Protein AF-A0A9P7K8G8-F1 (afdb_monomer)

pLDDT: mean 73.7, std 20.6, range [33.16, 97.75]

Solvent-accessible surface area (backbone atoms only — not comparable to full-atom values): 28334 Å² total; per-residue (Å²): 146,86,87,86,84,83,88,84,84,81,80,80,76,79,74,74,76,73,80,77,70,69,34,34,40,29,47,67,62,41,69,46,79,40,87,72,68,62,51,61,34,30,38,43,41,41,89,88,57,94,60,54,34,38,34,40,68,38,62,42,49,85,83,32,44,47,68,71,57,32,56,49,75,70,35,91,69,43,46,70,51,51,27,59,46,37,59,67,67,101,46,83,66,30,63,37,47,58,45,69,26,41,29,36,12,57,29,50,61,38,10,63,60,61,46,54,45,64,64,67,97,58,89,65,93,61,70,45,78,45,82,50,27,10,37,45,49,14,87,52,25,37,33,35,32,31,38,60,93,79,59,49,76,43,81,44,71,65,59,39,51,40,50,87,76,44,98,73,45,91,65,75,46,40,25,41,48,46,65,48,53,54,70,50,68,72,19,73,58,23,35,70,45,75,61,21,19,54,56,96,89,39,71,38,76,51,82,44,63,98,83,39,61,50,44,82,78,59,22,45,41,53,69,73,78,54,82,71,84,76,75,88,86,68,98,63,92,73,80,80,77,82,79,84,68,84,85,62,76,79,74,79,77,79,74,76,75,59,70,67,60,56,52,54,51,53,54,52,52,54,53,52,53,50,52,52,54,50,50,51,56,52,48,55,56,53,51,56,55,52,52,55,48,54,66,70,63,56,78,72,76,76,80,75,75,87,70,93,70,77,83,71,79,80,53,68,65,59,58,51,51,54,50,50,56,59,49,52,63,50,52,52,59,55,50,54,52,55,52,61,64,65,64,74,77,80,82,71,84,79,79,88,82,84,88,85,80,90,81,80,92,80,92,78,83,88,80,93,75,91,84,85,88,86,92,86,83,93,76,89,88,87,70,79,79,54,69,65,38,73,76,65,75,52,83,79,92,67,84,79,82,78,76,83,78,76,89,70,86,78,81,79,84,87,82,88,79,90,84,85,86,91,84,88,78,88,79,91,83,81,91,74,88,85,77,90,87,134

Nearest PDB structures (foldseek):
  4el6-assembly1_A  TM=6.514E-01  e=1.801E-01  Schistosoma mansoni

Radius of gyration: 38.02 Å; Cα contacts (8 Å, |Δi|>4): 469; chains: 1; bounding box: 71×113×111 Å

Sequence (438 aa):
MFATLFAAFTLFSCTTVAQQTPTVVCVPGQCLQGFSNTTIGAVLSAPGSTTDIHLLPGQYSSSTSPQLLHNLLTSASATLSPSAGFNGTLSLPLNLALQPGVTIYSNALYSGHAGFSALPNTTLNSSVPLTARSLSLSSNVWIATTSGPSNQRTIIWNSIPDFGQLPFTSSNTLSLVDIQSTAGPSNCLACSSSTQVLRAGSCVAANCQQTSAVLPGLGVCLSELVDVPQASGTSTSVPLPTITGIDTPTAAIKRALPWWQILLMALGCALIFLIIGFSWRCCAKRQRAKETIRFATTPGSKPKAAALVVIPHETESIKLMKLRAAEEARHENDMDQIIAEYEYDRSAPSPPGESSHQYYHRTYDLGDRLMPGDRRSLASSHSDPSIYSHVTGVPRKVPEPRQPLKKQELTSRFSMSTYMSEGRHLPARESRRNRFWK

Structure (mmCIF, N/CA/C/O backbone):
data_AF-A0A9P7K8G8-F1
#
_entry.id   AF-A0A9P7K8G8-F1
#
loop_
_atom_site.group_PDB
_atom_site.id
_atom_site.type_symbol
_atom_site.label_atom_id
_atom_site.label_alt_id
_atom_site.label_comp_id
_atom_site.label_asym_id
_atom_site.label_entity_id
_atom_site.label_seq_id
_atom_site.pdbx_PDB_ins_code
_atom_site.Cartn_x
_atom_site.Cartn_y
_atom_site.Cartn_z
_atom_site.occupancy
_atom_site.B_iso_or_equiv
_atom_site.auth_seq_id
_atom_site.auth_comp_id
_atom_site.auth_asym_id
_atom_site.auth_atom_id
_atom_site.pdbx_PDB_model_num
ATOM 1 N N . MET A 1 1 ? 10.649 53.190 20.942 1.00 43.34 1 MET A N 1
ATOM 2 C CA . MET A 1 1 ? 10.275 52.412 19.739 1.00 43.34 1 MET A CA 1
ATOM 3 C C . MET A 1 1 ? 10.657 50.928 19.886 1.00 43.34 1 MET A C 1
ATOM 5 O O . MET A 1 1 ? 11.315 50.386 19.017 1.00 43.34 1 MET A O 1
ATOM 9 N N . PHE A 1 2 ? 10.247 50.257 20.973 1.00 40.53 2 PHE A N 1
ATOM 10 C CA . PHE A 1 2 ? 10.492 48.818 21.200 1.00 40.53 2 PHE A CA 1
ATOM 11 C C . PHE A 1 2 ? 9.384 48.238 22.098 1.00 40.53 2 PHE A C 1
ATOM 13 O O . PHE A 1 2 ? 9.617 47.927 23.260 1.00 40.53 2 PHE A O 1
ATOM 20 N N . ALA A 1 3 ? 8.143 48.181 21.602 1.00 39.88 3 ALA A N 1
ATOM 21 C CA . ALA A 1 3 ? 7.000 47.728 22.409 1.00 39.88 3 ALA A CA 1
ATOM 22 C C . ALA A 1 3 ? 5.922 46.958 21.615 1.00 39.88 3 ALA A C 1
ATOM 24 O O . ALA A 1 3 ? 4.759 46.966 21.999 1.00 39.88 3 ALA A O 1
ATOM 25 N N . THR A 1 4 ? 6.276 46.292 20.510 1.00 41.88 4 THR A N 1
ATOM 26 C CA . THR A 1 4 ? 5.294 45.639 19.613 1.00 41.88 4 THR A CA 1
ATOM 27 C C . THR A 1 4 ? 5.674 44.218 19.169 1.00 41.88 4 THR A C 1
ATOM 29 O O . THR A 1 4 ? 5.277 43.790 18.093 1.00 41.88 4 THR A O 1
ATOM 32 N N . LEU A 1 5 ? 6.418 43.451 19.980 1.00 43.38 5 LEU A N 1
ATOM 33 C CA . LEU A 1 5 ? 6.890 42.105 19.588 1.00 43.38 5 LEU A CA 1
ATOM 34 C C . LEU A 1 5 ? 6.534 40.945 20.537 1.00 43.38 5 LEU A C 1
ATOM 36 O O . LEU A 1 5 ? 7.039 39.845 20.349 1.00 43.38 5 LEU A O 1
ATOM 40 N N . PHE A 1 6 ? 5.646 41.135 21.521 1.00 42.53 6 PHE A N 1
ATOM 41 C CA . PHE A 1 6 ? 5.346 40.089 22.520 1.00 42.53 6 PHE A CA 1
ATOM 42 C C . PHE A 1 6 ? 3.884 39.616 22.599 1.00 42.53 6 PHE A C 1
ATOM 44 O O . PHE A 1 6 ? 3.525 38.906 23.532 1.00 42.53 6 PHE A O 1
ATOM 51 N N . ALA A 1 7 ? 3.040 39.942 21.616 1.00 42.12 7 ALA A N 1
ATOM 52 C CA . ALA A 1 7 ? 1.602 39.633 21.652 1.00 42.12 7 ALA A CA 1
ATOM 53 C C . ALA A 1 7 ? 1.138 38.549 20.652 1.00 42.12 7 ALA A C 1
ATOM 55 O O . ALA A 1 7 ? -0.033 38.525 20.288 1.00 42.12 7 ALA A O 1
ATOM 56 N N . ALA A 1 8 ? 2.024 37.655 20.191 1.00 42.59 8 ALA A N 1
ATOM 57 C CA . ALA A 1 8 ? 1.698 36.671 19.143 1.00 42.59 8 ALA A CA 1
ATOM 58 C C . ALA A 1 8 ? 1.943 35.190 19.513 1.00 42.59 8 ALA A C 1
ATOM 60 O O . ALA A 1 8 ? 1.969 34.347 18.624 1.00 42.59 8 ALA A O 1
ATOM 61 N N . PHE A 1 9 ? 2.112 34.842 20.798 1.00 43.62 9 PHE A N 1
ATOM 62 C CA . PHE A 1 9 ? 2.479 33.470 21.210 1.00 43.62 9 PHE A CA 1
ATOM 63 C C . PHE A 1 9 ? 1.513 32.761 22.174 1.00 43.62 9 PHE A C 1
ATOM 65 O O . PHE A 1 9 ? 1.898 31.814 22.854 1.00 43.62 9 PHE A O 1
ATOM 72 N N . THR A 1 10 ? 0.236 33.150 22.211 1.00 38.88 10 THR A N 1
ATOM 73 C CA . THR A 1 10 ? -0.782 32.447 23.016 1.00 38.88 10 THR A CA 1
ATOM 74 C C . THR A 1 10 ? -2.006 32.061 22.191 1.00 38.88 10 THR A C 1
ATOM 76 O O . THR A 1 10 ? -3.132 32.412 22.527 1.00 38.88 10 THR A O 1
ATOM 79 N N . LEU A 1 11 ? -1.796 31.305 21.113 1.00 40.09 11 LEU A N 1
ATOM 80 C CA . LEU A 1 11 ? -2.820 30.377 20.634 1.00 40.09 11 LEU A CA 1
ATOM 81 C C . LEU A 1 11 ? -2.502 29.009 21.232 1.00 40.09 11 LEU A C 1
ATOM 83 O O . LEU A 1 11 ? -1.744 28.211 20.689 1.00 40.09 11 LEU A O 1
ATOM 87 N N . PHE A 1 12 ? -3.055 28.794 22.424 1.00 43.53 12 PHE A N 1
ATOM 88 C CA . PHE A 1 12 ? -3.186 27.485 23.043 1.00 43.53 12 PHE A CA 1
ATOM 89 C C . PHE A 1 12 ? -4.082 26.639 22.129 1.00 43.53 12 PHE A C 1
ATOM 91 O O . PHE A 1 12 ? -5.307 26.749 22.158 1.00 43.53 12 PHE A O 1
ATOM 98 N N . SER A 1 13 ? -3.470 25.815 21.283 1.00 39.09 13 SER A N 1
ATOM 99 C CA . SER A 1 13 ? -4.171 24.745 20.585 1.00 39.09 13 SER A CA 1
ATOM 100 C C . SER A 1 13 ? -4.715 23.787 21.641 1.00 39.09 13 SER A C 1
ATOM 102 O O . SER A 1 13 ? -3.963 23.012 22.231 1.00 39.09 13 SER A O 1
ATOM 104 N N . CYS A 1 14 ? -6.020 23.846 21.908 1.00 36.09 14 CYS A N 1
ATOM 105 C CA . CYS A 1 14 ? -6.714 22.737 22.544 1.00 36.09 14 CYS A CA 1
ATOM 106 C C . CYS A 1 14 ? -6.545 21.526 21.624 1.00 36.09 14 CYS A C 1
ATOM 108 O O . CYS A 1 14 ? -7.243 21.408 20.620 1.00 36.09 14 CYS A O 1
ATOM 110 N N . THR A 1 15 ? -5.597 20.637 21.928 1.00 40.84 15 THR A N 1
ATOM 111 C CA . THR A 1 15 ? -5.596 19.301 21.339 1.00 40.84 15 THR A CA 1
ATOM 112 C C . THR A 1 15 ? -6.800 18.589 21.925 1.00 40.84 15 THR A C 1
ATOM 114 O O . THR A 1 15 ? -6.737 18.056 23.034 1.00 40.84 15 THR A O 1
ATOM 117 N N . THR A 1 16 ? -7.924 18.638 21.212 1.00 39.50 16 THR A N 1
ATOM 118 C CA . THR A 1 16 ? -8.998 17.680 21.423 1.00 39.50 16 THR A CA 1
ATOM 119 C C . THR A 1 16 ? -8.348 16.309 21.313 1.00 39.50 16 THR A C 1
ATOM 121 O O . THR A 1 16 ? -7.814 15.927 20.272 1.00 39.50 16 THR A O 1
ATOM 124 N N . VAL A 1 17 ? -8.293 15.587 22.430 1.00 43.69 17 VAL A N 1
ATOM 125 C CA . VAL A 1 17 ? -7.988 14.163 22.390 1.00 43.69 17 VAL A CA 1
ATOM 126 C C . VAL A 1 17 ? -9.205 13.563 21.709 1.00 43.69 17 VAL A C 1
ATOM 128 O O . VAL A 1 17 ? -10.230 13.350 22.350 1.00 43.69 17 VAL A O 1
ATOM 131 N N . ALA A 1 18 ? -9.144 13.440 20.382 1.00 48.25 18 ALA A N 1
ATOM 132 C CA . ALA A 1 18 ? -10.161 12.752 19.614 1.00 48.25 18 ALA A CA 1
ATOM 133 C C . ALA A 1 18 ? -10.307 11.375 20.259 1.00 48.25 18 ALA A C 1
ATOM 135 O O . ALA A 1 18 ? -9.344 10.608 20.312 1.00 48.25 18 ALA A O 1
ATOM 136 N N . GLN A 1 19 ? -11.473 11.124 20.848 1.00 56.84 19 GLN A N 1
ATOM 137 C CA . GLN A 1 19 ? -11.809 9.846 21.444 1.00 56.84 19 GLN A CA 1
ATOM 138 C C . GLN A 1 19 ? -11.751 8.818 20.317 1.00 56.84 19 GLN A C 1
ATOM 140 O O . GLN A 1 19 ? -12.646 8.756 19.479 1.00 56.84 19 GLN A O 1
ATOM 145 N N . GLN A 1 20 ? -10.635 8.094 20.235 1.00 70.69 20 GLN A N 1
ATOM 146 C CA . GLN A 1 20 ? -10.429 7.085 19.210 1.00 70.69 20 GLN A CA 1
ATOM 147 C C . GLN A 1 20 ? -11.406 5.955 19.505 1.00 70.69 20 GLN A C 1
ATOM 149 O O . GLN A 1 20 ? -11.283 5.259 20.510 1.00 70.69 20 GLN A O 1
ATOM 154 N N . THR A 1 21 ? -12.421 5.808 18.666 1.00 84.31 21 THR A N 1
ATOM 155 C CA . THR A 1 21 ? -13.252 4.610 18.653 1.00 84.31 21 THR A CA 1
ATOM 156 C C . THR A 1 21 ? -12.436 3.481 18.027 1.00 84.31 21 THR A C 1
ATOM 158 O O . THR A 1 21 ? -11.772 3.720 17.014 1.00 84.31 21 THR A O 1
ATOM 161 N N . PRO A 1 22 ? -12.435 2.269 18.607 1.00 90.00 22 PRO A N 1
ATOM 162 C CA . PRO A 1 22 ? -11.734 1.139 18.012 1.00 90.00 22 PRO A CA 1
ATOM 163 C C . PRO A 1 22 ? -12.295 0.871 16.612 1.00 90.00 22 PRO A C 1
ATOM 165 O O . PRO A 1 22 ? -13.510 0.776 16.432 1.00 90.00 22 PRO A O 1
ATOM 168 N N . THR A 1 23 ? -11.412 0.763 15.625 1.00 92.44 23 THR A N 1
ATOM 169 C CA . THR A 1 23 ? -11.751 0.430 14.243 1.00 92.44 23 THR A CA 1
ATOM 170 C C . THR A 1 23 ? -11.493 -1.055 14.005 1.00 92.44 23 THR A C 1
ATOM 172 O O . THR A 1 23 ? -10.530 -1.634 14.516 1.00 92.44 23 THR A O 1
ATOM 175 N N . VAL A 1 24 ? -12.380 -1.707 13.254 1.00 95.44 24 VAL A N 1
ATOM 176 C CA . VAL A 1 24 ? -12.171 -3.092 12.819 1.00 95.44 24 VAL A CA 1
ATOM 177 C C . VAL A 1 24 ? -11.544 -3.042 11.435 1.00 95.44 24 VAL A C 1
ATOM 179 O O . VAL A 1 24 ? -12.159 -2.541 10.498 1.00 95.44 24 VAL A O 1
ATOM 182 N N . VAL A 1 25 ? -10.316 -3.535 11.303 1.00 96.44 25 VAL A N 1
ATOM 183 C CA . VAL A 1 25 ? -9.592 -3.596 10.031 1.00 96.44 25 VAL A CA 1
ATOM 184 C C . VAL A 1 25 ? -9.630 -5.029 9.520 1.00 96.44 25 VAL A C 1
ATOM 186 O O . VAL A 1 25 ? -9.184 -5.944 10.209 1.00 96.44 25 VAL A O 1
ATOM 189 N N . CYS A 1 26 ? -10.147 -5.237 8.314 1.00 96.56 26 CYS A N 1
ATOM 190 C CA . CYS A 1 26 ? -10.244 -6.552 7.696 1.00 96.56 26 CYS A CA 1
ATOM 191 C C . CYS A 1 26 ? -9.305 -6.678 6.501 1.00 96.56 26 CYS A C 1
ATOM 193 O O . CYS A 1 26 ? -9.307 -5.841 5.602 1.00 96.56 26 CYS A O 1
ATOM 195 N N . VAL A 1 27 ? -8.567 -7.780 6.457 1.00 95.56 27 VAL A N 1
ATOM 196 C CA . VAL A 1 27 ? -7.891 -8.317 5.270 1.00 95.56 27 VAL A CA 1
ATOM 197 C C . VAL A 1 27 ? -8.711 -9.492 4.722 1.00 95.56 27 VAL A C 1
ATOM 199 O O . VAL A 1 27 ? -9.576 -10.012 5.435 1.00 95.56 27 VAL A O 1
ATOM 202 N N . PRO A 1 28 ? -8.477 -9.950 3.482 1.00 92.94 28 PRO A N 1
ATOM 203 C CA . PRO A 1 28 ? -9.079 -11.190 3.004 1.00 92.94 28 PRO A CA 1
ATOM 204 C C . PRO A 1 28 ? -8.845 -12.347 3.991 1.00 92.94 28 PRO A C 1
ATOM 206 O O . PRO A 1 28 ? -7.711 -12.754 4.230 1.00 92.94 28 PRO A O 1
ATOM 209 N N . GLY A 1 29 ? -9.930 -12.852 4.583 1.00 90.81 29 GLY A N 1
ATOM 210 C CA . GLY A 1 29 ? -9.930 -13.998 5.499 1.00 90.81 29 GLY A CA 1
ATOM 211 C C . GLY A 1 29 ? -9.740 -13.690 6.989 1.00 90.81 29 GLY A C 1
ATOM 212 O O . GLY A 1 29 ? -9.845 -14.617 7.793 1.00 90.81 29 GLY A O 1
ATOM 213 N N . GLN A 1 30 ? -9.484 -12.439 7.390 1.00 93.94 30 GLN A N 1
ATOM 214 C CA . GLN A 1 30 ? -9.325 -12.089 8.806 1.00 93.94 30 GLN A CA 1
ATOM 215 C C . GLN A 1 30 ? -9.709 -10.635 9.093 1.00 93.94 30 GLN A C 1
ATOM 217 O O . GLN A 1 30 ? -9.383 -9.730 8.332 1.00 93.94 30 GLN A O 1
ATOM 222 N N . CYS A 1 31 ? -10.333 -10.395 10.247 1.00 94.69 31 CYS A N 1
ATOM 223 C CA . CYS A 1 31 ? -10.539 -9.056 10.789 1.00 94.69 31 CYS A CA 1
ATOM 224 C C . CYS A 1 31 ? -9.836 -8.913 12.137 1.00 94.69 31 CYS A C 1
ATOM 226 O O . CYS A 1 31 ? -9.871 -9.824 12.962 1.00 94.69 31 CYS A O 1
ATOM 228 N N . LEU A 1 32 ? -9.214 -7.760 12.352 1.00 95.00 32 LEU A N 1
ATOM 229 C CA . LEU A 1 32 ? -8.538 -7.382 13.585 1.00 95.00 32 LEU A CA 1
ATOM 230 C C . LEU A 1 32 ? -9.223 -6.139 14.152 1.00 95.00 32 LEU A C 1
ATOM 232 O O . LEU A 1 32 ? -9.431 -5.158 13.440 1.00 95.00 32 LEU A O 1
ATOM 236 N N . GLN A 1 33 ? -9.570 -6.170 15.435 1.00 94.56 33 GLN A N 1
ATOM 237 C CA . GLN A 1 33 ? -10.101 -5.010 16.145 1.00 94.56 33 GLN A CA 1
ATOM 238 C C . GLN A 1 33 ? -8.954 -4.280 16.843 1.00 94.56 33 GLN A C 1
ATOM 240 O O . GLN A 1 33 ? -8.163 -4.900 17.554 1.00 94.56 33 GLN A O 1
ATOM 245 N N . GLY A 1 34 ? -8.850 -2.967 16.652 1.00 92.38 34 GLY A N 1
ATOM 246 C CA . GLY A 1 34 ? -7.803 -2.183 17.295 1.00 92.38 34 GLY A CA 1
ATOM 247 C C . GLY A 1 34 ? -7.910 -0.692 17.013 1.00 92.38 34 GLY A C 1
ATOM 248 O O . GLY A 1 34 ? -8.949 -0.188 16.603 1.00 92.38 34 GLY A O 1
ATOM 249 N N . PHE A 1 35 ? -6.816 0.025 17.245 1.00 91.62 35 PHE A N 1
ATOM 250 C CA . PHE A 1 35 ? -6.704 1.440 16.909 1.00 91.62 35 PHE A CA 1
ATOM 251 C C . PHE A 1 35 ? -5.790 1.575 15.696 1.00 91.62 35 PHE A C 1
ATOM 253 O O . PHE A 1 35 ? -4.582 1.365 15.799 1.00 91.62 35 PHE A O 1
ATOM 260 N N . SER A 1 36 ? -6.368 1.905 14.542 1.00 92.56 36 SER A N 1
ATOM 261 C CA . SER A 1 36 ? -5.613 2.167 13.318 1.00 92.56 36 SER A CA 1
ATOM 262 C C . SER A 1 36 ? -6.072 3.465 12.669 1.00 92.56 36 SER A C 1
ATOM 264 O O . SER A 1 36 ? -7.268 3.715 12.547 1.00 92.56 36 SER A O 1
ATOM 266 N N . ASN A 1 37 ? -5.099 4.262 12.222 1.00 93.81 37 ASN A N 1
ATOM 267 C CA . ASN A 1 37 ? -5.314 5.486 11.446 1.00 93.81 37 ASN A CA 1
ATOM 268 C C . ASN A 1 37 ? -5.119 5.254 9.936 1.00 93.81 37 ASN A C 1
ATOM 270 O O . ASN A 1 37 ? -4.964 6.218 9.185 1.00 93.81 37 ASN A O 1
ATOM 274 N N . THR A 1 38 ? -5.038 3.995 9.497 1.00 95.69 38 THR A N 1
ATOM 275 C CA . THR A 1 38 ? -4.874 3.663 8.079 1.00 95.69 38 THR A CA 1
ATOM 276 C C . THR A 1 38 ? -6.092 4.119 7.277 1.00 95.69 38 THR A C 1
ATOM 278 O O . THR A 1 38 ? -7.228 3.989 7.734 1.00 95.69 38 THR A O 1
ATOM 281 N N . THR A 1 39 ? -5.854 4.695 6.101 1.00 96.75 39 THR A N 1
ATOM 282 C CA . THR A 1 39 ? -6.902 5.195 5.201 1.00 96.75 39 THR A CA 1
ATOM 283 C C . THR A 1 39 ? -6.887 4.496 3.838 1.00 96.75 39 THR A C 1
ATOM 285 O O . THR A 1 39 ? -7.599 4.920 2.930 1.00 96.75 39 THR A O 1
ATOM 288 N N . ILE A 1 40 ? -6.097 3.426 3.675 1.00 97.44 40 ILE A N 1
ATOM 289 C CA . ILE A 1 40 ? -6.000 2.635 2.437 1.00 97.44 40 ILE A CA 1
ATOM 290 C C . ILE A 1 40 ? -7.116 1.598 2.298 1.00 97.44 40 ILE A C 1
ATOM 292 O O . ILE A 1 40 ? -7.305 0.755 3.164 1.00 97.44 40 ILE A O 1
ATOM 296 N N . GLY A 1 41 ? -7.773 1.580 1.139 1.00 97.25 41 GLY A N 1
ATOM 297 C CA . GLY A 1 41 ? -8.814 0.605 0.818 1.00 97.25 41 GLY A CA 1
ATOM 298 C C . GLY A 1 41 ? -10.198 1.242 0.842 1.00 97.25 41 GLY A C 1
ATOM 299 O O . GLY A 1 41 ? -10.422 2.217 0.122 1.00 97.25 41 GLY A O 1
ATOM 300 N N . ALA A 1 42 ? -11.137 0.706 1.616 1.00 97.44 42 ALA A N 1
ATOM 301 C CA . ALA A 1 42 ? -12.512 1.204 1.664 1.00 97.44 42 ALA A CA 1
ATOM 302 C C . ALA A 1 42 ? -13.137 1.032 3.050 1.00 97.44 42 ALA A C 1
ATOM 304 O O . ALA A 1 42 ? -12.807 0.099 3.774 1.00 97.44 42 ALA A O 1
ATOM 305 N N . VAL A 1 43 ? -14.070 1.911 3.409 1.00 97.00 43 VAL A N 1
ATOM 306 C CA . VAL A 1 43 ? -14.860 1.781 4.639 1.00 97.00 43 VAL A CA 1
ATOM 307 C C . VAL A 1 43 ? -16.225 1.197 4.294 1.00 97.00 43 VAL A C 1
ATOM 309 O O . VAL A 1 43 ? -16.924 1.723 3.429 1.00 97.00 43 VAL A O 1
ATOM 312 N N . LEU A 1 44 ? -16.587 0.099 4.948 1.00 96.69 44 LEU A N 1
ATOM 313 C CA . LEU A 1 44 ? -17.890 -0.541 4.866 1.00 96.69 44 LEU A CA 1
ATOM 314 C C . LEU A 1 44 ? -18.708 -0.148 6.098 1.00 96.69 44 LEU A C 1
ATOM 316 O O . LEU A 1 44 ? -18.354 -0.498 7.226 1.00 96.69 44 LEU A O 1
ATOM 320 N N . SER A 1 45 ? -19.814 0.544 5.855 1.00 96.00 45 SER A N 1
ATOM 321 C CA . SER A 1 45 ? -20.759 0.982 6.882 1.00 96.00 45 SER A CA 1
ATOM 322 C C . SER A 1 45 ? -22.133 0.404 6.576 1.00 96.00 45 SER A C 1
ATOM 324 O O . SER A 1 45 ? -22.529 0.331 5.415 1.00 96.00 45 SER A O 1
ATOM 326 N N . ALA A 1 46 ? -22.879 -0.001 7.599 1.00 95.44 46 ALA A N 1
ATOM 327 C CA . ALA A 1 46 ? -24.263 -0.438 7.444 1.00 95.44 46 ALA A CA 1
ATOM 328 C C . ALA A 1 46 ? -25.131 0.160 8.556 1.00 95.44 46 ALA A C 1
ATOM 330 O O . ALA A 1 46 ? -24.682 0.233 9.705 1.00 95.44 46 ALA A O 1
ATOM 331 N N . PRO A 1 47 ? -26.379 0.559 8.255 1.00 93.62 47 PRO A N 1
ATOM 332 C CA . PRO A 1 47 ? -27.294 1.045 9.274 1.00 93.62 47 PRO A CA 1
ATOM 333 C C . PRO A 1 47 ? -27.560 -0.070 10.291 1.00 93.62 47 PRO A C 1
ATOM 335 O O . PRO A 1 47 ? -28.013 -1.155 9.934 1.00 93.62 47 PRO A O 1
ATOM 338 N N . GLY A 1 48 ? -27.249 0.203 11.560 1.00 88.25 48 GLY A N 1
ATOM 339 C CA . GLY A 1 48 ? -27.369 -0.754 12.664 1.00 88.25 48 GLY A CA 1
ATOM 340 C C . GLY A 1 48 ? -26.048 -1.382 13.122 1.00 88.25 48 GLY A C 1
ATOM 341 O O . GLY A 1 48 ? -26.031 -1.999 14.185 1.00 88.25 48 GLY A O 1
ATOM 342 N N . SER A 1 49 ? -24.941 -1.195 12.391 1.00 91.31 49 SER A N 1
ATOM 343 C CA . SER A 1 49 ? -23.608 -1.521 12.914 1.00 91.31 49 SER A CA 1
ATOM 344 C C . SER A 1 49 ? -23.129 -0.416 13.856 1.00 91.31 49 SER A C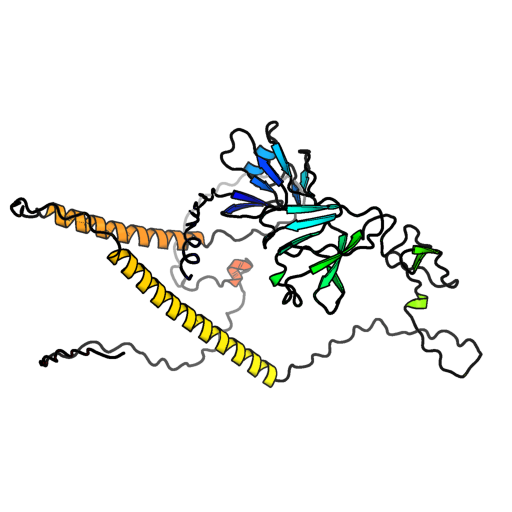 1
ATOM 346 O O . SER A 1 49 ? -23.239 0.766 13.537 1.00 91.31 49 SER A O 1
ATOM 348 N N . THR A 1 50 ? -22.591 -0.787 15.019 1.00 90.06 50 THR A N 1
ATOM 349 C CA . THR A 1 50 ? -21.985 0.167 15.965 1.00 90.06 50 THR A CA 1
ATOM 350 C C . THR A 1 50 ? -20.578 0.587 15.553 1.00 90.06 50 THR A C 1
ATOM 352 O O . THR A 1 50 ? -20.081 1.605 16.033 1.00 90.06 50 THR A O 1
ATOM 355 N N . THR A 1 51 ? -19.934 -0.190 14.681 1.00 92.06 51 THR A N 1
ATOM 356 C CA . THR A 1 51 ? -18.580 0.058 14.195 1.00 92.06 51 THR A CA 1
ATOM 357 C C . THR A 1 51 ? -18.525 -0.035 12.679 1.00 92.06 51 THR A C 1
ATOM 359 O O . THR A 1 51 ? -19.085 -0.945 12.061 1.00 92.06 51 THR A O 1
ATOM 362 N N . ASP A 1 52 ? -17.819 0.916 12.081 1.00 94.75 52 ASP A N 1
ATOM 363 C CA . ASP A 1 52 ? -17.441 0.846 10.680 1.00 94.75 52 ASP A CA 1
ATOM 364 C C . ASP A 1 52 ? -16.291 -0.148 10.504 1.00 94.75 52 ASP A C 1
ATOM 366 O O . ASP A 1 52 ? -15.396 -0.259 11.356 1.00 94.75 52 ASP A O 1
ATOM 370 N N . ILE A 1 53 ? -16.301 -0.864 9.381 1.00 95.81 53 ILE A N 1
ATOM 371 C CA . ILE A 1 53 ? -15.244 -1.812 9.035 1.00 95.81 53 ILE A CA 1
ATOM 372 C C . ILE A 1 53 ? -14.360 -1.217 7.954 1.00 95.81 53 ILE A C 1
ATOM 374 O O . ILE A 1 53 ? -14.832 -0.838 6.887 1.00 95.81 53 ILE A O 1
ATOM 378 N N . HIS A 1 54 ? -13.057 -1.191 8.196 1.00 97.00 54 HIS A N 1
ATOM 379 C CA . HIS A 1 54 ? -12.071 -0.778 7.212 1.00 97.00 54 HIS A CA 1
ATOM 380 C C . HIS A 1 54 ? -11.542 -1.997 6.448 1.00 97.00 54 HIS A C 1
ATOM 382 O O . HIS A 1 54 ? -10.877 -2.859 7.020 1.00 97.00 54 HIS A O 1
ATOM 388 N N . LEU A 1 55 ? -11.840 -2.083 5.157 1.00 97.19 55 LEU A N 1
ATOM 389 C CA . LEU A 1 55 ? -11.385 -3.140 4.260 1.00 97.19 55 LEU A CA 1
ATOM 390 C C . LEU A 1 55 ? -10.057 -2.737 3.617 1.00 97.19 55 LEU A C 1
ATOM 392 O O . LEU A 1 55 ? -9.983 -1.713 2.936 1.00 97.19 55 LEU A O 1
ATOM 396 N N . LEU A 1 56 ? -9.022 -3.551 3.815 1.00 97.25 56 LEU A N 1
ATOM 397 C CA . LEU A 1 56 ? -7.733 -3.407 3.141 1.00 97.25 56 LEU A CA 1
ATOM 398 C C . LEU A 1 56 ? -7.780 -3.988 1.713 1.00 97.25 56 LEU A C 1
ATOM 400 O O . LEU A 1 56 ? -8.683 -4.749 1.378 1.00 97.25 56 LEU A O 1
ATOM 404 N N . PRO A 1 57 ? -6.827 -3.644 0.831 1.00 96.81 57 PRO A N 1
ATOM 405 C CA . PRO A 1 57 ? -6.832 -4.152 -0.538 1.00 96.81 57 PRO A CA 1
ATOM 406 C C . PRO A 1 57 ? -6.829 -5.688 -0.601 1.00 96.81 57 PRO A C 1
ATOM 408 O O . PRO A 1 57 ? -6.053 -6.343 0.099 1.00 96.81 57 PRO A O 1
ATOM 411 N N . GLY A 1 58 ? -7.674 -6.261 -1.458 1.00 95.06 58 GLY A N 1
ATOM 412 C CA . GLY A 1 58 ? -7.814 -7.706 -1.612 1.00 95.06 58 GLY A CA 1
ATOM 413 C C . GLY A 1 58 ? -9.161 -8.148 -2.184 1.00 95.06 58 GLY A C 1
ATOM 414 O O . GLY A 1 58 ? -10.029 -7.332 -2.490 1.00 95.06 58 GLY A O 1
ATOM 415 N N . GLN A 1 59 ? -9.333 -9.462 -2.342 1.00 94.81 59 GLN A N 1
ATOM 416 C CA . GLN A 1 59 ? -10.586 -10.061 -2.804 1.00 94.81 59 GLN A CA 1
ATOM 417 C C . GLN A 1 59 ? -11.392 -10.602 -1.624 1.00 94.81 59 GLN A C 1
ATOM 419 O O . GLN A 1 59 ? -10.908 -11.436 -0.862 1.00 94.81 59 GLN A O 1
ATOM 424 N N . TYR A 1 60 ? -12.635 -10.148 -1.510 1.00 94.56 60 TYR A N 1
ATOM 425 C CA . TYR A 1 60 ? -13.586 -10.559 -0.488 1.00 94.56 60 TYR A CA 1
ATOM 426 C C . TYR A 1 60 ? -14.714 -11.349 -1.148 1.00 94.56 60 TYR A C 1
ATOM 428 O O . TYR A 1 60 ? -15.500 -10.819 -1.935 1.00 94.56 60 TYR A O 1
ATOM 436 N N . SER A 1 61 ? -14.791 -12.640 -0.848 1.00 93.00 61 SER A N 1
ATOM 437 C CA . SER A 1 61 ? -15.858 -13.516 -1.328 1.00 93.00 61 SER A CA 1
ATOM 438 C C . SER A 1 61 ? -16.984 -13.629 -0.296 1.00 93.00 61 SER A C 1
ATOM 440 O O . SER A 1 61 ? -16.841 -13.259 0.872 1.00 93.00 61 SER A O 1
ATOM 442 N N . SER A 1 62 ? -18.108 -14.222 -0.695 1.00 82.12 62 SER A N 1
ATOM 443 C CA . SER A 1 62 ? -19.174 -14.596 0.241 1.00 82.12 62 SER A CA 1
ATOM 444 C C . SER A 1 62 ? -18.721 -15.624 1.287 1.00 82.12 62 SER A C 1
ATOM 446 O O . SER A 1 62 ? -19.373 -15.760 2.311 1.00 82.12 62 SER A O 1
ATOM 448 N N . SER A 1 63 ? -17.597 -16.317 1.094 1.00 84.25 63 SER A N 1
ATOM 449 C CA . SER A 1 63 ? -17.050 -17.277 2.061 1.00 84.25 63 SER A CA 1
ATOM 450 C C . SER A 1 63 ? -16.027 -16.666 3.027 1.00 84.25 63 SER A C 1
ATOM 452 O O . SER A 1 63 ? -15.335 -17.407 3.725 1.00 84.25 63 SER A O 1
ATOM 454 N N . THR A 1 64 ? -15.869 -15.338 3.051 1.00 78.50 64 THR A N 1
ATOM 455 C CA . THR A 1 64 ? -14.840 -14.693 3.877 1.00 78.50 64 THR A CA 1
ATOM 456 C C . THR A 1 64 ? -15.210 -14.787 5.361 1.00 78.50 64 THR A C 1
ATOM 458 O O . THR A 1 64 ? -16.172 -14.171 5.811 1.00 78.50 64 THR A O 1
ATOM 461 N N . SER A 1 65 ? -14.436 -15.554 6.130 1.00 79.25 65 SER A N 1
ATOM 462 C CA . SER A 1 65 ? -14.438 -15.501 7.598 1.00 79.25 65 SER A CA 1
ATOM 463 C C . SER A 1 65 ? -13.820 -14.169 8.046 1.00 79.25 65 SER A C 1
ATOM 465 O O . SER A 1 65 ? -12.807 -13.777 7.460 1.00 79.25 65 SER A O 1
ATOM 467 N N . PRO A 1 66 ? -14.369 -13.443 9.039 1.00 86.56 66 PRO A N 1
ATOM 468 C CA . PRO A 1 66 ? -15.410 -13.825 10.006 1.00 86.56 66 PRO A CA 1
ATOM 469 C C . PRO A 1 66 ? -16.863 -13.542 9.566 1.00 86.56 66 PRO A C 1
ATOM 471 O O . PRO A 1 66 ? -17.123 -12.657 8.755 1.00 86.56 66 PRO A O 1
ATOM 474 N N . GLN A 1 67 ? -17.834 -14.234 10.190 1.00 85.69 67 GLN A N 1
ATOM 475 C CA . GLN A 1 67 ? -19.286 -14.103 9.919 1.00 85.69 67 GLN A CA 1
ATOM 476 C C . GLN A 1 67 ? -19.812 -12.657 9.978 1.00 85.69 67 GLN A C 1
ATOM 478 O O . GLN A 1 67 ? -20.739 -12.302 9.257 1.00 85.69 67 GLN A O 1
ATOM 483 N N . LEU A 1 68 ? -19.211 -11.808 10.813 1.00 86.69 68 LEU A N 1
ATOM 484 C CA . LEU A 1 68 ? -19.586 -10.400 10.928 1.00 86.69 68 LEU A CA 1
ATOM 485 C C . LEU A 1 68 ? -19.340 -9.626 9.621 1.00 86.69 68 LEU A C 1
ATOM 487 O O . LEU A 1 68 ? -20.198 -8.857 9.194 1.00 86.69 68 LEU A O 1
ATOM 491 N N . LEU A 1 69 ? -18.211 -9.879 8.951 1.00 91.38 69 LEU A N 1
ATOM 492 C CA . LEU A 1 69 ? -17.911 -9.289 7.647 1.00 91.38 69 LEU A CA 1
ATOM 493 C C . LEU A 1 69 ? -18.869 -9.819 6.576 1.00 91.38 69 LEU A C 1
ATOM 495 O O . LEU A 1 69 ? -19.355 -9.044 5.757 1.00 91.38 69 LEU A O 1
ATOM 499 N N . HIS A 1 70 ? -19.175 -11.120 6.615 1.00 90.69 70 HIS A N 1
ATOM 500 C CA . HIS A 1 70 ? -20.146 -11.728 5.708 1.00 90.69 70 HIS A CA 1
ATOM 501 C C . HIS A 1 70 ? -21.508 -11.032 5.794 1.00 90.69 70 HIS A C 1
ATOM 503 O O . HIS A 1 70 ? -21.992 -10.542 4.778 1.00 90.69 70 HIS A O 1
ATOM 509 N N . ASN A 1 71 ? -22.072 -10.902 7.000 1.00 90.94 71 ASN A N 1
ATOM 510 C CA . ASN A 1 71 ? -23.384 -10.283 7.212 1.00 90.94 71 ASN A CA 1
ATOM 511 C C . ASN A 1 71 ? -23.453 -8.856 6.649 1.00 90.94 71 ASN A C 1
ATOM 513 O O . ASN A 1 71 ? -24.464 -8.475 6.061 1.00 90.94 71 ASN A O 1
ATOM 517 N N . LEU A 1 72 ? -22.373 -8.082 6.793 1.00 93.00 72 LEU A N 1
ATOM 518 C CA . LEU A 1 72 ? -22.292 -6.721 6.265 1.00 93.00 72 LEU A CA 1
ATOM 519 C C . LEU A 1 72 ? -22.139 -6.692 4.745 1.00 93.00 72 LEU A C 1
ATOM 521 O O . LEU A 1 72 ? -22.820 -5.908 4.095 1.00 93.00 72 LEU A O 1
ATOM 525 N N . LEU A 1 73 ? -21.307 -7.560 4.165 1.00 91.75 73 LEU A N 1
ATOM 526 C CA . LEU A 1 73 ? -21.147 -7.655 2.710 1.00 91.75 73 LEU A CA 1
ATOM 527 C C . LEU A 1 73 ? -22.417 -8.153 2.006 1.00 91.75 73 LEU A C 1
ATOM 529 O O . LEU A 1 73 ? -22.656 -7.791 0.857 1.00 91.75 73 LEU A O 1
ATOM 533 N N . THR A 1 74 ? -23.228 -8.976 2.676 1.00 91.50 74 THR A N 1
ATOM 534 C CA . THR A 1 74 ? -24.516 -9.457 2.153 1.00 91.50 74 THR A CA 1
ATOM 535 C C . THR A 1 74 ? -25.690 -8.533 2.466 1.00 91.50 74 THR A C 1
ATOM 537 O O . THR A 1 74 ? -26.777 -8.727 1.922 1.00 91.50 74 THR A O 1
ATOM 540 N N . SER A 1 75 ? -25.514 -7.548 3.352 1.00 93.31 75 SER A N 1
ATOM 541 C CA . SER A 1 75 ? -26.594 -6.637 3.719 1.00 93.31 75 SER A CA 1
ATOM 542 C C . SER A 1 75 ? -26.902 -5.686 2.565 1.00 93.31 75 SER A C 1
ATOM 544 O O . SER A 1 75 ? -26.051 -4.905 2.146 1.00 93.31 75 SER A O 1
ATOM 546 N N . ALA A 1 76 ? -28.153 -5.685 2.098 1.00 92.75 76 ALA A N 1
ATOM 547 C CA . ALA A 1 76 ? -28.616 -4.777 1.045 1.00 92.75 76 ALA A CA 1
ATOM 548 C C . ALA A 1 76 ? -28.527 -3.288 1.436 1.00 92.75 76 ALA A C 1
ATOM 550 O O . ALA A 1 76 ? -28.604 -2.419 0.573 1.00 92.75 76 ALA A O 1
ATOM 551 N N . SER A 1 77 ? -28.386 -2.991 2.732 1.00 95.00 77 SER A N 1
ATOM 552 C CA . SER A 1 77 ? -28.261 -1.633 3.263 1.00 95.00 77 SER A CA 1
ATOM 553 C C . SER A 1 77 ? -26.816 -1.192 3.502 1.00 95.00 77 SER A C 1
ATOM 555 O O . SER A 1 77 ? -26.597 -0.064 3.945 1.00 95.00 77 SER A O 1
ATOM 557 N N . ALA A 1 78 ? -25.830 -2.055 3.243 1.00 95.56 78 ALA A N 1
ATOM 558 C CA . ALA A 1 78 ? -24.435 -1.683 3.395 1.00 95.56 78 ALA A CA 1
ATOM 559 C C . ALA A 1 78 ? -24.006 -0.693 2.305 1.00 95.56 78 ALA A C 1
ATOM 561 O O . ALA A 1 78 ? -24.360 -0.818 1.133 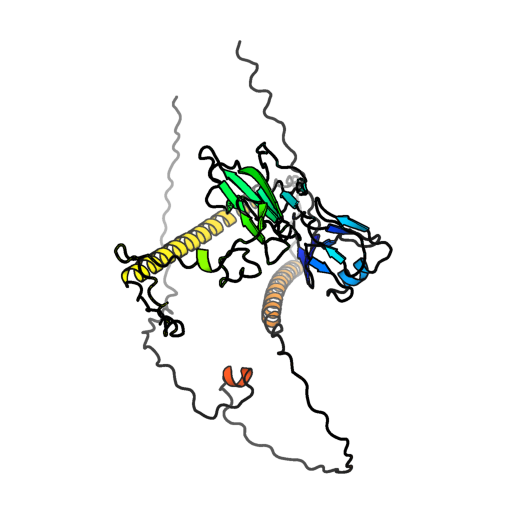1.00 95.56 78 ALA A O 1
ATOM 562 N N . THR A 1 79 ? -23.208 0.290 2.701 1.00 96.62 79 THR A N 1
ATOM 563 C CA . THR A 1 79 ? -22.610 1.293 1.824 1.00 96.62 79 THR A CA 1
ATOM 564 C C . THR A 1 79 ? -21.097 1.187 1.907 1.00 96.62 79 THR A C 1
ATOM 566 O O . THR A 1 79 ? -20.528 1.158 3.000 1.00 96.62 79 THR A O 1
ATOM 569 N N . LEU A 1 80 ? -20.444 1.142 0.748 1.00 96.94 80 LEU A N 1
ATOM 570 C CA . LEU A 1 80 ? -18.993 1.101 0.630 1.00 96.94 80 LEU A CA 1
ATOM 571 C C . LEU A 1 80 ? -18.487 2.491 0.239 1.00 96.94 80 LEU A C 1
ATOM 573 O O . LEU A 1 80 ? -18.858 3.013 -0.810 1.00 96.94 80 LEU A O 1
ATOM 577 N N . SER A 1 81 ? -17.633 3.075 1.073 1.00 97.19 81 SER A N 1
ATOM 578 C CA . SER A 1 81 ? -16.963 4.353 0.828 1.00 97.19 81 SER A CA 1
ATOM 579 C C . SER A 1 81 ? -15.485 4.100 0.500 1.00 97.19 81 SER A C 1
ATOM 581 O O . SER A 1 81 ? -14.669 3.987 1.423 1.00 97.19 81 SER A O 1
ATOM 583 N N . PRO A 1 82 ? -15.109 3.959 -0.786 1.00 97.44 82 PRO A N 1
ATOM 584 C CA . PRO A 1 82 ? -13.724 3.721 -1.176 1.00 97.44 82 PRO A CA 1
ATOM 585 C C . PRO A 1 82 ? -12.834 4.949 -0.940 1.00 97.44 82 PRO A C 1
ATOM 587 O O . PRO A 1 82 ? -13.262 6.093 -1.087 1.00 97.44 82 PRO A O 1
ATOM 590 N N . SER A 1 83 ? -11.572 4.704 -0.586 1.00 97.12 83 SER A N 1
ATOM 591 C CA . SER A 1 83 ? -10.528 5.735 -0.526 1.00 97.12 83 SER A CA 1
ATOM 592 C C . SER A 1 83 ? -10.029 6.119 -1.928 1.00 97.12 83 SER A C 1
ATOM 594 O O . SER A 1 83 ? -10.341 5.463 -2.924 1.00 97.12 83 SER A O 1
ATOM 596 N N . ALA A 1 84 ? -9.249 7.200 -2.022 1.00 97.19 84 ALA A N 1
ATOM 597 C CA . ALA A 1 84 ? -8.759 7.721 -3.296 1.00 97.19 84 ALA A CA 1
ATOM 598 C C . ALA A 1 84 ? -8.011 6.652 -4.120 1.00 97.19 84 ALA A C 1
ATOM 600 O O . ALA A 1 84 ? -7.026 6.065 -3.667 1.00 97.19 84 ALA A O 1
ATOM 601 N N . GLY A 1 85 ? -8.472 6.438 -5.354 1.00 95.75 85 GLY A N 1
ATOM 602 C CA . GLY A 1 85 ? -7.899 5.466 -6.284 1.00 95.75 85 GLY A CA 1
ATOM 603 C C . GLY A 1 85 ? -8.428 4.042 -6.139 1.00 95.75 85 GLY A C 1
ATOM 604 O O . GLY A 1 85 ? -8.039 3.187 -6.925 1.00 95.75 85 GLY A O 1
ATOM 605 N N . PHE A 1 86 ? -9.324 3.756 -5.194 1.00 96.81 86 PHE A N 1
ATOM 606 C CA . PHE A 1 86 ? -10.011 2.467 -5.125 1.00 96.81 86 PHE A CA 1
ATOM 607 C C . PHE A 1 86 ? -11.374 2.568 -5.805 1.00 96.81 86 PHE A C 1
ATOM 609 O O . PHE A 1 86 ? -12.124 3.517 -5.586 1.00 96.81 86 PHE A O 1
ATOM 616 N N . ASN A 1 87 ? -11.705 1.582 -6.638 1.00 92.50 87 ASN A N 1
ATOM 617 C CA . ASN A 1 87 ? -13.066 1.430 -7.142 1.00 92.50 87 ASN A CA 1
ATOM 618 C C . ASN A 1 87 ? -13.819 0.472 -6.220 1.00 92.50 87 ASN A C 1
ATOM 620 O O . ASN A 1 87 ? -13.297 -0.586 -5.872 1.00 92.50 87 ASN A O 1
ATOM 624 N N . GLY A 1 88 ? -15.033 0.834 -5.827 1.00 82.75 88 GLY A N 1
ATOM 625 C CA . GLY A 1 88 ? -15.848 0.022 -4.941 1.00 82.75 88 GLY A CA 1
ATOM 626 C C . GLY A 1 88 ? -17.281 -0.020 -5.433 1.00 82.75 88 GLY A C 1
ATOM 627 O O . GLY A 1 88 ? -18.041 0.908 -5.186 1.00 82.75 88 GLY A O 1
ATOM 628 N N . THR A 1 89 ? -17.661 -1.110 -6.095 1.00 90.81 89 THR A N 1
ATOM 629 C CA . THR A 1 89 ? -19.071 -1.497 -6.208 1.00 90.81 89 THR A CA 1
ATOM 630 C C . THR A 1 89 ? -19.278 -2.715 -5.324 1.00 90.81 89 THR A C 1
ATOM 632 O O . THR A 1 89 ? -18.464 -3.637 -5.340 1.00 90.81 89 THR A O 1
ATOM 635 N N . LEU A 1 90 ? -20.344 -2.715 -4.524 1.00 92.69 90 LEU A N 1
ATOM 636 C CA . LEU A 1 90 ? -20.732 -3.854 -3.691 1.00 92.69 90 LEU A CA 1
ATOM 637 C C . LEU A 1 90 ? -21.314 -4.963 -4.580 1.00 92.69 90 LEU A C 1
ATOM 639 O O . LEU A 1 90 ? -22.519 -5.181 -4.628 1.00 92.69 90 LEU A O 1
ATOM 643 N N . SER A 1 91 ? -20.448 -5.636 -5.333 1.00 92.75 91 SER A N 1
ATOM 644 C CA . SER A 1 91 ? -20.758 -6.880 -6.034 1.00 92.75 91 SER A CA 1
ATOM 645 C C . SER A 1 91 ? -19.829 -7.964 -5.501 1.00 92.75 91 SER A C 1
ATOM 647 O O . SER A 1 91 ? -18.633 -7.735 -5.354 1.00 92.75 91 SER A O 1
ATOM 649 N N . LEU A 1 92 ? -20.384 -9.119 -5.132 1.00 92.06 92 LEU A N 1
ATOM 650 C CA . LEU A 1 92 ? -19.605 -10.262 -4.662 1.00 92.06 92 LEU A CA 1
ATOM 651 C C . LEU A 1 92 ? -19.239 -11.148 -5.869 1.00 92.06 92 LEU A C 1
ATOM 653 O O . LEU A 1 92 ? -20.136 -11.477 -6.647 1.00 92.06 92 LEU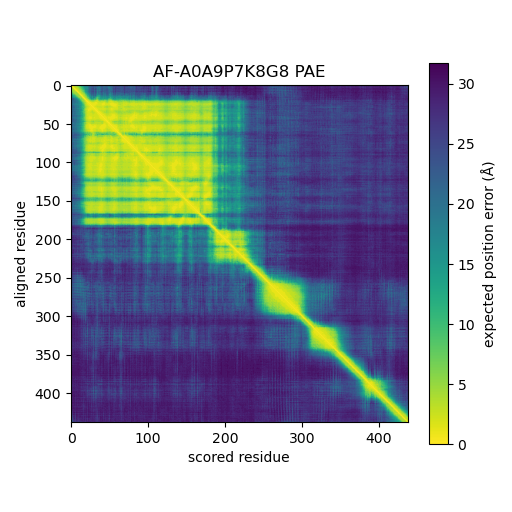 A O 1
ATOM 657 N N . PRO A 1 93 ? -17.968 -11.569 -6.029 1.00 93.56 93 PRO A N 1
ATOM 658 C CA . PRO A 1 93 ? -16.824 -11.279 -5.159 1.00 93.56 93 PRO A CA 1
ATOM 659 C C . PRO A 1 93 ? -16.361 -9.815 -5.260 1.00 93.56 93 PRO A C 1
ATOM 661 O O . PRO A 1 93 ? -16.110 -9.303 -6.351 1.00 93.56 93 PRO A O 1
ATOM 664 N N . LEU A 1 94 ? -16.205 -9.160 -4.106 1.00 94.62 94 LEU A N 1
ATOM 665 C CA . LEU A 1 94 ? -15.764 -7.771 -4.014 1.00 94.62 94 LEU A CA 1
ATOM 666 C C . LEU A 1 94 ? -14.247 -7.737 -4.181 1.00 94.62 94 LEU A C 1
ATOM 668 O O . LEU A 1 94 ? -13.502 -8.138 -3.288 1.00 94.62 94 LEU A O 1
ATOM 672 N N . ASN A 1 95 ? -13.785 -7.257 -5.331 1.00 94.94 95 ASN A N 1
ATOM 673 C CA . ASN A 1 95 ? -12.365 -7.066 -5.596 1.00 94.94 95 ASN A CA 1
ATOM 674 C C . ASN A 1 95 ? -11.959 -5.623 -5.283 1.00 94.94 95 ASN A C 1
ATOM 676 O O . ASN A 1 95 ? -12.151 -4.724 -6.103 1.00 94.94 95 ASN A O 1
ATOM 680 N N . LEU A 1 96 ? -11.390 -5.407 -4.098 1.00 96.06 96 LEU A N 1
ATOM 681 C CA . LEU A 1 96 ? -10.893 -4.107 -3.679 1.00 96.06 96 LEU A CA 1
ATOM 682 C C . LEU A 1 96 ? -9.433 -3.953 -4.110 1.00 96.06 96 LEU A C 1
ATOM 684 O O . LEU A 1 96 ? -8.502 -4.245 -3.360 1.00 96.06 96 LEU A O 1
ATOM 688 N N . ALA A 1 97 ? -9.238 -3.490 -5.338 1.00 95.38 97 ALA A N 1
ATOM 689 C CA . ALA A 1 97 ? -7.925 -3.217 -5.904 1.00 95.38 97 ALA A CA 1
ATOM 690 C C . ALA A 1 97 ? -7.762 -1.723 -6.204 1.00 95.38 97 ALA A C 1
ATOM 692 O O . ALA A 1 97 ? -8.736 -1.013 -6.472 1.00 95.38 97 ALA A O 1
ATOM 693 N N . LEU A 1 98 ? -6.515 -1.253 -6.166 1.00 96.12 98 LEU A N 1
ATOM 694 C CA . LEU A 1 98 ? -6.194 0.095 -6.611 1.00 96.12 98 LEU A CA 1
ATOM 695 C C . LEU A 1 98 ? -6.380 0.180 -8.131 1.00 96.12 98 LEU A C 1
ATOM 697 O O . LEU A 1 98 ? -5.940 -0.704 -8.866 1.00 96.12 98 LEU A O 1
ATOM 701 N N . GLN A 1 99 ? -7.031 1.240 -8.602 1.00 94.75 99 GLN A N 1
ATOM 702 C CA . GLN A 1 99 ? -7.089 1.579 -10.019 1.00 94.75 99 GLN A CA 1
ATOM 703 C C . GLN A 1 99 ? -5.664 1.796 -10.557 1.00 94.75 99 GLN A C 1
ATOM 705 O O . GLN A 1 99 ? -4.798 2.244 -9.800 1.00 94.75 99 GLN A O 1
ATOM 710 N N . PRO A 1 100 ? -5.406 1.530 -11.852 1.00 93.00 100 PRO A N 1
ATOM 711 C CA . PRO A 1 100 ? -4.095 1.757 -12.448 1.00 93.00 100 PRO A CA 1
ATOM 712 C C . PRO A 1 100 ? -3.614 3.187 -12.183 1.00 93.00 100 PRO A C 1
ATOM 714 O O . PRO A 1 100 ? -4.169 4.158 -12.705 1.00 93.00 100 PRO A O 1
ATOM 717 N N . GLY A 1 101 ? -2.585 3.311 -11.346 1.00 94.25 101 GLY A N 1
ATOM 718 C CA . GLY A 1 101 ? -2.083 4.594 -10.879 1.00 94.25 101 GLY A CA 1
ATOM 719 C C . GLY A 1 101 ? -1.276 4.482 -9.600 1.00 94.25 101 GLY A C 1
ATOM 720 O O . GLY A 1 101 ? -0.797 3.410 -9.213 1.00 94.25 101 GLY A O 1
ATOM 721 N N . VAL A 1 102 ? -1.139 5.635 -8.960 1.00 96.56 102 VAL A N 1
ATOM 722 C CA . VAL A 1 102 ? -0.436 5.807 -7.696 1.00 96.56 102 VAL A CA 1
ATOM 723 C C . VAL A 1 102 ? -1.326 6.558 -6.716 1.00 96.56 102 VAL A C 1
ATOM 725 O O . VAL A 1 102 ? -1.900 7.595 -7.055 1.00 96.56 102 VAL A O 1
ATOM 728 N N . THR A 1 103 ? -1.414 6.056 -5.487 1.00 97.62 103 THR A N 1
ATOM 729 C CA . THR A 1 103 ? -2.047 6.765 -4.372 1.00 97.62 103 THR A CA 1
ATOM 730 C C . THR A 1 103 ? -0.980 7.190 -3.382 1.00 97.62 103 THR A C 1
ATOM 732 O O . THR A 1 103 ? -0.161 6.387 -2.938 1.00 97.62 103 THR A O 1
ATOM 735 N N . ILE A 1 104 ? -0.995 8.463 -3.019 1.00 97.38 104 ILE A N 1
ATOM 736 C CA . ILE A 1 104 ? -0.106 9.059 -2.032 1.00 97.38 104 ILE A CA 1
ATOM 737 C C . ILE A 1 104 ? -0.858 9.374 -0.747 1.00 97.38 104 ILE A C 1
ATOM 739 O O . ILE A 1 104 ? -2.025 9.753 -0.789 1.00 97.38 104 ILE A O 1
ATOM 743 N N . TYR A 1 105 ? -0.169 9.270 0.385 1.00 97.75 105 TYR A N 1
ATOM 744 C CA . TYR A 1 105 ? -0.727 9.548 1.705 1.00 97.75 105 TYR A CA 1
ATOM 745 C C . TYR A 1 105 ? 0.133 10.571 2.447 1.00 97.75 105 TYR A C 1
ATOM 747 O O . TYR A 1 105 ? 1.368 10.530 2.397 1.00 97.75 105 TYR A O 1
ATOM 755 N N . SER A 1 106 ? -0.516 11.496 3.157 1.00 96.81 106 SER A N 1
ATOM 756 C CA . SER A 1 106 ? 0.171 12.577 3.876 1.00 96.81 106 SER A CA 1
ATOM 757 C C . SER A 1 106 ? 1.013 12.092 5.064 1.00 96.81 106 SER A C 1
ATOM 759 O O . SER A 1 106 ? 1.954 12.774 5.465 1.00 96.81 106 SER A O 1
ATOM 761 N N . ASN A 1 107 ? 0.691 10.928 5.638 1.00 97.00 107 ASN A N 1
ATOM 762 C CA . ASN A 1 107 ? 1.408 10.330 6.764 1.00 97.00 107 ASN A CA 1
ATOM 763 C C . ASN A 1 107 ? 1.982 8.947 6.406 1.00 97.00 107 ASN A C 1
ATOM 765 O O . ASN A 1 107 ? 1.675 8.371 5.363 1.00 97.00 107 ASN A O 1
ATOM 769 N N . ALA A 1 108 ? 2.862 8.432 7.267 1.00 95.94 108 ALA A N 1
ATOM 770 C CA . ALA A 1 108 ? 3.393 7.076 7.151 1.00 95.94 108 ALA A CA 1
ATOM 771 C C . ALA A 1 108 ? 2.293 6.027 7.408 1.00 95.94 108 ALA A C 1
ATOM 773 O O . ALA A 1 108 ? 1.215 6.344 7.916 1.00 95.94 108 ALA A O 1
ATOM 774 N N . LEU A 1 109 ? 2.579 4.774 7.075 1.00 96.44 109 LEU A N 1
ATOM 775 C CA . LEU A 1 109 ? 1.704 3.612 7.226 1.00 96.44 109 LEU A CA 1
ATOM 776 C C . LEU A 1 109 ? 0.332 3.800 6.554 1.00 96.44 109 LEU A C 1
ATOM 778 O O . LEU A 1 109 ? -0.688 3.407 7.113 1.00 96.44 109 LEU A O 1
ATOM 782 N N . TYR A 1 110 ? 0.310 4.433 5.375 1.00 97.56 110 TYR A N 1
ATOM 783 C CA . TYR A 1 110 ? -0.899 4.687 4.581 1.00 97.56 110 TYR A CA 1
ATOM 784 C C . TYR A 1 110 ? -1.999 5.448 5.333 1.00 97.56 110 TYR A C 1
ATOM 786 O O . TYR A 1 110 ? -3.185 5.169 5.173 1.00 97.56 110 TYR A O 1
ATOM 794 N N . SER A 1 111 ? -1.608 6.392 6.191 1.00 96.94 111 SER A N 1
ATOM 795 C CA . SER A 1 111 ? -2.537 7.177 7.007 1.00 96.94 111 SER A CA 1
ATOM 796 C C . SER A 1 111 ? -2.674 8.625 6.527 1.00 96.94 111 SER A C 1
ATOM 798 O O . SER A 1 111 ? -1.831 9.162 5.804 1.00 96.94 111 SER A O 1
ATOM 800 N N . GLY A 1 112 ? -3.732 9.299 6.981 1.00 96.00 112 GLY A N 1
ATOM 801 C CA . GLY A 1 112 ? -3.992 10.704 6.662 1.00 96.00 112 GLY A CA 1
ATOM 802 C C . GLY A 1 112 ? -4.720 10.906 5.332 1.00 96.00 112 GLY A C 1
ATOM 803 O O . GLY A 1 112 ? -5.492 10.050 4.899 1.00 96.00 112 GLY A O 1
ATOM 804 N N . HIS A 1 113 ? -4.516 12.072 4.714 1.00 96.00 113 HIS A N 1
ATOM 805 C CA . HIS A 1 113 ? -5.206 12.431 3.478 1.00 96.00 113 HIS A CA 1
ATOM 806 C C . HIS A 1 113 ? -4.596 11.670 2.299 1.00 96.00 113 HIS A C 1
ATOM 808 O O . HIS A 1 113 ? -3.373 11.671 2.136 1.00 96.00 113 HIS A O 1
ATOM 814 N N . ALA A 1 114 ? -5.452 11.030 1.504 1.00 96.69 114 ALA A N 1
ATOM 815 C CA . ALA A 1 114 ? -5.058 10.263 0.334 1.00 96.69 114 ALA A CA 1
ATOM 816 C C . ALA A 1 114 ? -5.304 11.078 -0.943 1.00 96.69 114 ALA A C 1
ATOM 818 O O . ALA A 1 114 ? -6.375 11.658 -1.110 1.00 96.69 114 ALA A O 1
ATOM 819 N N . GLY A 1 115 ? -4.329 11.100 -1.847 1.00 96.88 115 GLY A N 1
ATOM 820 C CA . GLY A 1 115 ? -4.457 11.662 -3.191 1.00 96.88 115 GLY A CA 1
ATOM 821 C C . GLY A 1 115 ? -4.150 10.592 -4.228 1.00 96.88 115 GLY A C 1
ATOM 822 O O . GLY A 1 115 ? -3.199 9.839 -4.054 1.00 96.88 115 GLY A O 1
ATOM 823 N N . PHE A 1 116 ? -4.937 10.513 -5.296 1.00 97.12 116 PHE A N 1
ATOM 824 C CA . PHE A 1 116 ? -4.734 9.540 -6.369 1.00 97.12 116 PHE A CA 1
ATOM 825 C C . PHE A 1 116 ? -4.360 10.239 -7.671 1.00 97.12 116 PHE A C 1
ATOM 827 O O . PHE A 1 116 ? -4.983 11.231 -8.049 1.00 97.12 116 PHE A O 1
ATOM 834 N N . SER A 1 117 ? -3.366 9.690 -8.364 1.00 95.75 117 SER A N 1
ATOM 835 C CA . SER A 1 117 ? -3.034 10.043 -9.738 1.00 95.75 117 SER A CA 1
ATOM 836 C C . SER A 1 117 ? -3.176 8.799 -10.603 1.00 95.75 117 SER A C 1
ATOM 838 O O . SER A 1 117 ? -2.429 7.830 -10.442 1.00 95.75 117 SER A O 1
ATOM 840 N N . ALA A 1 118 ? -4.126 8.843 -11.534 1.00 94.56 118 ALA A N 1
ATOM 841 C CA . ALA A 1 118 ? -4.264 7.830 -12.570 1.00 94.56 118 ALA A CA 1
ATOM 842 C C . ALA A 1 118 ? -3.049 7.842 -13.509 1.00 94.56 118 ALA A C 1
ATOM 844 O O . ALA A 1 118 ? -2.269 8.803 -13.528 1.00 94.56 118 ALA A O 1
ATOM 845 N N . LEU A 1 119 ? -2.903 6.784 -14.308 1.00 91.25 119 LEU A N 1
ATOM 846 C CA . LEU A 1 119 ? -1.904 6.783 -15.371 1.00 91.25 119 LEU A CA 1
ATOM 847 C C . LEU A 1 119 ? -2.180 7.907 -16.376 1.00 91.25 119 LEU A C 1
ATOM 849 O O . LEU A 1 119 ? -3.318 8.063 -16.825 1.00 91.25 119 LEU A O 1
ATOM 853 N N . PRO A 1 120 ? -1.152 8.676 -16.759 1.00 87.94 120 PRO A N 1
ATOM 854 C CA . PRO A 1 120 ? -1.296 9.685 -17.783 1.00 87.94 120 PRO A CA 1
ATOM 855 C C . PRO A 1 120 ? -1.399 9.011 -19.157 1.00 87.94 120 PRO A C 1
ATOM 857 O O . PRO A 1 120 ? -0.619 8.124 -19.495 1.00 87.94 120 PRO A O 1
ATOM 860 N N . ASN A 1 121 ? -2.333 9.478 -19.986 1.00 83.75 121 ASN A N 1
ATOM 861 C CA . ASN A 1 121 ? -2.458 9.034 -21.382 1.00 83.75 121 ASN A CA 1
ATOM 862 C C . ASN A 1 121 ? -1.448 9.731 -22.315 1.00 83.75 121 ASN A C 1
ATOM 864 O O . ASN A 1 121 ? -1.398 9.446 -23.509 1.00 83.75 121 ASN A O 1
ATOM 868 N N . THR A 1 122 ? -0.666 10.672 -21.783 1.00 82.44 122 THR A N 1
ATOM 869 C CA . THR A 1 122 ? 0.315 11.486 -22.507 1.00 82.44 122 THR A CA 1
ATOM 870 C C . THR A 1 122 ? 1.579 11.627 -21.671 1.00 82.44 122 THR A C 1
ATOM 872 O O . THR A 1 122 ? 1.497 11.778 -20.455 1.00 82.44 122 THR A O 1
ATOM 875 N N . THR A 1 123 ? 2.747 11.643 -22.306 1.00 77.00 123 THR A N 1
ATOM 876 C CA . THR A 1 123 ? 4.034 11.853 -21.626 1.00 77.00 123 THR A CA 1
ATOM 877 C C . THR A 1 123 ? 4.046 13.158 -20.828 1.00 77.00 123 THR A C 1
ATOM 879 O O . THR A 1 123 ? 3.776 14.230 -21.374 1.00 77.00 123 THR A O 1
ATOM 882 N N . LEU A 1 124 ? 4.376 13.069 -19.539 1.00 76.19 124 LEU A N 1
ATOM 883 C CA . LEU A 1 124 ? 4.562 14.225 -18.668 1.00 76.19 124 LEU A CA 1
ATOM 884 C C . LEU A 1 124 ? 5.991 14.753 -18.844 1.00 76.19 124 LEU A C 1
ATOM 886 O O . LEU A 1 124 ? 6.956 14.062 -18.538 1.00 76.19 124 LEU A O 1
ATOM 890 N N . ASN A 1 125 ? 6.127 15.988 -19.329 1.00 82.00 125 ASN A N 1
ATOM 891 C CA . ASN A 1 125 ? 7.431 16.652 -19.477 1.00 82.00 125 ASN A CA 1
ATOM 892 C C . ASN A 1 125 ? 7.838 17.459 -18.230 1.00 82.00 125 ASN A C 1
ATOM 894 O O . ASN A 1 125 ? 8.877 18.116 -18.235 1.00 82.00 125 ASN A O 1
ATOM 898 N N . SER A 1 126 ? 7.019 17.454 -17.174 1.00 87.50 126 SER A N 1
ATOM 899 C CA . SER A 1 126 ? 7.259 18.204 -15.941 1.00 87.50 126 SER A CA 1
ATOM 900 C C . SER A 1 126 ? 7.317 17.279 -14.729 1.00 87.50 126 SER A C 1
ATOM 902 O O . SER A 1 126 ? 6.488 16.389 -14.558 1.00 87.50 126 SER A O 1
ATOM 904 N N . SER A 1 127 ? 8.300 17.517 -13.860 1.00 90.56 127 SER A N 1
ATOM 905 C CA . SER A 1 127 ? 8.394 16.844 -12.568 1.00 90.56 127 SER A CA 1
ATOM 906 C C . SER A 1 127 ? 7.415 17.465 -11.572 1.00 90.56 127 SER A C 1
ATOM 908 O O . SER A 1 127 ? 7.407 18.688 -11.402 1.00 90.56 127 SER A O 1
ATOM 910 N N . VAL A 1 128 ? 6.644 16.641 -10.868 1.00 93.31 128 VAL A N 1
ATOM 911 C CA . VAL A 1 128 ? 5.691 17.087 -9.841 1.00 93.31 128 VAL A CA 1
ATOM 912 C C . VAL A 1 128 ? 6.258 16.767 -8.453 1.00 93.31 128 VAL A C 1
ATOM 914 O O . VAL A 1 128 ? 6.604 15.612 -8.202 1.00 93.31 128 VAL A O 1
ATOM 917 N N . PRO A 1 129 ? 6.381 17.732 -7.524 1.00 92.81 129 PRO A N 1
ATOM 918 C CA . PRO A 1 129 ? 6.853 17.442 -6.172 1.00 92.81 129 PRO A CA 1
ATOM 919 C C . PRO A 1 129 ? 5.861 16.532 -5.427 1.00 92.81 129 PRO A C 1
ATOM 921 O O . PRO A 1 129 ? 4.661 16.796 -5.396 1.00 92.81 129 PRO A O 1
ATOM 924 N N . LEU A 1 130 ? 6.367 15.469 -4.802 1.00 92.69 130 LEU A N 1
ATOM 925 C CA . LEU A 1 130 ? 5.604 14.532 -3.980 1.00 92.69 130 LEU A CA 1
ATOM 926 C C . LEU A 1 130 ? 5.729 14.934 -2.507 1.00 92.69 130 LEU A C 1
ATOM 928 O O . LEU A 1 130 ? 6.758 14.713 -1.876 1.00 92.69 130 LEU A O 1
ATOM 932 N N . THR A 1 131 ? 4.659 15.480 -1.930 1.00 91.88 131 THR A N 1
ATOM 933 C CA . THR A 1 131 ? 4.589 15.842 -0.498 1.00 91.88 131 THR A CA 1
ATOM 934 C C . THR A 1 131 ? 4.100 14.691 0.390 1.00 91.88 131 THR A C 1
ATOM 936 O O . THR A 1 131 ? 3.591 14.914 1.488 1.00 91.88 131 THR A O 1
ATOM 939 N N . ALA A 1 132 ? 4.185 13.457 -0.100 1.00 94.75 132 ALA A N 1
ATOM 940 C CA . ALA A 1 132 ? 3.676 12.271 0.575 1.00 94.75 132 ALA A CA 1
ATOM 941 C C . ALA A 1 132 ? 4.685 11.715 1.587 1.00 94.75 132 ALA A C 1
ATOM 943 O O . ALA A 1 132 ? 5.885 11.946 1.463 1.00 94.75 132 ALA A O 1
ATOM 944 N N . ARG A 1 133 ? 4.204 10.948 2.569 1.00 95.75 133 ARG A N 1
ATOM 945 C CA . ARG A 1 133 ? 5.048 10.168 3.497 1.00 95.75 133 ARG A CA 1
ATOM 946 C C . ARG A 1 133 ? 4.931 8.665 3.292 1.00 95.75 133 ARG A C 1
ATOM 948 O O . ARG A 1 133 ? 5.809 7.925 3.723 1.00 95.75 133 ARG A O 1
ATOM 955 N N . SER A 1 134 ? 3.871 8.216 2.636 1.00 96.88 134 SER A N 1
ATOM 956 C CA . SER A 1 134 ? 3.735 6.844 2.165 1.00 96.88 134 SER A CA 1
ATOM 957 C C . SER A 1 134 ? 3.018 6.818 0.822 1.00 96.88 134 SER A C 1
ATOM 959 O O . SER A 1 134 ? 2.343 7.783 0.444 1.00 96.88 134 SER A O 1
ATOM 961 N N . LEU A 1 135 ? 3.209 5.734 0.073 1.00 96.75 135 LEU A N 1
ATOM 962 C CA . LEU A 1 135 ? 2.635 5.577 -1.257 1.00 96.75 135 LEU A CA 1
ATOM 963 C C . LEU A 1 135 ? 2.200 4.138 -1.511 1.00 96.75 135 LEU A C 1
ATOM 965 O O . LEU A 1 135 ? 2.926 3.196 -1.202 1.00 96.75 135 LEU A O 1
ATOM 969 N N . SER A 1 136 ? 1.040 3.985 -2.135 1.00 97.44 136 SER A N 1
ATOM 970 C CA . SER A 1 136 ? 0.557 2.721 -2.673 1.00 97.44 136 SER A CA 1
ATOM 971 C C . SER A 1 136 ? 0.578 2.762 -4.198 1.00 97.44 136 SER A C 1
ATOM 973 O O . SER A 1 136 ? 0.142 3.743 -4.803 1.00 97.44 136 SER A O 1
ATOM 975 N N . LEU A 1 137 ? 1.096 1.705 -4.816 1.00 96.44 137 LEU A N 1
ATOM 976 C CA . LEU A 1 137 ? 1.128 1.528 -6.264 1.00 96.44 137 LEU A CA 1
ATOM 977 C C . LEU A 1 137 ? 0.164 0.417 -6.665 1.00 96.44 137 LEU A C 1
ATOM 979 O O . LEU A 1 137 ? 0.047 -0.599 -5.977 1.00 96.44 137 LEU A O 1
ATOM 983 N N . SER A 1 138 ? -0.518 0.606 -7.794 1.00 95.31 138 SER A N 1
ATOM 984 C CA . SER A 1 138 ? -1.295 -0.469 -8.406 1.00 95.31 138 SER A CA 1
ATOM 985 C C . SER A 1 138 ? -0.357 -1.601 -8.816 1.00 95.31 138 SER A C 1
ATOM 987 O O . SER A 1 138 ? 0.792 -1.364 -9.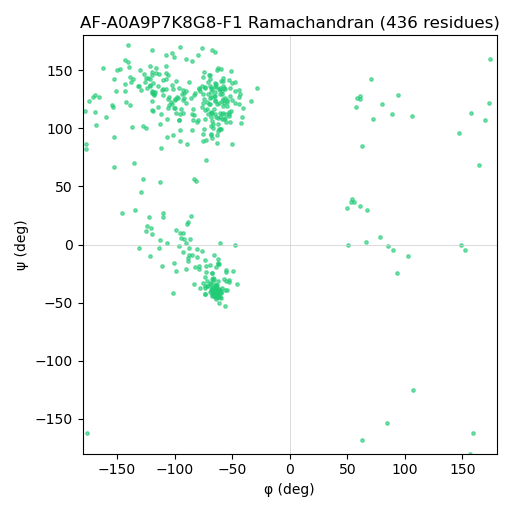195 1.00 95.31 138 SER A O 1
ATOM 989 N N . SER A 1 139 ? -0.864 -2.837 -8.811 1.00 89.44 139 SER A N 1
ATOM 990 C CA . SER A 1 139 ? -0.165 -3.948 -9.455 1.00 89.44 139 SER A CA 1
ATOM 991 C C . SER A 1 139 ? 0.176 -3.547 -10.886 1.00 89.44 139 SER A C 1
ATOM 993 O O . SER A 1 139 ? -0.688 -3.010 -11.586 1.00 89.44 139 SER A O 1
ATOM 995 N N . ASN A 1 140 ? 1.407 -3.824 -11.308 1.00 87.50 140 ASN A N 1
ATOM 996 C CA . ASN A 1 140 ? 1.910 -3.486 -12.634 1.00 87.50 140 ASN A CA 1
ATOM 997 C C . ASN A 1 140 ? 2.070 -1.984 -12.900 1.00 87.50 140 ASN A C 1
ATOM 999 O O . ASN A 1 140 ? 1.930 -1.560 -14.038 1.00 87.50 140 ASN A O 1
ATOM 1003 N N . VAL A 1 141 ? 2.338 -1.157 -11.892 1.00 91.81 141 VAL A N 1
ATOM 1004 C CA . VAL A 1 141 ? 2.695 0.253 -12.095 1.00 91.81 141 VAL A CA 1
ATOM 1005 C C . VAL A 1 141 ? 4.036 0.518 -11.435 1.00 91.81 141 VAL A C 1
ATOM 1007 O O . VAL A 1 141 ? 4.267 0.113 -10.296 1.00 91.81 141 VAL A O 1
ATOM 1010 N N . TRP A 1 142 ? 4.921 1.211 -12.144 1.00 93.81 142 TRP A N 1
ATOM 1011 C CA . TRP A 1 142 ? 6.150 1.744 -11.570 1.00 93.81 142 TRP A CA 1
ATOM 1012 C C . TRP A 1 142 ? 6.185 3.255 -11.736 1.00 93.81 142 TRP A C 1
ATOM 1014 O O . TRP A 1 142 ? 5.586 3.823 -12.652 1.00 93.81 142 TRP A O 1
ATOM 1024 N N . ILE A 1 143 ? 6.909 3.906 -10.835 1.00 95.31 143 ILE A N 1
ATOM 1025 C CA . ILE A 1 143 ? 7.161 5.339 -10.908 1.00 95.31 143 ILE A CA 1
ATOM 1026 C C . ILE A 1 143 ? 8.660 5.613 -10.876 1.00 95.31 143 ILE A C 1
ATOM 1028 O O . ILE A 1 143 ? 9.415 4.928 -10.182 1.00 95.31 143 ILE A O 1
ATOM 1032 N N . ALA A 1 144 ? 9.101 6.615 -11.630 1.00 93.81 144 ALA A N 1
ATOM 1033 C CA . ALA A 1 144 ? 10.421 7.197 -11.457 1.00 93.81 144 ALA A CA 1
ATOM 1034 C C . ALA A 1 144 ? 10.305 8.444 -10.595 1.00 93.81 144 ALA A C 1
ATOM 1036 O O . ALA A 1 144 ? 9.575 9.380 -10.927 1.00 93.81 144 ALA A O 1
ATOM 1037 N N . THR A 1 145 ? 11.085 8.479 -9.525 1.00 94.38 145 THR A N 1
ATOM 1038 C CA . THR A 1 145 ? 11.239 9.658 -8.681 1.00 94.38 145 THR A CA 1
ATOM 1039 C C . THR A 1 145 ? 12.669 10.160 -8.742 1.00 94.38 145 THR A C 1
ATOM 1041 O O . THR A 1 145 ? 13.602 9.363 -8.833 1.00 94.38 145 THR A O 1
ATOM 1044 N N . THR A 1 146 ? 12.860 11.464 -8.633 1.00 92.88 146 THR A N 1
ATOM 1045 C CA . THR A 1 146 ? 14.173 12.068 -8.385 1.00 92.88 146 THR A CA 1
ATOM 1046 C C . THR A 1 146 ? 14.234 12.599 -6.960 1.00 92.88 146 THR A C 1
ATOM 1048 O O . THR A 1 146 ? 13.238 13.091 -6.427 1.00 92.88 146 THR A O 1
ATOM 1051 N N . SER A 1 147 ? 15.398 12.458 -6.327 1.00 90.25 147 SER A N 1
ATOM 1052 C CA . SER A 1 147 ? 15.649 12.931 -4.964 1.00 90.25 147 SER A CA 1
ATOM 1053 C C . SER A 1 147 ? 16.758 13.980 -4.947 1.00 90.25 147 SER A C 1
ATOM 1055 O O . SER A 1 147 ? 17.863 13.710 -5.426 1.00 90.25 147 SER A O 1
ATOM 1057 N N . GLY A 1 148 ? 16.492 15.130 -4.323 1.00 81.06 148 GLY A N 1
ATOM 1058 C CA . GLY A 1 148 ? 17.513 16.131 -4.002 1.00 81.06 148 GLY A CA 1
ATOM 1059 C C . GLY A 1 148 ? 18.228 16.775 -5.209 1.00 81.06 148 GLY A C 1
ATOM 1060 O O . GLY A 1 148 ? 17.797 16.634 -6.352 1.00 81.06 148 GLY A O 1
ATOM 1061 N N . PRO A 1 149 ? 19.337 17.506 -4.967 1.00 76.81 149 PRO A N 1
ATOM 1062 C CA . PRO A 1 149 ? 20.054 18.264 -6.000 1.00 76.81 149 PRO A CA 1
ATOM 1063 C C . PRO A 1 149 ? 20.839 17.383 -6.983 1.00 76.81 149 PRO A C 1
ATOM 1065 O O . PRO A 1 149 ? 21.203 17.845 -8.060 1.00 76.81 149 PRO A O 1
ATOM 1068 N N . SER A 1 150 ? 21.113 16.123 -6.631 1.00 79.94 150 SER A N 1
ATOM 1069 C CA . SER A 1 150 ? 21.861 15.190 -7.480 1.00 79.94 150 SER A CA 1
ATOM 1070 C C . SER A 1 150 ? 21.035 14.627 -8.641 1.00 79.94 150 SER A C 1
ATOM 1072 O O . SER A 1 150 ? 21.592 13.910 -9.469 1.00 79.94 150 SER A O 1
ATOM 1074 N N . ASN A 1 151 ? 19.727 14.927 -8.714 1.00 85.81 151 ASN A N 1
ATOM 1075 C CA . ASN A 1 151 ? 18.802 14.397 -9.724 1.00 85.81 151 ASN A CA 1
ATOM 1076 C C . ASN A 1 151 ? 18.886 12.867 -9.872 1.00 85.81 151 ASN A C 1
ATOM 1078 O O . ASN A 1 151 ? 18.669 12.320 -10.955 1.00 85.81 151 ASN A O 1
ATOM 1082 N N . GLN A 1 152 ? 19.208 12.157 -8.785 1.00 89.50 152 GLN A N 1
ATOM 1083 C CA . GLN A 1 152 ? 19.339 10.708 -8.829 1.00 89.50 152 GLN A CA 1
ATOM 1084 C C . GLN A 1 152 ? 17.961 10.084 -9.056 1.00 89.50 152 GLN A C 1
ATOM 1086 O O . GLN A 1 152 ? 17.068 10.182 -8.212 1.00 89.50 152 GLN A O 1
ATOM 1091 N N . ARG A 1 153 ? 17.791 9.455 -10.222 1.00 91.62 153 ARG A N 1
ATOM 1092 C CA . ARG A 1 153 ? 16.568 8.744 -10.595 1.00 91.62 153 ARG A CA 1
ATOM 1093 C C . ARG A 1 153 ? 16.489 7.427 -9.828 1.00 91.62 153 ARG A C 1
ATOM 1095 O O . ARG A 1 153 ? 17.387 6.596 -9.919 1.00 91.62 153 ARG A O 1
ATOM 1102 N N . THR A 1 154 ? 15.384 7.230 -9.126 1.00 92.38 154 THR A N 1
ATOM 1103 C CA . THR A 1 154 ? 15.043 6.003 -8.406 1.00 92.38 154 THR A CA 1
ATOM 1104 C C . THR A 1 154 ? 13.750 5.448 -8.987 1.00 92.38 154 THR A C 1
ATOM 1106 O O . THR A 1 154 ? 12.794 6.196 -9.186 1.00 92.38 154 THR A O 1
ATOM 1109 N N . ILE A 1 155 ? 13.726 4.148 -9.279 1.00 93.50 155 ILE A N 1
ATOM 1110 C CA . ILE A 1 155 ? 12.532 3.451 -9.763 1.00 93.50 155 ILE A CA 1
ATOM 1111 C C . ILE A 1 155 ? 11.868 2.761 -8.578 1.00 93.50 155 ILE A C 1
ATOM 1113 O O . ILE A 1 155 ? 12.517 2.002 -7.860 1.00 93.50 155 ILE A O 1
ATOM 1117 N N . ILE A 1 156 ? 10.582 3.026 -8.383 1.00 94.44 156 ILE A N 1
ATOM 1118 C CA . ILE A 1 156 ? 9.766 2.413 -7.340 1.00 94.44 156 ILE A CA 1
ATOM 1119 C C . ILE A 1 156 ? 8.714 1.554 -8.038 1.00 94.44 156 ILE A C 1
ATOM 1121 O O . ILE A 1 156 ? 7.895 2.066 -8.797 1.00 94.44 156 ILE A O 1
ATOM 1125 N N . TRP A 1 157 ? 8.750 0.249 -7.781 1.00 94.56 157 TRP A N 1
ATOM 1126 C CA . TRP A 1 157 ? 7.818 -0.740 -8.342 1.00 94.56 157 TRP A CA 1
ATOM 1127 C C . TRP A 1 157 ? 6.905 -1.377 -7.284 1.00 94.56 157 TRP A C 1
ATOM 1129 O O . TRP A 1 157 ? 6.056 -2.192 -7.622 1.00 94.56 157 TRP A O 1
ATOM 1139 N N . ASN A 1 158 ? 7.085 -1.023 -6.008 1.00 95.44 158 ASN A N 1
ATOM 1140 C CA . ASN A 1 158 ? 6.319 -1.547 -4.879 1.00 95.44 158 ASN A CA 1
ATOM 1141 C C . ASN A 1 158 ? 5.797 -0.405 -4.008 1.00 95.44 158 ASN A C 1
ATOM 1143 O O . ASN A 1 158 ? 6.440 0.638 -3.883 1.00 95.44 158 ASN A O 1
ATOM 1147 N N . SER A 1 159 ? 4.655 -0.629 -3.362 1.00 96.31 159 SER A N 1
ATOM 1148 C CA . SER A 1 159 ? 4.120 0.273 -2.343 1.00 96.31 159 SER A CA 1
ATOM 1149 C C . SER A 1 159 ? 5.116 0.454 -1.193 1.00 96.31 159 SER A C 1
ATOM 1151 O O . SER A 1 159 ? 5.750 -0.501 -0.748 1.00 96.31 159 SER A O 1
ATOM 1153 N N . ILE A 1 160 ? 5.227 1.680 -0.684 1.00 96.62 160 ILE A N 1
ATOM 1154 C CA . ILE A 1 160 ? 6.155 2.052 0.385 1.00 96.62 160 ILE A CA 1
ATOM 1155 C C . ILE A 1 160 ? 5.339 2.548 1.579 1.00 96.62 160 ILE A C 1
ATOM 1157 O O . ILE A 1 160 ? 4.693 3.596 1.475 1.00 96.62 160 ILE A O 1
ATOM 1161 N N . PRO A 1 161 ? 5.366 1.833 2.716 1.00 96.50 161 PRO A N 1
ATOM 1162 C CA . PRO A 1 161 ? 4.595 2.217 3.889 1.00 96.50 161 PRO A CA 1
ATOM 1163 C C . PRO A 1 161 ? 5.184 3.443 4.586 1.00 96.50 161 PRO A C 1
ATOM 1165 O O . PRO A 1 161 ? 4.457 4.141 5.274 1.00 96.50 161 PRO A O 1
ATOM 1168 N N . ASP A 1 162 ? 6.473 3.738 4.427 1.00 95.44 162 ASP A N 1
ATOM 1169 C CA . ASP A 1 162 ? 7.101 4.928 5.001 1.00 95.44 162 ASP A CA 1
ATOM 1170 C C . ASP A 1 162 ? 8.336 5.332 4.187 1.00 95.44 162 ASP A C 1
ATOM 1172 O O . ASP A 1 162 ? 9.292 4.563 4.061 1.00 95.44 162 ASP A O 1
ATOM 1176 N N . PHE A 1 163 ? 8.339 6.547 3.638 1.00 92.94 163 PHE A N 1
ATOM 1177 C CA . PHE A 1 163 ? 9.491 7.097 2.922 1.00 92.94 163 PHE A CA 1
ATOM 1178 C C . PHE A 1 163 ? 10.723 7.284 3.815 1.00 92.94 163 PHE A C 1
ATOM 1180 O O . PHE A 1 163 ? 11.840 7.312 3.297 1.00 92.94 163 PHE A O 1
ATOM 1187 N N . GLY A 1 164 ? 10.569 7.328 5.142 1.00 91.88 164 GLY A N 1
ATOM 1188 C CA . GLY A 1 164 ? 11.698 7.313 6.075 1.00 91.88 164 GLY A CA 1
ATOM 1189 C C . GLY A 1 164 ? 12.560 6.045 5.997 1.00 91.88 164 GLY A C 1
ATOM 1190 O O . GLY A 1 164 ? 13.695 6.056 6.464 1.00 91.88 164 GLY A O 1
ATOM 1191 N N . GLN A 1 165 ? 12.060 4.964 5.388 1.00 91.00 165 GLN A N 1
ATOM 1192 C CA . GLN A 1 165 ? 12.803 3.709 5.211 1.00 91.00 165 GLN A CA 1
ATOM 1193 C C . GLN A 1 165 ? 13.653 3.680 3.934 1.00 91.00 165 GLN A C 1
ATOM 1195 O O . GLN A 1 165 ? 14.442 2.755 3.736 1.00 91.00 165 GLN A O 1
ATOM 1200 N N . LEU A 1 166 ? 13.499 4.666 3.047 1.00 89.50 166 LEU A N 1
ATOM 1201 C CA . LEU A 1 166 ? 14.290 4.737 1.826 1.00 89.50 166 LEU A CA 1
ATOM 1202 C C . LEU A 1 166 ? 15.692 5.293 2.134 1.00 89.50 166 LEU A C 1
ATOM 1204 O O . LEU A 1 166 ? 15.810 6.324 2.791 1.00 89.50 166 LEU A O 1
ATOM 1208 N N . PRO A 1 167 ? 16.771 4.688 1.609 1.00 82.25 167 PRO A N 1
ATOM 1209 C CA . PRO A 1 167 ? 18.148 5.076 1.937 1.00 82.25 167 PRO A CA 1
ATOM 1210 C C . PRO A 1 167 ? 18.548 6.488 1.467 1.00 82.25 167 PRO A C 1
ATOM 1212 O O . PRO A 1 167 ? 19.613 6.976 1.835 1.00 82.25 167 PRO A O 1
ATOM 1215 N N . PHE A 1 168 ? 17.709 7.157 0.669 1.00 74.94 168 PHE A N 1
ATOM 1216 C CA . PHE A 1 168 ? 18.016 8.433 0.014 1.00 74.94 168 PHE A CA 1
ATOM 1217 C C . PHE A 1 168 ? 17.177 9.619 0.531 1.00 74.94 168 PHE A C 1
ATOM 1219 O O . PHE A 1 168 ? 17.289 10.727 0.008 1.00 74.94 168 PHE A O 1
ATOM 1226 N N . THR A 1 169 ? 16.330 9.432 1.552 1.00 61.91 169 THR A N 1
ATOM 1227 C CA . THR A 1 169 ? 15.345 10.451 1.976 1.00 61.91 169 THR A CA 1
ATOM 1228 C C . THR A 1 169 ? 15.844 11.450 3.014 1.00 61.91 169 THR A C 1
ATOM 1230 O O . THR A 1 169 ? 15.044 12.208 3.557 1.00 61.91 169 THR A O 1
ATOM 1233 N N . SER A 1 170 ? 17.162 11.587 3.207 1.00 62.81 170 SER A N 1
ATOM 1234 C CA . SER A 1 170 ? 17.726 12.668 4.038 1.00 62.81 170 SER A CA 1
ATOM 1235 C C . SER A 1 170 ? 17.273 14.069 3.594 1.00 62.81 170 SER A C 1
ATOM 1237 O O . SER A 1 170 ? 17.278 14.999 4.396 1.00 62.81 170 SER A O 1
ATOM 1239 N N . SER A 1 171 ? 16.844 14.214 2.334 1.00 66.19 171 SER A N 1
ATOM 1240 C CA . SER A 1 171 ? 16.388 15.482 1.754 1.00 66.19 171 SER A CA 1
ATOM 1241 C C . SER A 1 171 ? 14.871 15.726 1.842 1.00 66.19 171 SER A C 1
ATOM 1243 O O . SER A 1 171 ? 14.443 16.818 1.488 1.00 66.19 171 SER A O 1
ATOM 1245 N N . ASN A 1 172 ? 14.047 14.766 2.296 1.00 70.69 172 ASN A N 1
ATOM 1246 C CA . ASN A 1 172 ? 12.566 14.834 2.367 1.00 70.69 172 ASN A CA 1
ATOM 1247 C C . ASN A 1 172 ? 11.811 15.273 1.086 1.00 70.69 172 ASN A C 1
ATOM 1249 O O . ASN A 1 172 ? 10.583 15.325 1.097 1.00 70.69 172 ASN A O 1
ATOM 1253 N N . THR A 1 173 ? 12.499 15.580 -0.013 1.00 86.00 173 THR A N 1
ATOM 1254 C CA . THR A 1 173 ? 11.910 16.055 -1.263 1.00 86.00 173 THR A CA 1
ATOM 1255 C C . THR A 1 173 ? 12.090 14.996 -2.343 1.00 86.00 173 THR A C 1
ATOM 1257 O O . THR A 1 173 ? 13.176 14.790 -2.887 1.00 86.00 173 THR A O 1
ATOM 1260 N N . LEU A 1 174 ? 11.001 14.286 -2.630 1.00 91.25 174 LEU A N 1
ATOM 1261 C CA . LEU A 1 174 ? 10.882 13.420 -3.796 1.00 91.25 174 LEU A CA 1
ATOM 1262 C C . LEU A 1 174 ? 10.052 14.163 -4.839 1.00 91.25 174 LEU A C 1
ATOM 1264 O O . LEU A 1 174 ? 9.041 14.774 -4.499 1.00 91.25 174 LEU A O 1
ATOM 1268 N N . SER A 1 175 ? 10.452 14.118 -6.103 1.00 93.56 175 SER A N 1
ATOM 1269 C CA . SER A 1 175 ? 9.615 14.576 -7.215 1.00 93.56 175 SER A CA 1
ATOM 1270 C C . SER A 1 175 ? 9.302 13.417 -8.143 1.00 93.56 175 SER A C 1
ATOM 1272 O O . SER A 1 175 ? 10.203 12.675 -8.533 1.00 93.56 175 SER A O 1
ATOM 1274 N N . LEU A 1 176 ? 8.026 13.263 -8.487 1.00 93.94 176 LEU A N 1
ATOM 1275 C CA . LEU A 1 176 ? 7.554 12.333 -9.501 1.00 93.94 176 LEU A CA 1
ATOM 1276 C C . LEU A 1 176 ? 8.003 12.840 -10.869 1.00 93.94 176 LEU A C 1
ATOM 1278 O O . LEU A 1 176 ? 7.662 13.956 -11.255 1.00 93.94 176 LEU A O 1
ATOM 1282 N N . VAL A 1 177 ? 8.774 12.023 -11.576 1.00 93.88 177 VAL A N 1
ATOM 1283 C CA . VAL A 1 177 ? 9.245 12.310 -12.936 1.00 93.88 177 VAL A CA 1
ATOM 1284 C C . VAL A 1 177 ? 8.416 11.554 -13.960 1.00 93.88 177 VAL A C 1
ATOM 1286 O O . VAL A 1 177 ? 8.078 12.110 -14.995 1.00 93.88 177 VAL A O 1
ATOM 1289 N N . ASP A 1 178 ? 8.100 10.291 -13.677 1.00 92.38 178 ASP A N 1
ATOM 1290 C CA . ASP A 1 178 ? 7.409 9.417 -14.621 1.00 92.38 178 ASP A CA 1
ATOM 1291 C C . ASP A 1 178 ? 6.549 8.389 -13.879 1.00 92.38 178 ASP A C 1
ATOM 1293 O O . ASP A 1 178 ? 6.886 7.982 -12.763 1.00 92.38 178 ASP A O 1
ATOM 1297 N N . ILE A 1 179 ? 5.458 7.966 -14.507 1.00 91.81 179 ILE A N 1
ATOM 1298 C CA . ILE A 1 179 ? 4.553 6.918 -14.031 1.00 91.81 179 ILE A CA 1
ATOM 1299 C C . ILE A 1 179 ? 4.087 6.098 -15.233 1.00 91.81 179 ILE A C 1
ATOM 1301 O O . ILE A 1 179 ? 3.497 6.634 -16.170 1.00 91.81 179 ILE A O 1
ATOM 1305 N N . GLN A 1 180 ? 4.331 4.788 -15.202 1.00 89.00 180 GLN A N 1
ATOM 1306 C CA . GLN A 1 180 ? 3.991 3.899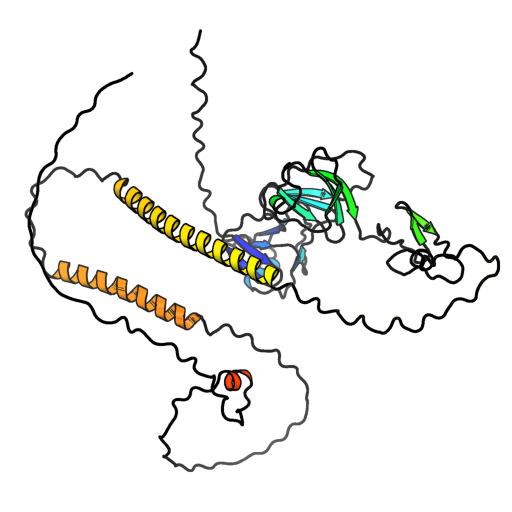 -16.313 1.00 89.00 180 GLN A CA 1
ATOM 1307 C C . GLN A 1 180 ? 3.431 2.558 -15.830 1.00 89.00 180 GLN A C 1
ATOM 1309 O O . GLN A 1 180 ? 3.760 2.084 -14.741 1.00 89.00 180 GLN A O 1
ATOM 1314 N N . SER A 1 181 ? 2.596 1.932 -16.667 1.00 85.81 181 SER A N 1
ATOM 1315 C CA . SER A 1 181 ? 2.097 0.566 -16.453 1.00 85.81 181 SER A CA 1
ATOM 1316 C C . SER A 1 181 ? 3.076 -0.441 -17.046 1.00 85.81 181 SER A C 1
ATOM 1318 O O . SER A 1 181 ? 3.564 -0.255 -18.157 1.00 85.81 181 SER A O 1
ATOM 1320 N N . THR A 1 182 ? 3.310 -1.554 -16.364 1.00 75.69 182 THR A N 1
ATOM 1321 C CA . THR A 1 182 ? 3.912 -2.759 -16.942 1.00 75.69 182 THR A CA 1
ATOM 1322 C C . THR A 1 182 ? 2.872 -3.695 -17.556 1.00 75.69 182 THR A C 1
ATOM 1324 O O . THR A 1 182 ? 3.267 -4.579 -18.307 1.00 75.69 182 THR A O 1
ATOM 1327 N N . ALA A 1 183 ? 1.574 -3.517 -17.274 1.00 57.16 183 ALA A N 1
ATOM 1328 C CA . ALA A 1 183 ? 0.493 -4.357 -17.790 1.00 57.16 183 ALA A CA 1
ATOM 1329 C C . ALA A 1 183 ? -0.317 -3.649 -18.882 1.00 57.16 183 ALA A C 1
ATOM 1331 O O . ALA A 1 183 ? -0.985 -2.639 -18.643 1.00 57.16 183 ALA A O 1
ATOM 1332 N N . GLY A 1 184 ? -0.278 -4.233 -20.074 1.00 51.47 184 GLY A N 1
ATOM 1333 C CA . GLY A 1 184 ? -1.109 -3.918 -21.232 1.00 51.47 184 GLY A CA 1
ATOM 1334 C C . GLY A 1 184 ? -0.617 -4.735 -22.432 1.00 51.47 184 GLY A C 1
ATOM 1335 O O . GLY A 1 184 ? 0.526 -5.161 -22.422 1.00 51.47 184 GLY A O 1
ATOM 1336 N N . PRO A 1 185 ? -1.400 -4.960 -23.500 1.00 47.69 185 PRO A N 1
ATOM 1337 C CA . PRO A 1 185 ? -0.852 -5.496 -24.759 1.00 47.69 185 PRO A CA 1
ATOM 1338 C C . PRO A 1 185 ? 0.308 -4.623 -25.290 1.00 47.69 185 PRO A C 1
ATOM 1340 O O . PRO A 1 185 ? 1.203 -5.094 -25.981 1.00 47.69 185 PRO A O 1
ATOM 1343 N N . SER A 1 186 ? 0.331 -3.358 -24.882 1.00 47.94 186 SER A N 1
ATOM 1344 C CA . SER A 1 186 ? 1.463 -2.439 -24.859 1.00 47.94 186 SER A CA 1
ATOM 1345 C C . SER A 1 186 ? 2.329 -2.621 -23.594 1.00 47.94 186 SER A C 1
ATOM 1347 O O . SER A 1 186 ? 2.466 -1.673 -22.818 1.00 47.94 186 SER A O 1
ATOM 1349 N N . ASN A 1 187 ? 2.851 -3.826 -23.307 1.00 48.00 187 ASN A N 1
ATOM 1350 C CA . ASN A 1 187 ? 3.677 -4.016 -22.108 1.00 48.00 187 ASN A CA 1
ATOM 1351 C C . ASN A 1 187 ? 4.941 -3.169 -22.295 1.00 48.00 187 ASN A C 1
ATOM 1353 O O . ASN A 1 187 ? 5.681 -3.367 -23.258 1.00 48.00 187 ASN A O 1
ATOM 1357 N N . CYS A 1 188 ? 5.238 -2.261 -21.363 1.00 53.59 188 CYS A N 1
ATOM 1358 C CA . CYS A 1 188 ? 6.424 -1.395 -21.427 1.00 53.59 188 CYS A CA 1
ATOM 1359 C C . CYS A 1 188 ? 7.772 -2.146 -21.431 1.00 53.59 188 CYS A C 1
ATOM 1361 O O . CYS A 1 188 ? 8.814 -1.501 -21.447 1.00 53.59 188 CYS A O 1
ATOM 1363 N N . LEU A 1 189 ? 7.772 -3.484 -21.412 1.00 59.56 189 LEU A N 1
ATOM 1364 C CA . LEU A 1 189 ? 8.946 -4.347 -21.586 1.00 59.56 189 LEU A CA 1
ATOM 1365 C C . LEU A 1 189 ? 8.738 -5.479 -22.611 1.00 59.56 189 LEU A C 1
ATOM 1367 O O . LEU A 1 189 ? 9.677 -6.216 -22.889 1.00 59.56 189 LEU A O 1
ATOM 1371 N N . ALA A 1 190 ? 7.542 -5.632 -23.187 1.00 60.72 190 ALA A N 1
ATOM 1372 C CA . ALA A 1 190 ? 7.256 -6.689 -24.153 1.00 60.72 190 ALA A CA 1
ATOM 1373 C C . ALA A 1 190 ? 6.173 -6.261 -25.150 1.00 60.72 190 ALA A C 1
ATOM 1375 O O . ALA A 1 190 ? 5.100 -5.779 -24.795 1.00 60.72 190 ALA A O 1
ATOM 1376 N N . CYS A 1 191 ? 6.433 -6.483 -26.427 1.00 63.44 191 CYS A N 1
ATOM 1377 C CA . CYS A 1 191 ? 5.472 -6.161 -27.468 1.00 63.44 191 CYS A CA 1
ATOM 1378 C C . CYS A 1 191 ? 4.320 -7.165 -27.498 1.00 63.44 191 CYS A C 1
ATOM 1380 O O . CYS A 1 191 ? 4.512 -8.342 -27.198 1.00 63.44 191 CYS A O 1
ATOM 1382 N N . SER A 1 192 ? 3.120 -6.708 -27.878 1.00 68.75 192 SER A N 1
ATOM 1383 C CA . SER A 1 192 ? 1.949 -7.582 -28.069 1.00 68.75 192 SER A CA 1
ATOM 1384 C C . SER A 1 192 ? 2.231 -8.708 -29.060 1.00 68.75 192 SER A C 1
ATOM 1386 O O . SER A 1 192 ? 1.678 -9.799 -28.931 1.00 68.75 192 SER A O 1
ATOM 1388 N N . SER A 1 193 ? 3.092 -8.445 -30.045 1.00 74.94 193 SER A N 1
ATOM 1389 C CA . SER A 1 193 ? 3.560 -9.442 -30.994 1.00 74.94 193 SER A CA 1
ATOM 1390 C C . SER A 1 193 ? 4.849 -10.102 -30.514 1.00 74.94 193 SER A C 1
ATOM 1392 O O . SER A 1 193 ? 5.841 -9.425 -30.243 1.00 74.94 193 SER A O 1
ATOM 1394 N N . SER A 1 194 ? 4.881 -11.437 -30.537 1.00 74.50 194 SER A N 1
ATOM 1395 C CA . SER A 1 194 ? 6.103 -12.234 -30.354 1.00 74.50 194 SER A CA 1
ATOM 1396 C C . SER A 1 194 ? 7.161 -11.980 -31.435 1.00 74.50 194 SER A C 1
ATOM 1398 O O . SER A 1 194 ? 8.310 -12.380 -31.279 1.00 74.50 194 SER A O 1
ATOM 1400 N N . THR A 1 195 ? 6.795 -11.298 -32.524 1.00 80.12 195 THR A N 1
ATOM 1401 C CA . THR A 1 195 ? 7.701 -10.885 -33.606 1.00 80.12 195 THR A CA 1
ATOM 1402 C C . THR A 1 195 ? 8.223 -9.460 -33.447 1.00 80.12 195 THR A C 1
ATOM 1404 O O . THR A 1 195 ? 8.809 -8.917 -34.382 1.00 80.12 195 THR A O 1
ATOM 1407 N N . GLN A 1 196 ? 7.993 -8.815 -32.305 1.00 80.00 196 GLN A N 1
ATOM 1408 C CA . GLN A 1 196 ? 8.433 -7.450 -32.039 1.00 80.00 196 GLN A CA 1
ATOM 1409 C C . GLN A 1 196 ? 9.299 -7.401 -30.777 1.00 80.00 196 GLN A C 1
ATOM 1411 O O . GLN A 1 196 ? 9.057 -8.110 -29.802 1.00 80.00 196 GLN A O 1
ATOM 1416 N N . VAL A 1 197 ? 10.321 -6.551 -30.812 1.00 76.50 197 VAL A N 1
ATOM 1417 C CA . VAL A 1 197 ? 11.207 -6.242 -29.687 1.00 76.50 197 VAL A CA 1
ATOM 1418 C C . VAL A 1 197 ? 11.010 -4.792 -29.273 1.00 76.50 197 VAL A C 1
ATOM 1420 O O . VAL A 1 197 ? 10.747 -3.923 -30.111 1.00 76.50 197 VAL A O 1
ATOM 1423 N N . LEU A 1 198 ? 11.153 -4.509 -27.983 1.00 68.25 198 LEU A N 1
ATOM 1424 C CA . LEU A 1 198 ? 11.061 -3.144 -27.487 1.00 68.25 198 LEU A CA 1
ATOM 1425 C C . LEU A 1 198 ? 12.416 -2.444 -27.668 1.00 68.25 198 LEU A C 1
ATOM 1427 O O . LEU A 1 198 ? 13.383 -2.768 -26.981 1.00 68.25 198 LEU A O 1
ATOM 1431 N N . ARG A 1 199 ? 12.500 -1.460 -28.570 1.00 68.31 199 ARG A N 1
ATOM 1432 C CA . ARG A 1 199 ? 13.685 -0.599 -28.733 1.00 68.31 199 ARG A CA 1
ATOM 1433 C C . ARG A 1 199 ? 13.288 0.852 -28.482 1.00 68.31 199 ARG A C 1
ATOM 1435 O O . ARG A 1 199 ? 12.371 1.362 -29.117 1.00 68.31 199 ARG A O 1
ATOM 1442 N N . ALA A 1 200 ? 13.966 1.507 -27.537 1.00 64.00 200 ALA A N 1
ATOM 1443 C CA . ALA A 1 200 ? 13.703 2.899 -27.148 1.00 64.00 200 ALA A CA 1
ATOM 1444 C C . ALA A 1 200 ? 12.227 3.190 -26.779 1.00 64.00 200 ALA A C 1
ATOM 1446 O O . ALA A 1 200 ? 11.702 4.254 -27.092 1.00 64.00 200 ALA A O 1
ATOM 1447 N N . GLY A 1 201 ? 11.547 2.236 -26.129 1.00 57.00 201 GLY A N 1
ATOM 1448 C CA . GLY A 1 201 ? 10.147 2.388 -25.707 1.00 57.00 201 GLY A CA 1
ATOM 1449 C C . GLY A 1 201 ? 9.108 2.192 -26.817 1.00 57.00 201 GLY A C 1
ATOM 1450 O O . GLY A 1 201 ? 7.924 2.393 -26.568 1.00 57.00 201 GLY A O 1
ATOM 1451 N N . SER A 1 202 ? 9.519 1.777 -28.020 1.00 62.91 202 SER A N 1
ATOM 1452 C CA . SER A 1 202 ? 8.616 1.426 -29.120 1.00 62.91 202 SER A CA 1
ATOM 1453 C C . SER A 1 202 ? 8.797 -0.028 -29.545 1.00 62.91 202 SER A C 1
ATOM 1455 O O . SER A 1 202 ? 9.903 -0.574 -29.513 1.00 62.91 202 SER A O 1
ATOM 1457 N N . CYS A 1 203 ? 7.696 -0.656 -29.951 1.00 72.25 203 CYS A N 1
ATOM 1458 C CA . CYS A 1 203 ? 7.687 -2.009 -30.483 1.00 72.25 203 CYS A CA 1
ATOM 1459 C C . CYS A 1 203 ? 8.094 -2.010 -31.949 1.00 72.25 203 CYS A C 1
ATOM 1461 O O . CYS A 1 203 ? 7.328 -1.617 -32.827 1.00 72.25 203 CYS A O 1
ATOM 1463 N N . VAL A 1 204 ? 9.317 -2.463 -32.206 1.00 83.69 204 VAL A N 1
ATOM 1464 C CA . VAL A 1 204 ? 9.884 -2.570 -33.550 1.00 83.69 204 VAL A CA 1
ATOM 1465 C C . VAL A 1 204 ? 9.907 -4.040 -33.945 1.00 83.69 204 VAL A C 1
ATOM 1467 O O . VAL A 1 204 ? 10.108 -4.907 -33.098 1.00 83.69 204 VAL A O 1
ATOM 1470 N N . ALA A 1 205 ? 9.698 -4.343 -35.228 1.00 84.69 205 ALA A N 1
ATOM 1471 C CA . ALA A 1 205 ? 9.832 -5.706 -35.730 1.00 84.69 205 ALA A CA 1
ATOM 1472 C C . ALA A 1 205 ? 11.197 -6.292 -35.327 1.00 84.69 205 ALA A C 1
ATOM 1474 O O . ALA A 1 205 ? 12.249 -5.683 -35.538 1.00 84.69 205 ALA A O 1
ATOM 1475 N N . ALA A 1 206 ? 11.158 -7.469 -34.714 1.00 81.12 206 ALA A N 1
ATOM 1476 C CA . ALA A 1 206 ? 12.318 -8.217 -34.285 1.00 81.12 206 ALA A CA 1
ATOM 1477 C C . ALA A 1 206 ? 13.073 -8.709 -35.519 1.00 81.12 206 ALA A C 1
ATOM 1479 O O . ALA A 1 206 ? 12.742 -9.742 -36.092 1.00 81.12 206 ALA A O 1
ATOM 1480 N N . ASN A 1 207 ? 14.090 -7.965 -35.950 1.00 86.19 207 ASN A N 1
ATOM 1481 C CA . ASN A 1 207 ? 14.986 -8.406 -37.015 1.00 86.19 207 ASN A CA 1
ATOM 1482 C C . ASN A 1 207 ? 16.053 -9.356 -36.443 1.00 86.19 207 ASN A C 1
ATOM 1484 O O . ASN A 1 207 ? 17.253 -9.095 -36.527 1.00 86.19 207 ASN A O 1
ATOM 1488 N N . CYS A 1 208 ? 15.605 -10.414 -35.765 1.00 84.38 208 CYS A N 1
ATOM 1489 C CA . CYS A 1 208 ? 16.496 -11.463 -35.296 1.00 84.38 208 CYS A CA 1
ATOM 1490 C C . CYS A 1 208 ? 16.997 -12.225 -36.530 1.00 84.38 208 CYS A C 1
ATOM 1492 O O . CYS A 1 208 ? 16.195 -12.654 -37.362 1.00 84.38 208 CYS A O 1
ATOM 1494 N N . GLN A 1 209 ? 18.318 -12.352 -36.694 1.00 80.06 209 GLN A N 1
ATOM 1495 C CA . GLN A 1 209 ? 18.865 -13.135 -37.802 1.00 80.06 209 GLN A CA 1
ATOM 1496 C C . GLN A 1 209 ? 18.337 -14.573 -37.729 1.00 80.06 209 GLN A C 1
ATOM 1498 O O . GLN A 1 209 ? 18.156 -15.102 -36.639 1.00 80.06 209 GLN A O 1
ATOM 1503 N N . GLN A 1 210 ? 18.083 -15.162 -38.903 1.00 66.06 210 GLN A N 1
ATOM 1504 C CA . GLN A 1 210 ? 17.145 -16.253 -39.244 1.00 66.06 210 GLN A CA 1
ATOM 1505 C C . GLN A 1 210 ? 17.109 -17.527 -38.363 1.00 66.06 210 GLN A C 1
ATOM 1507 O O . GLN A 1 210 ? 16.304 -18.415 -38.629 1.00 66.06 210 GLN A O 1
ATOM 1512 N N . THR A 1 211 ? 17.925 -17.644 -37.319 1.00 71.38 211 THR A N 1
ATOM 1513 C CA . THR A 1 211 ? 17.955 -18.779 -36.385 1.00 71.38 211 THR A CA 1
ATOM 1514 C C . THR A 1 211 ? 17.703 -18.409 -34.919 1.00 71.38 211 THR A C 1
ATOM 1516 O O . THR A 1 211 ? 17.492 -19.317 -34.114 1.00 71.38 211 THR A O 1
ATOM 1519 N N . SER A 1 212 ? 17.679 -17.126 -34.531 1.00 76.69 212 SER A N 1
ATOM 1520 C CA . SER A 1 212 ? 17.390 -16.723 -33.147 1.00 76.69 212 SER A CA 1
ATOM 1521 C C . SER A 1 212 ? 15.908 -16.385 -32.962 1.00 76.69 212 SER A C 1
ATOM 1523 O O . SER A 1 212 ? 15.391 -15.404 -33.491 1.00 76.69 212 SER A O 1
ATOM 1525 N N . ALA A 1 213 ? 15.200 -17.211 -32.190 1.00 80.62 213 ALA A N 1
ATOM 1526 C CA . ALA A 1 213 ? 13.840 -16.894 -31.769 1.00 80.62 213 ALA A CA 1
ATOM 1527 C C . ALA A 1 213 ? 13.853 -15.717 -30.776 1.00 80.62 213 ALA A C 1
ATOM 1529 O O . ALA A 1 213 ? 14.743 -15.614 -29.925 1.00 80.62 213 ALA A O 1
ATOM 1530 N N . VAL A 1 214 ? 12.850 -14.840 -30.872 1.00 80.62 214 VAL A N 1
ATOM 1531 C CA . VAL A 1 214 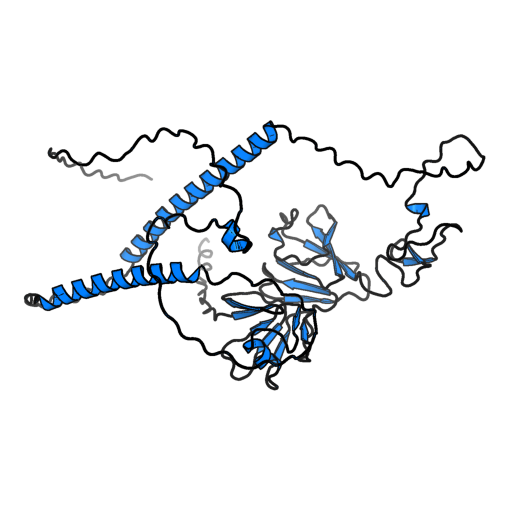? 12.553 -13.862 -29.818 1.00 80.62 214 VAL A CA 1
ATOM 1532 C C . VAL A 1 214 ? 12.129 -14.643 -28.583 1.00 80.62 214 VAL A C 1
ATOM 1534 O O . VAL A 1 214 ? 11.228 -15.479 -28.660 1.00 80.62 214 VAL A O 1
ATOM 1537 N N . LEU A 1 215 ? 12.764 -14.376 -27.444 1.00 76.50 215 LEU A N 1
ATOM 1538 C CA . LEU A 1 215 ? 12.352 -14.969 -26.176 1.00 76.50 215 LEU A CA 1
ATOM 1539 C C . LEU A 1 215 ? 10.987 -14.385 -25.774 1.00 76.50 215 LEU A C 1
ATOM 1541 O O . LEU A 1 215 ? 10.906 -13.178 -25.496 1.00 76.50 215 LEU A O 1
ATOM 1545 N N . PRO A 1 216 ? 9.909 -15.194 -25.744 1.00 65.75 216 PRO A N 1
ATOM 1546 C CA . PRO A 1 216 ? 8.593 -14.697 -25.371 1.00 65.75 216 PRO A CA 1
ATOM 1547 C C . PRO A 1 216 ? 8.638 -14.137 -23.944 1.00 65.75 216 PRO A C 1
ATOM 1549 O O . PRO A 1 216 ? 9.154 -14.774 -23.029 1.00 65.75 216 PRO A O 1
ATOM 1552 N N . GLY A 1 217 ? 8.129 -12.917 -23.770 1.00 61.75 217 GLY A N 1
ATOM 1553 C CA . GLY A 1 217 ? 8.087 -12.215 -22.483 1.00 61.75 217 GLY A CA 1
ATOM 1554 C C . GLY A 1 217 ? 9.270 -11.283 -22.195 1.00 61.75 217 GLY A C 1
ATOM 1555 O O . GLY A 1 217 ? 9.077 -10.323 -21.457 1.00 61.75 217 GLY A O 1
ATOM 1556 N N . LEU A 1 218 ? 10.448 -11.495 -22.799 1.00 66.50 218 LEU A N 1
ATOM 1557 C CA . LEU A 1 218 ? 11.575 -10.554 -22.670 1.00 66.50 218 LEU A CA 1
ATOM 1558 C C . LEU A 1 218 ? 11.715 -9.598 -23.860 1.00 66.50 218 LEU A C 1
ATOM 1560 O O . LEU A 1 218 ? 12.334 -8.550 -23.715 1.00 66.50 218 LEU A O 1
ATOM 1564 N N . GLY A 1 219 ? 11.181 -9.950 -25.035 1.00 69.12 219 GLY A N 1
ATOM 1565 C CA . GLY A 1 219 ? 11.223 -9.062 -26.202 1.00 69.12 219 GLY A CA 1
ATOM 1566 C C . GLY A 1 219 ? 12.646 -8.716 -26.661 1.00 69.12 219 GLY A C 1
ATOM 1567 O O . GLY A 1 219 ? 12.871 -7.606 -27.133 1.00 69.12 219 GLY A O 1
ATOM 1568 N N . VAL A 1 220 ? 13.594 -9.648 -26.518 1.00 81.06 220 VAL A N 1
ATOM 1569 C CA . VAL A 1 220 ? 14.996 -9.539 -26.969 1.00 81.06 220 VAL A CA 1
ATOM 1570 C C . VAL A 1 220 ? 15.362 -10.734 -27.855 1.00 81.06 220 VAL A C 1
ATOM 1572 O O . VAL A 1 220 ? 14.850 -11.842 -27.657 1.00 81.06 220 VAL A O 1
ATOM 1575 N N . CYS A 1 221 ? 16.238 -10.521 -28.844 1.00 84.62 221 CYS A N 1
ATOM 1576 C CA . CYS A 1 221 ? 16.769 -11.604 -29.678 1.00 84.62 221 CYS A CA 1
ATOM 1577 C C . CYS A 1 221 ? 17.834 -12.381 -28.896 1.00 84.62 221 CYS A C 1
ATOM 1579 O O . CYS A 1 221 ? 18.723 -11.779 -28.295 1.00 84.62 221 CYS A O 1
ATOM 1581 N N . LEU A 1 222 ? 17.812 -13.716 -28.963 1.00 83.56 222 LEU A N 1
ATOM 1582 C CA . LEU A 1 222 ? 18.814 -14.556 -28.290 1.00 83.56 222 LEU A CA 1
ATOM 1583 C C . LEU A 1 222 ? 20.259 -14.223 -28.721 1.00 83.56 222 LEU A C 1
ATOM 1585 O O . LEU A 1 222 ? 21.188 -14.334 -27.929 1.00 83.56 222 LEU A O 1
ATOM 1589 N N . SER A 1 223 ? 20.433 -13.751 -29.958 1.00 81.25 223 SER A N 1
ATOM 1590 C CA . SER A 1 223 ? 21.719 -13.323 -30.517 1.00 81.25 223 SER A CA 1
ATOM 1591 C C . SER A 1 223 ? 22.289 -12.039 -29.901 1.00 81.25 223 SER A C 1
ATOM 1593 O O . SER A 1 223 ? 23.471 -11.786 -30.073 1.00 81.25 223 SER A O 1
ATOM 1595 N N . GLU A 1 224 ? 21.485 -11.223 -29.210 1.00 76.94 224 GLU A N 1
ATOM 1596 C CA . GLU A 1 224 ? 21.980 -10.030 -28.497 1.00 76.94 224 GLU A CA 1
ATOM 1597 C C . GLU A 1 224 ? 22.381 -10.337 -27.044 1.00 76.94 224 GLU A C 1
ATOM 1599 O O . GLU A 1 224 ? 23.159 -9.592 -26.456 1.00 76.94 224 GLU A O 1
ATOM 1604 N N . LEU A 1 225 ? 21.877 -11.428 -26.453 1.00 80.81 225 LEU A N 1
ATOM 1605 C CA . LEU A 1 225 ? 22.246 -11.843 -25.090 1.00 80.81 225 LEU A CA 1
ATOM 1606 C C . LEU A 1 225 ? 23.556 -12.632 -25.039 1.00 80.81 225 LEU A C 1
ATOM 1608 O O . LEU A 1 225 ? 24.163 -12.752 -23.976 1.00 80.81 225 LEU A O 1
ATOM 1612 N N . VAL A 1 226 ? 23.973 -13.186 -26.175 1.00 79.19 226 VAL A N 1
ATOM 1613 C CA . VAL A 1 226 ? 25.192 -13.980 -26.293 1.00 79.19 226 VAL A CA 1
ATOM 1614 C C . VAL A 1 226 ? 26.188 -13.196 -27.137 1.00 79.19 226 VAL A C 1
ATOM 1616 O O . VAL A 1 226 ? 26.297 -13.404 -28.342 1.00 79.19 226 VAL A O 1
ATOM 1619 N N . ASP A 1 227 ? 26.912 -12.277 -26.499 1.00 66.31 227 ASP A N 1
ATOM 1620 C CA . ASP A 1 227 ? 28.082 -11.660 -27.119 1.00 66.31 227 ASP A CA 1
ATOM 1621 C C . ASP A 1 227 ? 29.224 -12.687 -27.098 1.00 66.31 227 ASP A C 1
ATOM 1623 O O . ASP A 1 227 ? 29.832 -12.957 -26.057 1.00 66.31 227 ASP A O 1
ATOM 1627 N N . VAL A 1 228 ? 29.448 -13.356 -28.231 1.00 67.31 228 VAL A N 1
ATOM 1628 C CA . VAL A 1 228 ? 30.602 -14.241 -28.402 1.00 67.31 228 VAL A CA 1
ATOM 1629 C C . VAL A 1 228 ? 31.762 -13.354 -28.847 1.00 67.31 228 VAL A C 1
ATOM 1631 O O . VAL A 1 228 ? 31.716 -12.854 -29.971 1.00 67.31 228 VAL A O 1
ATOM 1634 N N . PRO A 1 229 ? 32.810 -13.150 -28.028 1.00 61.09 229 PRO A N 1
ATOM 1635 C CA . PRO A 1 229 ? 33.938 -12.321 -28.427 1.00 61.09 229 PRO A CA 1
ATOM 1636 C C . PRO A 1 229 ? 34.562 -12.890 -29.704 1.00 61.09 229 PRO A C 1
ATOM 1638 O O . PRO A 1 229 ? 35.126 -13.987 -29.713 1.00 61.09 229 PRO A O 1
ATOM 1641 N N . GLN A 1 230 ? 34.437 -12.144 -30.802 1.00 58.59 230 GLN A N 1
ATOM 1642 C CA . GLN A 1 230 ? 35.007 -12.525 -32.084 1.00 58.59 230 GLN A CA 1
ATOM 1643 C C . GLN A 1 230 ? 36.523 -12.321 -32.003 1.00 58.59 230 GLN A C 1
ATOM 1645 O O . GLN A 1 230 ? 37.014 -11.195 -31.943 1.00 58.59 230 GLN A O 1
ATOM 1650 N N . ALA A 1 231 ? 37.277 -13.419 -31.956 1.00 59.00 231 ALA A N 1
ATOM 1651 C CA . ALA A 1 231 ? 38.731 -13.363 -31.966 1.00 59.00 231 ALA A CA 1
ATOM 1652 C C . ALA A 1 231 ? 39.209 -12.694 -33.269 1.00 59.00 231 ALA A C 1
ATOM 1654 O O . ALA A 1 231 ? 39.020 -13.231 -34.362 1.00 59.00 231 ALA A O 1
ATOM 1655 N N . SER A 1 232 ? 39.806 -11.505 -33.158 1.00 64.19 232 SER A N 1
ATOM 1656 C CA . SER A 1 232 ? 40.373 -10.760 -34.286 1.00 64.19 232 SER A CA 1
ATOM 1657 C C . SER A 1 232 ? 41.398 -11.611 -35.037 1.00 64.19 232 SER A C 1
ATOM 1659 O O . SER A 1 232 ? 42.470 -11.886 -34.504 1.00 64.19 232 SER A O 1
ATOM 1661 N N . GLY A 1 233 ? 41.098 -12.003 -36.281 1.00 66.19 233 GLY A N 1
ATOM 1662 C CA . GLY A 1 233 ? 42.133 -12.530 -37.179 1.00 66.19 233 GLY A CA 1
ATOM 1663 C C . GLY A 1 233 ? 41.733 -13.526 -38.267 1.00 66.19 233 GLY A C 1
ATOM 1664 O O . GLY A 1 233 ? 42.603 -13.876 -39.057 1.00 66.19 233 GLY A O 1
ATOM 1665 N N . THR A 1 234 ? 40.486 -13.997 -38.372 1.00 55.19 234 THR A N 1
ATOM 1666 C CA . THR A 1 234 ? 40.127 -14.984 -39.416 1.00 55.19 234 THR A CA 1
ATOM 1667 C C . THR A 1 234 ? 38.769 -14.697 -40.064 1.00 55.19 234 THR A C 1
ATOM 1669 O O . THR A 1 234 ? 37.735 -14.654 -39.409 1.00 55.19 234 THR A O 1
ATOM 1672 N N . SER A 1 235 ? 38.772 -14.485 -41.384 1.00 59.97 235 SER A N 1
ATOM 1673 C CA . SER A 1 235 ? 37.609 -14.168 -42.233 1.00 59.97 235 SER A CA 1
ATOM 1674 C C . SER A 1 235 ? 36.852 -15.408 -42.731 1.00 59.97 235 SER A C 1
ATOM 1676 O O . SER A 1 235 ? 36.183 -15.367 -43.761 1.00 59.97 235 SER A O 1
ATOM 1678 N N . THR A 1 236 ? 36.947 -16.527 -42.013 1.00 63.81 236 THR A N 1
ATOM 1679 C CA . THR A 1 236 ? 36.214 -17.757 -42.338 1.00 63.81 236 THR A CA 1
ATOM 1680 C C . THR A 1 236 ? 35.274 -18.086 -41.187 1.00 63.81 236 THR A C 1
ATOM 1682 O O . THR A 1 236 ? 35.670 -18.048 -40.026 1.00 63.81 236 THR A O 1
ATOM 1685 N N . SER A 1 237 ? 34.000 -18.337 -41.499 1.00 50.56 237 SER A N 1
ATOM 1686 C CA . SER A 1 237 ? 32.965 -18.680 -40.522 1.00 50.56 237 SER A CA 1
ATOM 1687 C C . SER A 1 237 ? 33.334 -19.985 -39.812 1.00 50.56 237 SER A C 1
ATOM 1689 O O . SER A 1 237 ? 33.153 -21.070 -40.367 1.00 50.56 237 SER A O 1
ATOM 1691 N N . VAL A 1 238 ? 33.894 -19.876 -38.607 1.00 59.03 238 VAL A N 1
ATOM 1692 C CA . VAL A 1 238 ? 34.276 -21.022 -37.776 1.00 59.03 238 VAL A CA 1
ATOM 1693 C C . VAL A 1 238 ? 33.000 -21.734 -37.296 1.00 59.03 238 VAL A C 1
ATOM 1695 O O . VAL A 1 238 ? 32.081 -21.059 -36.826 1.00 59.03 238 VAL A O 1
ATOM 1698 N N . PRO A 1 239 ? 32.902 -23.073 -37.420 1.00 59.72 239 PRO A N 1
ATOM 1699 C CA . PRO A 1 239 ? 31.746 -23.831 -36.952 1.00 59.72 239 PRO A CA 1
ATOM 1700 C C . PRO A 1 239 ? 31.525 -23.623 -35.448 1.00 59.72 239 PRO A C 1
ATOM 1702 O O . PRO A 1 239 ? 32.456 -23.703 -34.648 1.00 59.72 239 PRO A O 1
ATOM 1705 N N . LEU A 1 240 ? 30.271 -23.335 -35.096 1.00 50.03 240 LEU A N 1
ATOM 1706 C CA . LEU A 1 240 ? 29.808 -23.006 -33.751 1.00 50.03 240 LEU A CA 1
ATOM 1707 C C . LEU A 1 240 ? 30.221 -24.112 -32.755 1.00 50.03 240 LEU A C 1
ATOM 1709 O O . LEU A 1 240 ? 29.801 -25.260 -32.932 1.00 50.03 240 LEU A O 1
ATOM 1713 N N . PRO A 1 241 ? 31.029 -23.820 -31.718 1.00 52.66 241 PRO A N 1
ATOM 1714 C CA . PRO A 1 241 ? 31.425 -24.835 -30.755 1.00 52.66 241 PRO A CA 1
ATOM 1715 C C . PRO A 1 241 ? 30.211 -25.240 -29.915 1.00 52.66 241 PRO A C 1
ATOM 1717 O O . PRO A 1 241 ? 29.596 -24.422 -29.233 1.00 52.66 241 PRO A O 1
ATOM 1720 N N . THR A 1 242 ? 29.857 -26.521 -29.958 1.00 59.03 242 THR A N 1
ATOM 1721 C CA . THR A 1 242 ? 28.862 -27.110 -29.060 1.00 59.03 242 THR A CA 1
ATOM 1722 C C . THR A 1 242 ? 29.442 -27.120 -27.645 1.00 59.03 242 THR A C 1
ATOM 1724 O O . THR A 1 242 ? 30.293 -27.946 -27.324 1.00 59.03 242 THR A O 1
ATOM 1727 N N . ILE A 1 243 ? 29.025 -26.178 -26.795 1.00 51.59 243 ILE A N 1
ATOM 1728 C CA . ILE A 1 243 ? 29.425 -26.142 -25.382 1.00 51.59 243 ILE A CA 1
ATOM 1729 C C . ILE A 1 243 ? 28.637 -27.225 -24.640 1.00 51.59 243 ILE A C 1
ATOM 1731 O O . ILE A 1 243 ? 27.545 -27.003 -24.123 1.00 51.59 243 ILE A O 1
ATOM 1735 N N . THR A 1 244 ? 29.198 -28.427 -24.594 1.00 51.16 244 THR A N 1
ATOM 1736 C CA . THR A 1 244 ? 28.823 -29.453 -23.619 1.00 51.16 244 THR A CA 1
ATOM 1737 C C . THR A 1 244 ? 29.382 -29.051 -22.251 1.00 51.16 244 THR A C 1
ATOM 1739 O O . THR A 1 244 ? 30.600 -28.978 -22.101 1.00 51.16 244 THR A O 1
ATOM 1742 N N . GLY A 1 245 ? 28.522 -28.776 -21.261 1.00 52.44 245 GLY A N 1
ATOM 1743 C CA . GLY A 1 245 ? 28.963 -28.524 -19.875 1.00 52.44 245 GLY A CA 1
ATOM 1744 C C . GLY A 1 245 ? 28.133 -27.556 -19.019 1.00 52.44 245 GLY A C 1
ATOM 1745 O O . GLY A 1 245 ? 28.479 -27.357 -17.861 1.00 52.44 245 GLY A O 1
ATOM 1746 N N . ILE A 1 246 ? 27.050 -26.957 -19.530 1.00 53.16 246 ILE A N 1
ATOM 1747 C CA . ILE A 1 246 ? 26.223 -26.001 -18.756 1.00 53.16 246 ILE A CA 1
ATOM 1748 C C . ILE A 1 246 ? 25.335 -26.669 -17.681 1.00 53.16 246 ILE A C 1
ATOM 1750 O O . ILE A 1 246 ? 24.886 -25.990 -16.763 1.00 53.16 246 ILE A O 1
ATOM 1754 N N . ASP A 1 247 ? 25.171 -27.996 -17.700 1.00 49.72 247 ASP A N 1
ATOM 1755 C CA . ASP A 1 247 ? 24.364 -28.723 -16.703 1.00 49.72 247 ASP A CA 1
ATOM 1756 C C . ASP A 1 247 ? 25.122 -29.128 -15.427 1.00 49.72 247 ASP A C 1
ATOM 1758 O O . ASP A 1 247 ? 24.559 -29.803 -14.565 1.00 49.72 247 ASP A O 1
ATOM 1762 N N . THR A 1 248 ? 26.389 -28.739 -15.247 1.00 51.94 248 THR A N 1
ATOM 1763 C CA . THR A 1 248 ? 27.054 -28.949 -13.952 1.00 51.94 248 THR A CA 1
ATOM 1764 C C . THR A 1 248 ? 26.714 -27.796 -13.003 1.00 51.94 248 THR A C 1
ATOM 1766 O O . THR A 1 248 ? 27.239 -26.698 -13.201 1.00 51.94 248 THR A O 1
ATOM 1769 N N . PRO A 1 249 ? 25.867 -27.997 -11.970 1.00 57.16 249 PRO A N 1
ATOM 1770 C CA . PRO A 1 249 ? 25.542 -26.948 -11.014 1.00 57.16 249 PRO A CA 1
ATOM 1771 C C . PRO A 1 249 ? 26.829 -26.474 -10.347 1.00 57.16 249 PRO A C 1
ATOM 1773 O O . PRO A 1 249 ? 27.565 -27.271 -9.762 1.00 57.16 249 PRO A O 1
ATOM 1776 N N . THR A 1 250 ? 27.102 -25.173 -10.441 1.00 52.03 250 THR A N 1
ATOM 1777 C CA . THR A 1 250 ? 28.236 -24.528 -9.782 1.00 52.03 250 THR A CA 1
ATOM 1778 C C . THR A 1 250 ? 28.219 -24.901 -8.305 1.00 52.03 250 THR A C 1
ATOM 1780 O O . THR A 1 250 ? 27.382 -24.420 -7.540 1.00 52.03 250 THR A O 1
ATOM 1783 N N . ALA A 1 251 ? 29.125 -25.794 -7.901 1.00 57.78 251 ALA A N 1
ATOM 1784 C CA . ALA A 1 251 ? 29.265 -26.191 -6.514 1.00 57.78 251 ALA A CA 1
ATOM 1785 C C . ALA A 1 251 ? 29.553 -24.926 -5.703 1.00 57.78 251 ALA A C 1
ATOM 1787 O O . ALA A 1 251 ? 30.580 -24.275 -5.895 1.00 57.78 251 ALA A O 1
ATOM 1788 N N . ALA A 1 252 ? 28.609 -24.546 -4.840 1.00 57.72 252 ALA A N 1
ATOM 1789 C CA . ALA A 1 252 ? 28.724 -23.370 -3.998 1.00 57.72 252 ALA A CA 1
ATOM 1790 C C . ALA A 1 252 ? 30.018 -23.473 -3.182 1.00 57.72 252 ALA A C 1
ATOM 1792 O O . ALA A 1 252 ? 30.119 -24.259 -2.236 1.00 57.72 252 ALA A O 1
ATOM 1793 N N . ILE A 1 253 ? 31.024 -22.689 -3.568 1.00 64.25 253 ILE A N 1
ATOM 1794 C CA . ILE A 1 253 ? 32.275 -22.588 -2.829 1.00 64.25 253 ILE A CA 1
ATOM 1795 C C . ILE A 1 253 ? 31.915 -21.925 -1.503 1.00 64.25 253 ILE A C 1
ATOM 1797 O O . ILE A 1 253 ? 31.718 -20.711 -1.430 1.00 64.25 253 ILE A O 1
ATOM 1801 N N . LYS A 1 254 ? 31.783 -22.741 -0.451 1.00 61.56 254 LYS A N 1
ATOM 1802 C CA . LYS A 1 254 ? 31.584 -22.293 0.928 1.00 61.56 254 LYS A CA 1
ATOM 1803 C C . LYS A 1 254 ? 32.818 -21.500 1.348 1.00 61.56 254 LYS A C 1
ATOM 1805 O O . LYS A 1 254 ? 33.767 -22.054 1.899 1.00 61.56 254 LYS A O 1
ATOM 1810 N N . ARG A 1 255 ? 32.829 -20.198 1.067 1.00 74.06 255 ARG A N 1
ATOM 1811 C CA . ARG A 1 255 ? 33.811 -19.281 1.643 1.00 74.06 255 ARG A CA 1
ATOM 1812 C C . ARG A 1 255 ? 33.522 -19.215 3.136 1.00 74.06 255 ARG A C 1
ATOM 1814 O O . ARG A 1 255 ? 32.535 -18.616 3.552 1.00 74.06 255 ARG A O 1
ATOM 1821 N N . ALA A 1 256 ? 34.350 -19.890 3.927 1.00 78.06 256 ALA A N 1
ATOM 1822 C CA . ALA A 1 256 ? 34.320 -19.753 5.371 1.00 78.06 256 ALA A CA 1
ATOM 1823 C C . ALA A 1 256 ? 34.547 -18.274 5.704 1.00 78.06 256 ALA A C 1
ATOM 1825 O O . ALA A 1 256 ? 35.565 -17.694 5.321 1.00 78.06 256 ALA A O 1
ATOM 1826 N N . LEU A 1 257 ? 33.564 -17.654 6.358 1.00 79.00 257 LEU A N 1
ATOM 1827 C CA . LEU A 1 257 ? 33.690 -16.290 6.855 1.00 79.00 257 LEU A CA 1
ATOM 1828 C C . LEU A 1 257 ? 34.915 -16.234 7.778 1.00 79.00 257 LEU A C 1
ATOM 1830 O O . LEU A 1 257 ? 35.086 -17.127 8.615 1.00 79.00 257 LEU A O 1
ATOM 1834 N N . PRO A 1 258 ? 35.788 -15.228 7.631 1.00 91.00 258 PRO A N 1
ATOM 1835 C CA . PRO A 1 258 ? 36.978 -15.148 8.452 1.00 91.00 258 PRO A CA 1
ATOM 1836 C C . PRO A 1 258 ? 36.573 -14.964 9.922 1.00 91.00 258 PRO A C 1
ATOM 1838 O O . PRO A 1 258 ? 35.692 -14.167 10.241 1.00 91.00 258 PRO A O 1
ATOM 1841 N N . TRP A 1 259 ? 37.212 -15.702 10.833 1.00 89.62 259 TRP A N 1
ATOM 1842 C CA . TRP A 1 259 ? 36.814 -15.797 12.249 1.00 89.62 259 TRP A CA 1
ATOM 1843 C C . TRP A 1 259 ? 36.653 -14.431 12.947 1.00 89.62 259 TRP A C 1
ATOM 1845 O O . TRP A 1 259 ? 35.784 -14.255 13.800 1.00 89.62 259 TRP A O 1
ATOM 1855 N N . TRP A 1 260 ? 37.450 -13.436 12.544 1.00 94.25 260 TRP A N 1
ATOM 1856 C CA . TRP A 1 260 ? 37.419 -12.096 13.125 1.00 94.25 260 TRP A CA 1
ATOM 1857 C C . TRP A 1 260 ? 36.106 -11.364 12.817 1.00 94.25 260 TRP A C 1
ATOM 1859 O O . TRP A 1 260 ? 35.646 -10.566 13.632 1.00 94.25 260 TRP A O 1
ATOM 1869 N N . GLN A 1 261 ? 35.458 -11.675 11.690 1.00 92.31 261 GLN A N 1
ATOM 1870 C CA . GLN A 1 261 ? 34.163 -11.105 11.330 1.00 92.31 261 GLN A CA 1
ATOM 1871 C C . GLN A 1 261 ? 33.062 -11.595 12.279 1.00 92.31 261 GLN A C 1
ATOM 1873 O O . GLN A 1 261 ? 32.216 -10.806 12.695 1.00 92.31 261 GLN A O 1
ATOM 1878 N N . ILE A 1 262 ? 33.112 -12.868 12.686 1.00 91.06 262 ILE A N 1
ATOM 1879 C CA . ILE A 1 262 ? 32.183 -13.431 13.678 1.00 91.06 262 ILE A CA 1
ATOM 1880 C C . ILE A 1 262 ? 32.393 -12.750 15.039 1.00 91.06 262 ILE A C 1
ATOM 1882 O O . ILE A 1 262 ? 31.423 -12.383 15.703 1.00 91.06 262 ILE A O 1
ATOM 1886 N N . LEU A 1 263 ? 33.652 -12.512 15.427 1.00 95.88 263 LEU A N 1
ATOM 1887 C CA . LEU A 1 263 ? 33.993 -11.849 16.689 1.00 95.88 263 LEU A CA 1
ATOM 1888 C C . LEU A 1 263 ? 33.462 -10.407 16.745 1.00 95.88 263 LEU A C 1
ATOM 1890 O O . LEU A 1 263 ? 32.849 -10.021 17.741 1.00 95.88 263 LEU A O 1
ATOM 1894 N N . LEU A 1 264 ? 33.625 -9.627 15.670 1.00 94.94 264 LEU A N 1
ATOM 1895 C CA . LEU A 1 264 ? 33.097 -8.257 15.606 1.00 94.94 264 LEU A CA 1
ATOM 1896 C C . LEU A 1 264 ? 31.564 -8.214 15.637 1.00 94.94 264 LEU A C 1
ATOM 1898 O O . LEU A 1 264 ? 30.997 -7.344 16.299 1.00 94.94 264 LEU A O 1
ATOM 1902 N N . MET A 1 265 ? 30.889 -9.165 14.983 1.00 93.75 265 MET A N 1
ATOM 1903 C CA . MET A 1 265 ? 29.425 -9.242 15.014 1.00 93.75 265 MET A CA 1
ATOM 1904 C C . MET A 1 265 ? 28.909 -9.553 16.425 1.00 93.75 265 MET A C 1
ATOM 1906 O O . MET A 1 265 ? 27.992 -8.890 16.909 1.00 93.75 265 MET A O 1
ATOM 1910 N N . ALA A 1 266 ? 29.541 -10.507 17.117 1.00 96.56 266 ALA A N 1
ATOM 1911 C CA . ALA A 1 266 ? 29.181 -10.872 18.486 1.00 96.56 266 ALA A CA 1
ATOM 1912 C C . ALA A 1 266 ? 29.408 -9.717 19.477 1.00 96.56 266 ALA A C 1
ATOM 1914 O O . ALA A 1 266 ? 28.557 -9.458 20.331 1.00 96.56 266 ALA A O 1
ATOM 1915 N N . LEU A 1 267 ? 30.519 -8.984 19.335 1.00 97.19 267 LEU A N 1
ATOM 1916 C CA . LEU A 1 267 ? 30.818 -7.815 20.166 1.00 97.19 267 LEU A CA 1
ATOM 1917 C C . LEU A 1 267 ? 29.810 -6.681 19.919 1.00 97.19 267 LEU A C 1
ATOM 1919 O O . LEU A 1 267 ? 29.321 -6.075 20.876 1.00 97.19 267 LEU A O 1
ATOM 1923 N N . GLY A 1 268 ? 29.429 -6.450 18.658 1.00 96.06 268 GLY A N 1
ATOM 1924 C CA . GLY A 1 268 ? 28.366 -5.509 18.297 1.00 96.06 268 GLY A CA 1
ATOM 1925 C C . GLY A 1 268 ? 27.021 -5.870 18.933 1.00 96.06 268 GLY A C 1
ATOM 1926 O O . GLY A 1 268 ? 26.383 -5.018 19.554 1.00 96.06 268 GLY A O 1
ATOM 1927 N N . CYS A 1 269 ? 26.619 -7.143 18.870 1.00 95.25 269 CYS A N 1
ATOM 1928 C CA . CYS A 1 269 ? 25.392 -7.612 19.516 1.00 95.25 269 CYS A CA 1
ATOM 1929 C C . CYS A 1 269 ? 25.424 -7.422 21.041 1.00 95.25 269 CYS A C 1
ATOM 1931 O O . CYS A 1 269 ? 24.448 -6.932 21.611 1.00 95.25 269 CYS A O 1
ATOM 1933 N N . ALA A 1 270 ? 26.537 -7.745 21.709 1.00 96.69 270 ALA A N 1
ATOM 1934 C CA . ALA A 1 270 ? 26.669 -7.573 23.158 1.00 96.69 270 ALA A CA 1
ATOM 1935 C C . ALA A 1 270 ? 26.516 -6.102 23.595 1.00 96.69 270 ALA A C 1
ATOM 1937 O O . ALA A 1 270 ? 25.834 -5.818 24.583 1.00 96.69 270 ALA A O 1
ATOM 1938 N N . LEU A 1 271 ? 27.088 -5.159 22.835 1.00 96.88 271 LEU A N 1
ATOM 1939 C CA . LEU A 1 271 ? 26.947 -3.723 23.094 1.00 96.88 271 LEU A CA 1
ATOM 1940 C C . LEU A 1 271 ? 25.484 -3.262 22.964 1.00 96.88 271 LEU A C 1
ATOM 1942 O O . LEU A 1 271 ? 24.988 -2.529 23.822 1.00 96.88 271 LEU A O 1
ATOM 1946 N N . ILE A 1 272 ? 24.779 -3.723 21.924 1.00 96.44 272 ILE A N 1
ATOM 1947 C CA . ILE A 1 272 ? 23.365 -3.388 21.696 1.00 96.44 272 ILE A CA 1
ATOM 1948 C C . ILE A 1 272 ? 22.501 -3.870 22.871 1.00 96.44 272 ILE A C 1
ATOM 1950 O O . ILE A 1 272 ? 21.701 -3.094 23.399 1.00 96.44 272 ILE A O 1
ATOM 1954 N N . PHE A 1 273 ? 22.701 -5.104 23.348 1.00 97.00 273 PHE A N 1
ATOM 1955 C CA . PHE A 1 273 ? 21.958 -5.626 24.502 1.00 97.00 273 PHE A CA 1
ATOM 1956 C C . PHE A 1 273 ? 22.224 -4.837 25.792 1.00 97.00 273 PHE A C 1
ATOM 1958 O O . PHE A 1 273 ? 21.289 -4.594 26.561 1.00 97.00 273 PHE A O 1
ATOM 1965 N N . LEU A 1 274 ? 23.459 -4.375 26.022 1.00 96.88 274 LEU A N 1
ATOM 1966 C CA . LEU A 1 274 ? 23.780 -3.521 27.171 1.00 96.88 274 LEU A CA 1
ATOM 1967 C C . LEU A 1 274 ? 23.068 -2.164 27.104 1.00 96.88 274 LEU A C 1
ATOM 1969 O O . LEU A 1 274 ? 22.535 -1.710 28.120 1.00 96.88 274 LEU A O 1
ATOM 1973 N N . ILE A 1 275 ? 23.005 -1.536 25.925 1.00 95.94 275 ILE A N 1
ATOM 1974 C CA . ILE A 1 275 ? 22.298 -0.260 25.730 1.00 95.94 275 ILE A CA 1
ATOM 1975 C C . ILE A 1 275 ? 20.795 -0.438 25.961 1.00 95.94 275 ILE A C 1
ATOM 1977 O O . ILE A 1 275 ? 20.193 0.363 26.681 1.00 95.94 275 ILE A O 1
ATOM 1981 N N . ILE A 1 276 ? 20.192 -1.503 25.422 1.00 96.00 276 ILE A N 1
ATOM 1982 C CA . ILE A 1 276 ? 18.769 -1.802 25.631 1.00 96.00 276 ILE A CA 1
ATOM 1983 C C . ILE A 1 276 ? 18.497 -2.033 27.122 1.00 96.00 276 ILE A C 1
ATOM 1985 O O . ILE A 1 276 ? 17.641 -1.353 27.689 1.00 96.00 276 ILE A O 1
ATOM 1989 N N . GLY A 1 277 ? 19.268 -2.891 27.796 1.00 95.88 277 GLY A N 1
ATOM 1990 C CA . GLY A 1 277 ? 19.103 -3.153 29.230 1.00 95.88 277 GLY A CA 1
ATOM 1991 C C . GLY A 1 277 ? 19.289 -1.905 30.102 1.00 95.88 277 GLY A C 1
ATOM 1992 O O . GLY A 1 277 ? 18.529 -1.681 31.052 1.00 95.88 277 GLY A O 1
ATOM 1993 N N . PHE A 1 278 ? 20.253 -1.044 29.759 1.00 95.75 278 PHE A N 1
ATOM 1994 C CA . PHE A 1 278 ? 20.461 0.232 30.444 1.00 95.75 278 PHE A CA 1
ATOM 1995 C C . PHE A 1 278 ? 19.298 1.202 30.206 1.00 95.75 278 PHE A C 1
ATOM 1997 O O . PHE A 1 278 ? 18.784 1.792 31.159 1.00 95.75 278 PHE A O 1
ATOM 2004 N N . SER A 1 279 ? 18.821 1.317 28.963 1.00 91.50 279 SER A N 1
ATOM 2005 C CA . SER A 1 279 ? 17.671 2.156 28.613 1.00 91.50 279 SER A CA 1
ATOM 2006 C C . SER A 1 279 ? 16.401 1.707 29.338 1.00 91.50 279 SER A C 1
ATOM 2008 O O . 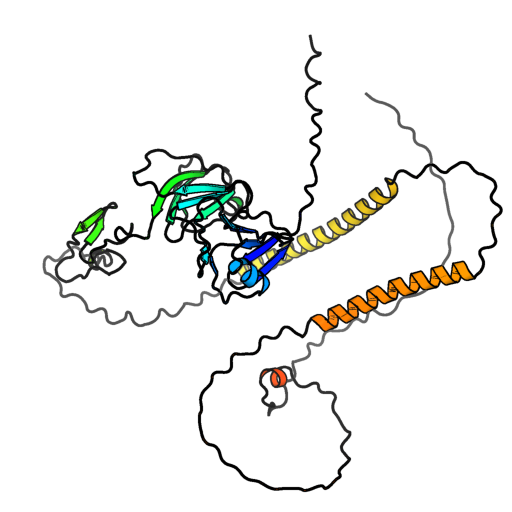SER A 1 279 ? 15.686 2.547 29.881 1.00 91.50 279 SER A O 1
ATOM 2010 N N . TRP A 1 280 ? 16.177 0.396 29.473 1.00 95.12 280 TRP A N 1
ATOM 2011 C CA . TRP A 1 280 ? 15.047 -0.167 30.211 1.00 95.12 280 TRP A CA 1
ATOM 2012 C C . TRP A 1 280 ? 15.121 0.169 31.700 1.00 95.12 280 TRP A C 1
ATOM 2014 O O . TRP A 1 280 ? 14.149 0.663 32.276 1.00 95.12 280 TRP A O 1
ATOM 2024 N N . ARG A 1 281 ? 16.299 0.018 32.322 1.00 94.31 281 ARG A N 1
ATOM 2025 C CA . ARG A 1 281 ? 16.505 0.426 33.722 1.00 94.31 281 ARG A CA 1
ATOM 2026 C C . ARG A 1 281 ? 16.327 1.931 33.929 1.00 94.31 281 ARG A C 1
ATOM 2028 O O . ARG A 1 281 ? 15.744 2.341 34.935 1.00 94.31 281 ARG A O 1
ATOM 2035 N N . CYS A 1 282 ? 16.790 2.763 32.999 1.00 91.38 282 CYS A N 1
ATOM 2036 C CA . CYS A 1 282 ? 16.582 4.211 33.048 1.00 91.38 282 CYS A CA 1
ATOM 2037 C C . CYS A 1 282 ? 15.108 4.597 32.862 1.00 91.38 282 CYS A C 1
ATOM 2039 O O . CYS A 1 282 ? 14.607 5.448 33.601 1.00 91.38 282 CYS A O 1
ATOM 2041 N N . CYS A 1 283 ? 14.398 3.962 31.930 1.00 89.88 283 CYS A N 1
ATOM 2042 C CA . CYS A 1 283 ? 12.968 4.170 31.708 1.00 89.88 283 CYS A CA 1
ATOM 2043 C C . CYS A 1 283 ? 12.142 3.770 32.932 1.00 89.88 283 CYS A C 1
ATOM 2045 O O . CYS A 1 283 ? 11.314 4.567 33.371 1.00 89.88 283 CYS A O 1
ATOM 2047 N N . ALA A 1 284 ? 12.432 2.623 33.552 1.00 91.38 284 ALA A N 1
ATOM 2048 C CA . ALA A 1 284 ? 11.766 2.184 34.778 1.00 91.38 284 ALA A CA 1
ATOM 2049 C C . ALA A 1 284 ? 11.958 3.191 35.929 1.00 91.38 284 ALA A C 1
ATOM 2051 O O . ALA A 1 284 ? 11.010 3.529 36.639 1.00 91.38 284 ALA A O 1
ATOM 2052 N N . LYS A 1 285 ? 13.167 3.755 36.080 1.00 91.06 285 LYS A N 1
ATOM 2053 C CA . LYS A 1 285 ? 13.415 4.829 37.060 1.00 91.06 285 LYS A CA 1
ATOM 2054 C C . LYS A 1 285 ? 12.637 6.109 36.731 1.00 91.06 285 LYS A C 1
ATOM 2056 O O . LYS A 1 285 ? 12.095 6.739 37.637 1.00 91.06 285 LYS A O 1
ATOM 2061 N N . ARG A 1 286 ? 12.548 6.490 35.451 1.00 90.94 286 ARG A N 1
ATOM 2062 C CA . ARG A 1 286 ? 11.785 7.674 35.011 1.00 90.94 286 ARG A CA 1
ATOM 2063 C C . ARG A 1 286 ? 10.274 7.497 35.170 1.00 90.94 286 ARG A C 1
ATOM 2065 O O . ARG A 1 286 ? 9.602 8.478 35.470 1.00 90.94 286 ARG A O 1
ATOM 2072 N N . GLN A 1 287 ? 9.737 6.292 34.989 1.00 87.81 287 GLN A N 1
ATOM 2073 C CA . GLN A 1 287 ? 8.312 6.011 35.205 1.00 87.81 287 GLN A CA 1
ATOM 2074 C C . GLN A 1 287 ? 7.924 6.210 36.671 1.00 87.81 287 GLN A C 1
ATOM 2076 O O . GLN A 1 287 ? 6.995 6.966 36.947 1.00 87.81 287 GLN A O 1
ATOM 2081 N N . ARG A 1 288 ? 8.718 5.676 37.607 1.00 88.44 288 ARG A N 1
ATOM 2082 C CA . ARG A 1 288 ? 8.478 5.871 39.047 1.00 88.44 288 ARG A CA 1
ATOM 2083 C C . ARG A 1 288 ? 8.485 7.349 39.454 1.00 88.44 288 ARG A C 1
ATOM 2085 O O . ARG A 1 288 ? 7.658 7.765 40.254 1.00 88.44 288 ARG A O 1
ATOM 2092 N N . ALA A 1 289 ? 9.363 8.166 38.865 1.00 90.00 289 ALA A N 1
ATOM 2093 C CA . ALA A 1 289 ? 9.382 9.610 39.122 1.00 90.00 289 ALA A CA 1
ATOM 2094 C C . ALA A 1 289 ? 8.142 10.346 38.574 1.00 90.00 289 ALA A C 1
ATOM 2096 O O . ALA A 1 289 ? 7.725 11.356 39.130 1.00 90.00 289 ALA A O 1
ATOM 2097 N N . LYS A 1 290 ? 7.533 9.859 37.484 1.00 89.25 290 LYS A N 1
ATOM 2098 C CA . LYS A 1 290 ? 6.304 10.454 36.929 1.00 89.25 290 LYS A CA 1
ATOM 2099 C C . LYS A 1 290 ? 5.083 10.133 37.787 1.00 89.25 290 LYS A C 1
ATOM 2101 O O . LYS A 1 290 ? 4.220 10.992 37.947 1.00 89.25 290 LYS A O 1
ATOM 2106 N N . GLU A 1 291 ? 5.017 8.928 38.342 1.00 84.19 291 GLU A N 1
ATOM 2107 C CA . GLU A 1 291 ? 3.938 8.532 39.250 1.00 84.19 291 GLU A CA 1
ATOM 2108 C C . GLU A 1 291 ? 3.979 9.348 40.543 1.00 84.19 291 GLU A C 1
ATOM 2110 O O . GLU A 1 291 ? 2.955 9.897 40.943 1.00 84.19 291 GLU A O 1
ATOM 2115 N N . THR A 1 292 ? 5.160 9.550 41.138 1.00 86.06 292 THR A N 1
ATOM 2116 C CA . THR A 1 292 ? 5.282 10.371 42.356 1.00 86.06 292 THR A CA 1
ATOM 2117 C C . THR A 1 292 ? 4.916 11.839 42.128 1.00 86.06 292 THR A C 1
ATOM 2119 O O . THR A 1 292 ? 4.287 12.443 42.996 1.00 86.06 292 THR A O 1
ATOM 2122 N N . ILE A 1 293 ? 5.225 12.409 40.956 1.00 82.75 293 ILE A N 1
ATOM 2123 C CA . ILE A 1 293 ? 4.783 13.769 40.602 1.00 82.75 293 ILE A CA 1
ATOM 2124 C C . ILE A 1 293 ? 3.255 13.828 40.485 1.00 82.75 293 ILE A C 1
ATOM 2126 O O . ILE A 1 293 ? 2.656 14.748 41.034 1.00 82.75 293 ILE A O 1
ATOM 2130 N N . ARG A 1 294 ? 2.612 12.839 39.843 1.00 81.06 294 ARG A N 1
ATOM 2131 C CA . ARG A 1 294 ? 1.142 12.796 39.711 1.00 81.06 294 ARG A CA 1
ATOM 2132 C C . ARG A 1 294 ? 0.442 12.752 41.067 1.00 81.06 294 ARG A C 1
ATOM 2134 O O . ARG A 1 294 ? -0.516 13.495 41.260 1.00 81.06 294 ARG A O 1
ATOM 2141 N N . PHE A 1 295 ? 0.957 11.963 42.012 1.00 80.50 295 PHE A N 1
ATOM 2142 C CA . PHE A 1 295 ? 0.422 11.926 43.375 1.00 80.50 295 PHE A CA 1
ATOM 2143 C C . PHE A 1 295 ? 0.567 13.272 44.100 1.00 80.50 295 PHE A C 1
ATOM 2145 O O . PHE A 1 295 ? -0.378 13.704 44.757 1.00 80.50 295 PHE A O 1
ATOM 2152 N N . ALA A 1 296 ? 1.693 13.973 43.935 1.00 76.00 296 ALA A N 1
ATOM 2153 C CA . ALA A 1 296 ? 1.918 15.276 44.566 1.00 76.00 296 ALA A CA 1
ATOM 2154 C C . ALA A 1 296 ? 1.112 16.425 43.927 1.00 76.00 296 ALA A C 1
ATOM 2156 O O . ALA A 1 296 ? 0.795 17.400 44.605 1.00 76.00 296 ALA A O 1
ATOM 2157 N N . THR A 1 297 ? 0.777 16.332 42.636 1.00 74.56 297 THR A N 1
ATOM 2158 C CA . THR A 1 297 ? 0.060 17.395 41.911 1.00 74.56 297 THR A CA 1
ATOM 2159 C C . THR A 1 297 ? -1.454 17.322 42.009 1.00 74.56 297 THR A C 1
ATOM 2161 O O . THR A 1 297 ? -2.101 18.214 41.475 1.00 74.56 297 THR A O 1
ATOM 2164 N N . THR A 1 298 ? -2.038 16.309 42.655 1.00 62.12 298 THR A N 1
ATOM 2165 C CA . THR A 1 298 ? -3.491 16.286 42.874 1.00 62.12 298 THR A CA 1
ATOM 2166 C C . THR A 1 298 ? -3.827 17.420 43.845 1.00 62.12 298 THR A C 1
ATOM 2168 O O . THR A 1 298 ? -3.470 17.317 45.021 1.00 62.12 298 THR A O 1
ATOM 2171 N N . PRO A 1 299 ? -4.439 18.533 43.391 1.00 58.16 299 PRO A N 1
ATOM 2172 C CA . PRO A 1 299 ? -4.731 19.651 44.268 1.00 58.16 299 PRO A CA 1
ATOM 2173 C C . PRO A 1 299 ? -5.731 19.157 45.305 1.00 58.16 299 PRO A C 1
ATOM 2175 O O . PRO A 1 299 ? -6.876 18.835 44.985 1.00 58.16 299 PRO A O 1
ATOM 2178 N N . GLY A 1 300 ? -5.247 19.041 46.541 1.00 53.66 300 GLY A N 1
ATOM 2179 C CA . GLY A 1 300 ? -6.034 18.624 47.682 1.00 53.66 300 GLY A CA 1
ATOM 2180 C C . GLY A 1 300 ? -7.340 19.401 47.714 1.00 53.66 300 GLY A C 1
ATOM 2181 O O . GLY A 1 300 ? -7.356 20.634 47.777 1.00 53.66 300 GLY A O 1
ATOM 2182 N N . SER A 1 301 ? -8.438 18.648 47.678 1.00 54.12 301 SER A N 1
ATOM 2183 C CA . SER A 1 301 ? -9.723 19.076 48.200 1.00 54.12 301 SER A CA 1
ATOM 2184 C C . SER A 1 301 ? -9.466 19.819 49.505 1.00 54.12 301 SER A C 1
ATOM 2186 O O . SER A 1 301 ? -8.901 19.248 50.441 1.00 54.12 301 SER A O 1
ATOM 2188 N N . LYS A 1 302 ? -9.816 21.107 49.528 1.00 48.78 302 LYS A N 1
ATOM 2189 C CA . LYS A 1 302 ? -9.650 21.979 50.690 1.00 48.78 302 LYS A CA 1
ATOM 2190 C C . LYS A 1 302 ? -10.116 21.221 51.941 1.00 48.78 302 LYS A C 1
ATOM 2192 O O . LYS A 1 302 ? -11.278 20.804 51.958 1.00 48.78 302 LYS A O 1
ATOM 2197 N N . PRO A 1 303 ? -9.263 21.021 52.961 1.00 48.59 303 PRO A N 1
ATOM 2198 C CA . PRO A 1 303 ? -9.724 20.486 54.228 1.00 48.59 303 PRO A CA 1
ATOM 2199 C C . PRO A 1 303 ? -10.760 21.473 54.766 1.00 48.59 303 PRO A C 1
ATOM 2201 O O . PRO A 1 303 ? -10.437 22.616 55.094 1.00 48.59 303 PRO A O 1
ATOM 2204 N N . LYS A 1 304 ? -12.035 21.066 54.764 1.00 51.19 304 LYS A N 1
ATOM 2205 C CA . LYS A 1 304 ? -13.080 21.810 55.463 1.00 51.19 304 LYS A CA 1
ATOM 2206 C C . LYS A 1 304 ? -12.651 21.884 56.922 1.00 51.19 304 LYS A C 1
ATOM 2208 O O . LYS A 1 304 ? -12.317 20.868 57.526 1.00 51.19 304 LYS A O 1
ATOM 2213 N N . ALA A 1 305 ? -12.596 23.116 57.414 1.00 48.47 305 ALA A N 1
ATOM 2214 C CA . ALA A 1 305 ? -12.177 23.458 58.754 1.00 48.47 305 ALA A CA 1
ATOM 2215 C C . ALA A 1 305 ? -12.862 22.567 59.796 1.00 48.47 305 ALA A C 1
ATOM 2217 O O . ALA A 1 305 ? -14.044 22.240 59.685 1.00 48.47 305 ALA A O 1
ATOM 2218 N N . ALA A 1 306 ? -12.058 22.193 60.783 1.00 51.03 306 ALA A N 1
ATOM 2219 C CA . ALA A 1 306 ? -12.391 21.383 61.934 1.00 51.03 306 ALA A CA 1
ATOM 2220 C C . ALA A 1 306 ? -13.759 21.740 62.539 1.00 51.03 306 ALA A C 1
ATOM 2222 O O . ALA A 1 306 ? -13.917 22.769 63.191 1.00 51.03 306 ALA A O 1
ATOM 2223 N N . ALA A 1 307 ? -14.722 20.834 62.383 1.00 45.78 307 ALA A N 1
ATOM 2224 C CA . ALA A 1 307 ? -15.700 20.585 63.425 1.00 45.78 307 ALA A CA 1
ATOM 2225 C C . ALA A 1 307 ? -15.146 19.428 64.261 1.00 45.78 307 ALA A C 1
ATOM 2227 O O . ALA A 1 307 ? -14.777 18.388 63.720 1.00 45.78 307 ALA A O 1
ATOM 2228 N N . LEU A 1 308 ? -15.026 19.673 65.561 1.00 53.22 308 LEU A N 1
ATOM 2229 C CA . LEU A 1 308 ? -14.625 18.756 66.621 1.00 53.22 308 LEU A CA 1
ATOM 2230 C C . LEU A 1 308 ? -15.449 17.454 66.551 1.00 53.22 308 LEU A C 1
ATOM 2232 O O . LEU A 1 308 ? -16.494 17.338 67.182 1.00 53.22 308 LEU A O 1
ATOM 2236 N N . VAL A 1 309 ? -15.006 16.484 65.752 1.00 47.47 309 VAL A N 1
ATOM 2237 C CA . VAL A 1 309 ? -15.613 15.154 65.686 1.00 47.47 309 VAL A CA 1
ATOM 2238 C C . VAL A 1 309 ? -14.810 14.241 66.597 1.00 47.47 309 VAL A C 1
ATOM 2240 O O . VAL A 1 309 ? -13.667 13.881 66.325 1.00 47.47 309 VAL A O 1
ATOM 2243 N N . VAL A 1 310 ? -15.453 13.938 67.720 1.00 49.97 310 VAL A N 1
ATOM 2244 C CA . VAL A 1 310 ? -15.197 12.822 68.627 1.00 49.97 310 VAL A CA 1
ATOM 2245 C C . VAL A 1 310 ? -14.719 11.610 67.832 1.00 49.97 310 VAL A C 1
ATOM 2247 O O . VAL A 1 310 ? -15.412 11.167 66.922 1.00 49.97 310 VAL A O 1
ATOM 2250 N N . ILE A 1 311 ? -13.541 11.090 68.183 1.00 48.84 311 ILE A N 1
ATOM 2251 C CA . ILE A 1 311 ? -12.988 9.842 67.649 1.00 48.84 311 ILE A CA 1
ATOM 2252 C C . ILE A 1 311 ? -14.016 8.737 67.934 1.00 48.84 311 ILE A C 1
ATOM 2254 O O . ILE A 1 311 ? -14.166 8.358 69.099 1.00 48.84 311 ILE A O 1
ATOM 2258 N N . PRO A 1 312 ? -14.746 8.211 66.931 1.00 50.88 312 PRO A N 1
ATOM 2259 C CA . PRO A 1 312 ? -15.521 7.014 67.147 1.00 50.88 312 PRO A CA 1
ATOM 2260 C C . PRO A 1 312 ? -14.511 5.875 67.173 1.00 50.88 312 PRO A C 1
ATOM 2262 O O . PRO A 1 312 ? -13.737 5.680 66.237 1.00 50.88 312 PRO A O 1
ATOM 2265 N N . HIS A 1 313 ? -14.500 5.162 68.287 1.00 53.53 313 HIS A N 1
ATOM 2266 C CA . HIS A 1 313 ? -13.858 3.872 68.447 1.00 53.53 313 HIS A CA 1
ATOM 2267 C C . HIS A 1 313 ? -14.148 3.010 67.202 1.00 53.53 313 HIS A C 1
ATOM 2269 O O . HIS A 1 313 ? -15.282 2.562 67.023 1.00 53.53 313 HIS A O 1
ATOM 2275 N N . GLU A 1 314 ? -13.160 2.842 66.310 1.00 52.22 314 GLU A N 1
ATOM 2276 C CA . GLU A 1 314 ? -13.283 1.976 65.132 1.00 52.22 314 GLU A CA 1
ATOM 2277 C C . GLU A 1 314 ? -13.662 0.583 65.641 1.00 52.22 314 GLU A C 1
ATOM 2279 O O . GLU A 1 314 ? -12.877 -0.101 66.298 1.00 52.22 314 GLU A O 1
ATOM 2284 N N . THR A 1 315 ? -14.907 0.178 65.404 1.00 66.94 315 THR A N 1
ATOM 2285 C CA . THR A 1 315 ? -15.366 -1.162 65.746 1.00 66.94 315 THR A CA 1
ATOM 2286 C C . THR A 1 315 ? -14.589 -2.153 64.886 1.00 66.94 315 THR A C 1
ATOM 2288 O O . THR A 1 315 ? -14.369 -1.918 63.695 1.00 66.94 315 THR A O 1
ATOM 2291 N N . GLU A 1 316 ? -14.171 -3.276 65.473 1.00 72.12 316 GLU A N 1
ATOM 2292 C CA . GLU A 1 316 ? -13.347 -4.309 64.821 1.00 72.12 316 GLU A CA 1
ATOM 2293 C C . GLU A 1 316 ? -13.882 -4.754 63.446 1.00 72.12 316 GLU A C 1
ATOM 2295 O O . GLU A 1 316 ? -13.116 -5.171 62.580 1.00 72.12 316 GLU A O 1
ATOM 2300 N N . SER A 1 317 ? -15.182 -4.568 63.203 1.00 73.50 317 SER A N 1
ATOM 2301 C CA . SER A 1 317 ? -15.841 -4.768 61.911 1.00 73.50 317 SER A CA 1
ATOM 2302 C C . SER A 1 317 ? -15.213 -3.986 60.744 1.00 73.50 317 SER A C 1
ATOM 2304 O O . SER A 1 317 ? -15.048 -4.546 59.661 1.00 73.50 317 SER A O 1
ATOM 2306 N N . ILE A 1 318 ? -14.783 -2.735 60.950 1.00 76.12 318 ILE A N 1
ATOM 2307 C CA . ILE A 1 318 ? -14.168 -1.908 59.895 1.00 76.12 318 ILE A CA 1
ATOM 2308 C C . ILE A 1 318 ? -12.751 -2.407 59.592 1.00 76.12 318 ILE A C 1
ATOM 2310 O O . ILE A 1 318 ? -12.318 -2.429 58.437 1.00 76.12 318 ILE A O 1
ATOM 2314 N N . LYS A 1 319 ? -12.037 -2.871 60.623 1.00 79.62 319 LYS A N 1
ATOM 2315 C CA . LYS A 1 319 ? -10.704 -3.466 60.481 1.00 79.62 319 LYS A CA 1
ATOM 2316 C C . LYS A 1 319 ? -10.771 -4.807 59.745 1.00 79.62 319 LYS A C 1
ATOM 2318 O O . LYS A 1 319 ? -9.947 -5.061 58.869 1.00 79.62 319 LYS A O 1
ATOM 2323 N N . LEU A 1 320 ? -11.794 -5.615 60.027 1.00 80.62 320 LEU A N 1
ATOM 2324 C CA . LEU A 1 320 ? -12.068 -6.866 59.315 1.00 80.62 320 LEU A CA 1
ATOM 2325 C C . LEU A 1 320 ? -12.502 -6.630 57.863 1.00 80.62 320 LEU A C 1
ATOM 2327 O O . LEU A 1 320 ? -12.085 -7.375 56.980 1.00 80.62 320 LEU A O 1
ATOM 2331 N N . MET A 1 321 ? -13.269 -5.574 57.585 1.00 81.31 321 MET A N 1
ATOM 2332 C CA . MET A 1 321 ? -13.663 -5.233 56.215 1.00 81.31 321 MET A CA 1
ATOM 2333 C C . MET A 1 321 ? -12.465 -4.781 55.368 1.00 81.31 321 MET A C 1
ATOM 2335 O O . MET A 1 321 ? -12.337 -5.200 54.220 1.00 81.31 321 MET A O 1
ATOM 2339 N N . LYS A 1 322 ? -11.540 -4.000 55.947 1.00 85.00 322 LYS A N 1
ATOM 2340 C CA . LYS A 1 322 ? -10.285 -3.611 55.277 1.00 85.00 322 LYS A CA 1
ATOM 2341 C C . LYS A 1 322 ? -9.361 -4.809 55.027 1.00 85.00 322 LYS A C 1
ATOM 2343 O O . LYS A 1 322 ? -8.740 -4.869 53.972 1.00 85.00 322 LYS A O 1
ATOM 2348 N N . LEU A 1 323 ? -9.291 -5.766 55.959 1.00 83.56 323 LEU A N 1
ATOM 2349 C CA . LEU A 1 323 ? -8.538 -7.011 55.758 1.00 83.56 323 LEU A CA 1
ATOM 2350 C C . LEU A 1 323 ? -9.158 -7.886 54.662 1.00 83.56 323 LEU A C 1
ATOM 2352 O O . LEU A 1 323 ? -8.426 -8.384 53.816 1.00 83.56 323 LEU A O 1
ATOM 2356 N N . ARG A 1 324 ? -10.491 -8.008 54.616 1.00 89.88 324 ARG A N 1
ATOM 2357 C CA . ARG A 1 324 ? -11.185 -8.761 53.561 1.00 89.88 324 ARG A CA 1
ATOM 2358 C C . ARG A 1 324 ? -10.961 -8.151 52.174 1.00 89.88 324 ARG A C 1
ATOM 2360 O O . ARG A 1 324 ? -10.621 -8.880 51.255 1.00 89.88 324 ARG A O 1
ATOM 2367 N N . ALA A 1 325 ? -11.072 -6.829 52.042 1.00 87.69 325 ALA A N 1
ATOM 2368 C CA . ALA A 1 325 ? -10.841 -6.144 50.767 1.00 87.69 325 ALA A CA 1
ATOM 2369 C C . ALA A 1 325 ? -9.379 -6.255 50.288 1.00 87.69 325 ALA A C 1
ATOM 2371 O O . ALA A 1 325 ? -9.117 -6.348 49.092 1.00 87.69 325 ALA A O 1
ATOM 2372 N N . ALA A 1 326 ? -8.416 -6.258 51.217 1.00 85.00 326 ALA A N 1
ATOM 2373 C CA . ALA A 1 326 ? -7.006 -6.452 50.883 1.00 85.00 326 ALA A CA 1
ATOM 2374 C C . ALA A 1 326 ? -6.684 -7.899 50.463 1.00 85.00 326 ALA A C 1
ATOM 2376 O O . ALA A 1 326 ? -5.786 -8.099 49.646 1.00 85.00 326 ALA A O 1
ATOM 2377 N N . GLU A 1 327 ? -7.399 -8.885 51.010 1.00 88.69 327 GLU A N 1
ATOM 2378 C CA . GLU A 1 327 ? -7.263 -10.299 50.641 1.00 88.69 327 GLU A CA 1
ATOM 2379 C C . GLU A 1 327 ? -7.881 -10.579 49.261 1.00 88.69 327 GLU A C 1
ATOM 2381 O O . GLU A 1 327 ? -7.259 -11.225 48.419 1.00 88.69 327 GLU A O 1
ATOM 2386 N N . GLU A 1 328 ? -9.058 -10.015 48.983 1.00 86.00 328 GLU A N 1
ATOM 2387 C CA . GLU A 1 328 ? -9.769 -10.173 47.705 1.00 86.00 328 GLU A CA 1
ATOM 2388 C C . GLU A 1 328 ? -8.953 -9.619 46.521 1.00 86.00 328 GLU A C 1
ATOM 2390 O O . GLU A 1 328 ? -8.833 -10.271 45.486 1.00 86.00 328 GLU A O 1
ATOM 2395 N N . ALA A 1 329 ? -8.252 -8.496 46.719 1.00 82.00 329 ALA A N 1
ATOM 2396 C CA . ALA A 1 329 ? -7.352 -7.928 45.711 1.00 82.00 329 ALA A CA 1
ATOM 2397 C C . ALA A 1 329 ? -6.104 -8.791 45.423 1.00 82.00 329 ALA A C 1
ATOM 2399 O O . ALA A 1 329 ? -5.508 -8.685 44.348 1.00 82.00 329 ALA A O 1
ATOM 2400 N N . ARG A 1 330 ? -5.663 -9.638 46.364 1.00 85.50 330 ARG A N 1
ATOM 2401 C CA . ARG A 1 330 ? -4.591 -10.613 46.087 1.00 85.50 330 ARG A CA 1
ATOM 2402 C C . ARG A 1 330 ? -5.126 -11.808 45.313 1.00 85.50 330 ARG A C 1
ATOM 2404 O O . ARG A 1 330 ? -4.438 -12.292 44.422 1.00 85.50 330 ARG A O 1
ATOM 2411 N N . HIS A 1 331 ? -6.345 -12.235 45.628 1.00 88.75 331 HIS A N 1
ATOM 2412 C CA . HIS A 1 331 ? -6.970 -13.393 45.005 1.00 88.75 331 HIS A CA 1
ATOM 2413 C C . HIS A 1 331 ? -7.326 -13.156 43.525 1.00 88.75 331 HIS A C 1
ATOM 2415 O O . HIS A 1 331 ? -7.225 -14.089 42.732 1.00 88.75 331 HIS A O 1
ATOM 2421 N N . GLU A 1 332 ? -7.693 -11.933 43.120 1.00 81.94 332 GLU A N 1
ATOM 2422 C CA . GLU A 1 332 ? -7.893 -11.612 41.692 1.00 81.94 332 GLU A CA 1
ATOM 2423 C C . GLU A 1 332 ? -6.599 -11.767 40.878 1.00 81.94 332 GLU A C 1
ATOM 2425 O O . GLU A 1 332 ? -6.606 -12.412 39.833 1.00 81.94 332 GLU A O 1
ATOM 2430 N N . ASN A 1 333 ? -5.469 -11.267 41.390 1.00 84.06 333 ASN A N 1
ATOM 2431 C CA . ASN A 1 333 ? -4.186 -11.370 40.687 1.00 84.06 333 ASN A CA 1
ATOM 2432 C C . ASN A 1 333 ? -3.714 -12.827 40.524 1.00 84.06 333 ASN A C 1
ATOM 2434 O O . ASN A 1 333 ? -3.117 -13.166 39.504 1.00 84.06 333 ASN A O 1
ATOM 2438 N N . ASP A 1 334 ? -3.985 -13.685 41.513 1.00 82.31 334 ASP A N 1
ATOM 2439 C CA . ASP A 1 334 ? -3.630 -15.111 41.460 1.00 82.31 334 ASP A CA 1
ATOM 2440 C C . ASP A 1 334 ? -4.518 -15.873 40.455 1.00 82.31 334 ASP A C 1
ATOM 2442 O O . ASP A 1 334 ? -4.044 -16.745 39.726 1.00 82.31 334 ASP A O 1
ATOM 2446 N N . MET A 1 335 ? -5.800 -15.500 40.342 1.00 82.44 335 MET A N 1
ATOM 2447 C CA . MET A 1 335 ? -6.724 -16.082 39.358 1.00 82.44 335 MET A CA 1
ATOM 2448 C C . MET A 1 335 ? -6.370 -15.687 37.922 1.00 82.44 335 MET A C 1
ATOM 2450 O O . MET A 1 335 ? -6.386 -16.546 37.040 1.00 82.44 335 MET A O 1
ATOM 2454 N N . ASP A 1 336 ? -5.992 -14.429 37.689 1.00 79.56 336 ASP A N 1
ATOM 2455 C CA . ASP A 1 336 ? -5.534 -13.972 36.372 1.00 79.56 336 ASP A CA 1
ATOM 2456 C C . ASP A 1 336 ? -4.253 -14.697 35.937 1.00 79.56 336 ASP A C 1
ATOM 2458 O O . ASP A 1 336 ? -4.085 -15.024 34.759 1.00 79.56 336 ASP A O 1
ATOM 2462 N N . GLN A 1 337 ? -3.368 -15.016 36.887 1.00 81.88 337 GLN A N 1
ATOM 2463 C CA . GLN A 1 337 ? -2.159 -15.789 36.612 1.00 81.88 337 GLN A CA 1
ATOM 2464 C C . GLN A 1 337 ? -2.481 -17.234 36.197 1.00 81.88 337 GLN A C 1
ATOM 2466 O O . GLN A 1 337 ? -1.901 -17.730 35.231 1.00 81.88 337 GLN A O 1
ATOM 2471 N N . ILE A 1 338 ? -3.440 -17.885 36.864 1.00 79.31 338 ILE A N 1
ATOM 2472 C CA . ILE A 1 338 ? -3.879 -19.249 36.522 1.00 79.31 338 ILE A CA 1
ATOM 2473 C C . ILE A 1 338 ? -4.587 -19.281 35.157 1.00 79.31 338 ILE A C 1
ATOM 2475 O O . ILE A 1 338 ? -4.388 -20.214 34.376 1.00 79.31 338 ILE A O 1
ATOM 2479 N N . ILE A 1 339 ? -5.393 -18.262 34.836 1.00 77.31 339 ILE A N 1
ATOM 2480 C CA . ILE A 1 339 ? -6.079 -18.159 33.537 1.00 77.31 339 ILE A CA 1
ATOM 2481 C C . ILE A 1 339 ? -5.064 -17.946 32.406 1.00 77.31 339 ILE A C 1
ATOM 2483 O O . ILE A 1 339 ? -5.145 -18.627 31.382 1.00 77.31 339 ILE A O 1
ATOM 2487 N N . ALA A 1 340 ? -4.070 -17.076 32.610 1.00 75.12 340 ALA A N 1
ATOM 2488 C CA . ALA A 1 340 ? -3.015 -16.829 31.627 1.00 75.12 340 ALA A CA 1
ATOM 2489 C C . ALA A 1 340 ? -2.164 -18.079 31.336 1.00 75.12 340 ALA A C 1
ATOM 2491 O O . ALA A 1 340 ? -1.694 -18.257 30.211 1.00 75.12 340 ALA A O 1
ATOM 2492 N N . GLU A 1 341 ? -1.984 -18.955 32.326 1.00 70.62 341 GLU A N 1
ATOM 2493 C CA . GLU A 1 341 ? -1.252 -20.215 32.166 1.00 70.62 341 GLU A CA 1
ATOM 2494 C C . GLU A 1 341 ? -2.079 -21.271 31.403 1.00 70.62 341 GLU A C 1
ATOM 2496 O O . GLU A 1 341 ? -1.527 -22.020 30.600 1.00 70.62 341 GLU A O 1
ATOM 2501 N N . TYR A 1 342 ? -3.410 -21.276 31.554 1.00 63.72 342 TYR A N 1
ATOM 2502 C CA . TYR A 1 342 ? -4.308 -22.183 30.819 1.00 63.72 342 TYR A CA 1
ATOM 2503 C C . TYR A 1 342 ? -4.593 -21.759 29.369 1.00 63.72 342 TYR A C 1
ATOM 2505 O O . TYR A 1 342 ? -4.996 -22.589 28.548 1.00 63.72 342 TYR A O 1
ATOM 2513 N N . GLU A 1 343 ? -4.402 -20.484 29.027 1.00 59.31 343 GLU A N 1
ATOM 2514 C CA . GLU A 1 343 ? -4.720 -19.969 27.690 1.00 59.31 343 GLU A CA 1
ATOM 2515 C C . GLU A 1 343 ? -3.626 -20.270 26.641 1.00 59.31 343 GLU A C 1
ATOM 2517 O O . GLU A 1 343 ? -3.873 -20.165 25.438 1.00 59.31 343 GLU A O 1
ATOM 2522 N N . TYR A 1 344 ? -2.443 -20.745 27.055 1.00 52.09 344 TYR A N 1
ATOM 2523 C CA . TYR A 1 344 ? -1.303 -20.937 26.146 1.00 52.09 344 TYR A CA 1
ATOM 2524 C C . TYR A 1 344 ? -1.263 -22.265 25.357 1.00 52.09 344 TYR A C 1
ATOM 2526 O O . TYR A 1 344 ? -0.489 -22.357 24.406 1.00 52.09 344 TYR A O 1
ATOM 2534 N N . ASP A 1 345 ? -2.120 -23.255 25.643 1.00 50.56 345 ASP A N 1
ATOM 2535 C CA . ASP A 1 345 ? -2.029 -24.595 25.015 1.00 50.56 345 ASP A CA 1
ATOM 2536 C C . ASP A 1 345 ? -3.106 -24.926 23.960 1.00 50.56 345 ASP A C 1
ATOM 2538 O O . ASP A 1 345 ? -3.095 -26.006 23.365 1.00 50.56 345 ASP A O 1
ATOM 2542 N N . ARG A 1 346 ? -4.038 -24.011 23.648 1.00 50.84 346 ARG A N 1
ATOM 2543 C CA . ARG A 1 346 ? -5.132 -24.287 22.684 1.00 50.84 346 ARG A CA 1
ATOM 2544 C C . ARG A 1 346 ? -4.867 -23.913 21.222 1.00 50.84 346 ARG A C 1
ATOM 2546 O O . ARG A 1 346 ? -5.753 -24.093 20.390 1.00 50.84 346 ARG A O 1
ATOM 2553 N N . SER A 1 347 ? -3.662 -23.466 20.877 1.00 49.78 347 SER A N 1
ATOM 2554 C CA . SER A 1 347 ? -3.333 -23.006 19.516 1.00 49.78 347 SER A CA 1
ATOM 2555 C C . SER A 1 347 ? -2.340 -23.924 18.791 1.00 49.78 347 SER A C 1
ATOM 2557 O O . SER A 1 347 ? -1.317 -23.464 18.293 1.00 49.78 347 SER A O 1
ATOM 2559 N N . ALA A 1 348 ? -2.630 -25.225 18.709 1.00 48.78 348 ALA A N 1
ATOM 2560 C CA . ALA A 1 348 ? -1.948 -26.123 17.773 1.00 48.78 348 ALA A CA 1
ATOM 2561 C C . ALA A 1 348 ? -2.834 -26.344 16.526 1.00 48.78 348 ALA A C 1
ATOM 2563 O O . ALA A 1 348 ? -3.934 -26.888 16.658 1.00 48.78 348 ALA A O 1
ATOM 2564 N N . PRO A 1 349 ? -2.399 -25.946 15.314 1.00 52.78 349 PRO A N 1
ATOM 2565 C CA . PRO A 1 349 ? -3.125 -26.226 14.079 1.00 52.78 349 PRO A CA 1
ATOM 2566 C C . PRO A 1 349 ? -3.090 -27.727 13.773 1.00 52.78 349 PRO A C 1
ATOM 2568 O O . PRO A 1 349 ? -2.020 -28.332 13.711 1.00 52.78 349 PRO A O 1
ATOM 2571 N N . SER A 1 350 ? -4.256 -28.333 13.559 1.00 51.50 350 SER A N 1
ATOM 2572 C CA . SER A 1 350 ? -4.359 -29.701 13.046 1.00 51.50 350 SER A CA 1
ATOM 2573 C C . SER A 1 350 ? -3.807 -29.773 11.610 1.00 51.50 350 SER A C 1
ATOM 2575 O O . SER A 1 350 ? -4.121 -28.891 10.807 1.00 51.50 350 SER A O 1
ATOM 2577 N N . PRO A 1 351 ? -3.013 -30.797 11.245 1.00 55.22 351 PRO A N 1
ATOM 2578 C CA . PRO A 1 351 ? -2.579 -30.985 9.864 1.00 55.22 351 PRO A CA 1
ATOM 2579 C C . PRO A 1 351 ? -3.762 -31.422 8.975 1.00 55.22 351 PRO A C 1
ATOM 2581 O O . PRO A 1 351 ? -4.637 -32.157 9.443 1.00 55.22 351 PRO A O 1
ATOM 2584 N N . PRO A 1 352 ? -3.809 -31.001 7.697 1.00 51.28 352 PRO A N 1
ATOM 2585 C CA . PRO A 1 352 ? -4.872 -31.394 6.782 1.00 51.28 352 PRO A CA 1
ATOM 2586 C C . PRO A 1 352 ? -4.710 -32.869 6.391 1.00 51.28 352 PRO A C 1
ATOM 2588 O O . PRO A 1 352 ? -3.712 -33.264 5.793 1.00 51.28 352 PRO A O 1
ATOM 2591 N N . GLY A 1 353 ? -5.703 -33.680 6.760 1.00 36.34 353 GLY A N 1
ATOM 2592 C CA . GLY A 1 353 ? -5.834 -35.071 6.340 1.00 36.34 353 GLY A CA 1
ATOM 2593 C C . GLY A 1 353 ? -6.331 -35.157 4.901 1.00 36.34 353 GLY A C 1
ATOM 2594 O O . GLY A 1 353 ? -7.429 -34.704 4.582 1.00 36.34 353 GLY A O 1
ATOM 2595 N N . GLU A 1 354 ? -5.502 -35.747 4.049 1.00 36.00 354 GLU A N 1
ATOM 2596 C CA . GLU A 1 354 ? -5.779 -36.040 2.650 1.00 36.00 354 GLU A CA 1
ATOM 2597 C C . GLU A 1 354 ? -6.555 -37.360 2.533 1.00 36.00 354 GLU A C 1
ATOM 2599 O O . GLU A 1 354 ? -6.206 -38.387 3.119 1.00 36.00 354 GLU A O 1
ATOM 2604 N N . SER A 1 355 ? -7.662 -37.299 1.801 1.00 39.78 355 SER A N 1
ATOM 2605 C CA . SER A 1 355 ? -8.635 -38.365 1.611 1.00 39.78 355 SER A CA 1
ATOM 2606 C C . SER A 1 355 ? -8.319 -39.220 0.383 1.00 39.78 355 SER A C 1
ATOM 2608 O O . SER A 1 355 ? -8.309 -38.711 -0.738 1.00 39.78 355 SER A O 1
ATOM 2610 N N . SER A 1 356 ? -8.216 -40.535 0.562 1.00 44.84 356 SER A N 1
ATOM 2611 C CA . SER A 1 356 ? -8.717 -41.521 -0.406 1.00 44.84 356 SER A CA 1
ATOM 2612 C C . SER A 1 356 ? -8.696 -42.912 0.205 1.00 44.84 356 SER A C 1
ATOM 2614 O O . SER A 1 356 ? -7.628 -43.439 0.480 1.00 44.84 356 SER A O 1
ATOM 2616 N N . HIS A 1 357 ? -9.874 -43.502 0.408 1.00 36.47 357 HIS A N 1
ATOM 2617 C CA . HIS A 1 357 ? -10.209 -44.814 -0.152 1.00 36.47 357 HIS A CA 1
ATOM 2618 C C . HIS A 1 357 ? -11.652 -45.198 0.206 1.00 36.47 357 HIS A C 1
ATOM 2620 O O . HIS A 1 357 ? -12.002 -45.422 1.362 1.00 36.47 357 HIS A O 1
ATOM 2626 N N . GLN A 1 358 ? -12.483 -45.304 -0.833 1.00 45.88 358 GLN A N 1
ATOM 2627 C CA . GLN A 1 358 ? -13.656 -46.175 -0.853 1.00 45.88 358 GLN A CA 1
ATOM 2628 C C . GLN A 1 358 ? -13.209 -47.621 -0.594 1.00 45.88 358 GLN A C 1
ATOM 2630 O O . GLN A 1 358 ? -12.250 -48.049 -1.233 1.00 45.88 358 GLN A O 1
ATOM 2635 N N . TYR A 1 359 ? -13.931 -48.374 0.245 1.00 33.94 359 TYR A N 1
ATOM 2636 C CA . TYR A 1 359 ? -14.373 -49.749 -0.051 1.00 33.94 359 TYR A CA 1
ATOM 2637 C C . TYR A 1 359 ? -15.310 -50.304 1.052 1.00 33.94 359 TYR A C 1
ATOM 2639 O O . TYR A 1 359 ? -14.945 -50.388 2.216 1.00 33.94 359 TYR A O 1
ATOM 2647 N N . TYR A 1 360 ? -16.503 -50.708 0.603 1.00 35.09 360 TYR A N 1
ATOM 2648 C CA . TYR A 1 360 ? -17.434 -51.738 1.093 1.00 35.09 360 TYR A CA 1
ATOM 2649 C C . TYR A 1 360 ? -18.010 -51.732 2.522 1.00 35.09 360 TYR A C 1
ATOM 2651 O O . TYR A 1 360 ? -17.361 -52.017 3.522 1.00 35.09 360 TYR A O 1
ATOM 2659 N N . HIS A 1 361 ? -19.343 -51.630 2.527 1.00 36.75 361 HIS A N 1
ATOM 2660 C CA . HIS A 1 361 ? -20.256 -52.276 3.465 1.00 36.75 361 HIS A CA 1
ATOM 2661 C C . HIS A 1 361 ? -19.886 -53.747 3.727 1.00 36.75 361 HIS A C 1
ATOM 2663 O O . HIS A 1 361 ? -19.871 -54.554 2.793 1.00 36.75 361 HIS A O 1
ATOM 2669 N N . ARG A 1 362 ? -19.746 -54.132 5.003 1.00 34.25 362 ARG A N 1
ATOM 2670 C CA . ARG A 1 362 ? -20.118 -55.481 5.450 1.00 34.25 362 ARG A CA 1
ATOM 2671 C C . ARG A 1 362 ? -20.498 -55.522 6.92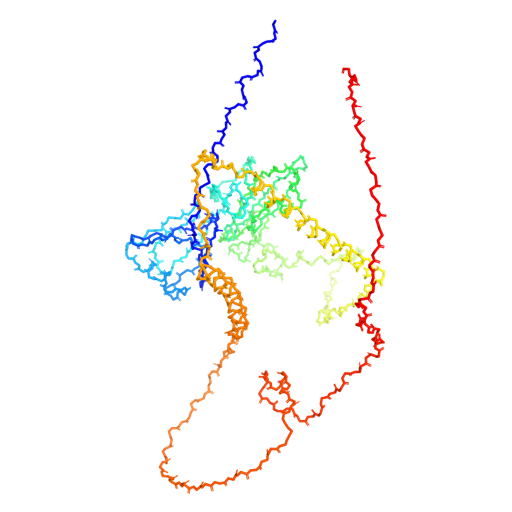9 1.00 34.25 362 ARG A C 1
ATOM 2673 O O . ARG A 1 362 ? -19.704 -55.230 7.812 1.00 34.25 362 ARG A O 1
ATOM 2680 N N . THR A 1 363 ? -21.747 -55.901 7.134 1.00 42.88 363 THR A N 1
ATOM 2681 C CA . THR A 1 363 ? -22.430 -56.293 8.366 1.00 42.88 363 THR A CA 1
ATOM 2682 C C . THR A 1 363 ? -21.900 -57.610 8.940 1.00 42.88 363 THR A C 1
ATOM 2684 O O . THR A 1 363 ? -21.824 -58.571 8.181 1.00 42.88 363 THR A O 1
ATOM 2687 N N . TYR A 1 364 ? -21.650 -57.646 10.254 1.00 40.09 364 TYR A N 1
ATOM 2688 C CA . TYR A 1 364 ? -21.848 -58.747 11.227 1.00 40.09 364 TYR A CA 1
ATOM 2689 C C . TYR A 1 364 ? -21.882 -58.031 12.594 1.00 40.09 364 TYR A C 1
ATOM 2691 O O . TYR A 1 364 ? -20.980 -57.252 12.881 1.00 40.09 364 TYR A O 1
ATOM 2699 N N . ASP A 1 365 ? -22.988 -57.925 13.319 1.00 37.88 365 ASP A N 1
ATOM 2700 C CA . ASP A 1 365 ? -23.748 -58.928 14.071 1.00 37.88 365 ASP A CA 1
ATOM 2701 C C . ASP A 1 365 ? -22.964 -59.667 15.176 1.00 37.88 365 ASP A C 1
ATOM 2703 O O . ASP A 1 365 ? -21.931 -60.281 14.922 1.00 37.88 365 ASP A O 1
ATOM 2707 N N . LEU A 1 366 ? -23.561 -59.603 16.373 1.00 44.97 366 LEU A N 1
ATOM 2708 C CA . LEU A 1 366 ? -23.384 -60.402 17.591 1.00 44.97 366 LEU A CA 1
ATOM 2709 C C . LEU A 1 366 ? -22.032 -60.448 18.334 1.00 44.97 366 LEU A C 1
ATOM 2711 O O . LEU A 1 366 ? -21.016 -60.908 17.820 1.00 44.97 366 LEU A O 1
ATOM 2715 N N . GLY A 1 367 ? -22.081 -60.168 19.645 1.00 33.50 367 GLY A N 1
ATOM 2716 C CA . GLY A 1 367 ? -21.073 -60.688 20.571 1.00 33.50 367 GLY A CA 1
ATOM 2717 C C . GLY A 1 367 ? -20.987 -60.034 21.945 1.00 33.50 367 GLY A C 1
ATOM 2718 O O . GLY A 1 367 ? -19.972 -59.424 22.262 1.00 33.50 367 GLY A O 1
ATOM 2719 N N . ASP A 1 368 ? -22.012 -60.225 22.777 1.00 41.75 368 ASP A N 1
ATOM 2720 C CA . ASP A 1 368 ? -21.897 -60.177 24.239 1.00 41.75 368 ASP A CA 1
ATOM 2721 C C . ASP A 1 368 ? -20.651 -60.931 24.737 1.00 41.75 368 ASP A C 1
ATOM 2723 O O . ASP A 1 368 ? -20.459 -62.100 24.389 1.00 41.75 368 ASP A O 1
ATOM 2727 N N . ARG A 1 369 ? -19.872 -60.314 25.637 1.00 37.91 369 ARG A N 1
ATOM 2728 C CA . ARG A 1 369 ? -19.246 -61.014 26.774 1.00 37.91 369 ARG A CA 1
ATOM 2729 C C . ARG A 1 369 ? -18.656 -60.047 27.799 1.00 37.91 369 ARG A C 1
ATOM 2731 O O . ARG A 1 369 ? -17.554 -59.526 27.664 1.00 37.91 369 ARG A O 1
ATOM 2738 N N . LEU A 1 370 ? -19.410 -59.907 28.883 1.00 50.97 370 LEU A N 1
ATOM 2739 C CA . LEU A 1 370 ? -18.906 -59.693 30.234 1.00 50.97 370 LEU A CA 1
ATOM 2740 C C . LEU A 1 370 ? -17.779 -60.694 30.548 1.00 50.97 370 LEU A C 1
ATOM 2742 O O . LEU A 1 370 ? -17.983 -61.891 30.366 1.00 50.97 370 LEU A O 1
ATOM 2746 N N . MET A 1 371 ? -16.650 -60.220 31.080 1.00 46.50 371 MET A N 1
ATOM 2747 C CA . MET A 1 371 ? -16.089 -60.711 32.348 1.00 46.50 371 MET A CA 1
ATOM 2748 C C . MET A 1 371 ? -15.065 -59.709 32.931 1.00 46.50 371 MET A C 1
ATOM 2750 O O . MET A 1 371 ? -14.446 -58.958 32.176 1.00 46.50 371 MET A O 1
ATOM 2754 N N . PRO A 1 372 ? -14.905 -59.677 34.269 1.00 55.06 372 PRO A N 1
ATOM 2755 C CA . PRO A 1 372 ? -14.132 -58.685 35.008 1.00 55.06 372 PRO A CA 1
ATOM 2756 C C . PRO A 1 372 ? -12.741 -59.189 35.430 1.00 55.06 372 PRO A C 1
ATOM 2758 O O . PRO A 1 372 ? -12.526 -60.385 35.599 1.00 55.06 372 PRO A O 1
ATOM 2761 N N . GLY A 1 373 ? -11.861 -58.236 35.750 1.00 37.25 373 GLY A N 1
ATOM 2762 C CA . GLY A 1 373 ? -10.704 -58.443 36.625 1.00 37.25 373 GLY A CA 1
ATOM 2763 C C . GLY A 1 373 ? -9.354 -58.485 35.914 1.00 37.25 373 GLY A C 1
ATOM 2764 O O . GLY A 1 373 ? -9.035 -59.454 35.248 1.00 37.25 373 GLY A O 1
ATOM 2765 N N . ASP A 1 374 ? -8.524 -57.461 36.134 1.00 34.78 374 ASP A N 1
ATOM 2766 C CA . ASP A 1 374 ? -7.364 -57.668 37.002 1.00 34.78 374 ASP A CA 1
ATOM 2767 C C . ASP A 1 374 ? -6.703 -56.355 37.443 1.00 34.78 374 ASP A C 1
ATOM 2769 O O . ASP A 1 374 ? -6.339 -55.478 36.660 1.00 34.78 374 ASP A O 1
ATOM 2773 N N . ARG A 1 375 ? -6.556 -56.242 38.766 1.00 42.75 375 ARG A N 1
ATOM 2774 C CA . ARG A 1 375 ? -5.699 -55.283 39.464 1.00 42.75 375 ARG A CA 1
ATOM 2775 C C . ARG A 1 375 ? -4.303 -55.891 39.550 1.00 42.75 375 ARG A C 1
ATOM 2777 O O . ARG A 1 375 ? -4.169 -56.940 40.170 1.00 42.75 375 ARG A O 1
ATOM 2784 N N . ARG A 1 376 ? -3.283 -55.169 39.078 1.00 38.91 376 ARG A N 1
ATOM 2785 C CA . ARG A 1 376 ? -1.944 -54.986 39.694 1.00 38.91 376 ARG A CA 1
ATOM 2786 C C . ARG A 1 376 ? -0.943 -54.589 38.614 1.00 38.91 376 ARG A C 1
ATOM 2788 O O . ARG A 1 376 ? -0.589 -55.411 37.782 1.00 38.91 376 ARG A O 1
ATOM 2795 N N . SER A 1 377 ? -0.446 -53.357 38.695 1.00 39.19 377 SER A N 1
ATOM 2796 C CA . SER A 1 377 ? 0.982 -53.011 38.584 1.00 39.19 377 SER A CA 1
ATOM 2797 C C . SER A 1 377 ? 1.137 -51.505 38.804 1.00 39.19 377 SER A C 1
ATOM 2799 O O . SER A 1 377 ? 1.168 -50.708 37.875 1.00 39.19 377 SER A O 1
ATOM 2801 N N . LEU A 1 378 ? 1.173 -51.129 40.083 1.00 49.06 378 LEU A N 1
ATOM 2802 C CA . LEU A 1 378 ? 1.696 -49.860 40.578 1.00 49.06 378 LEU A CA 1
ATOM 2803 C C . LEU A 1 378 ? 3.209 -50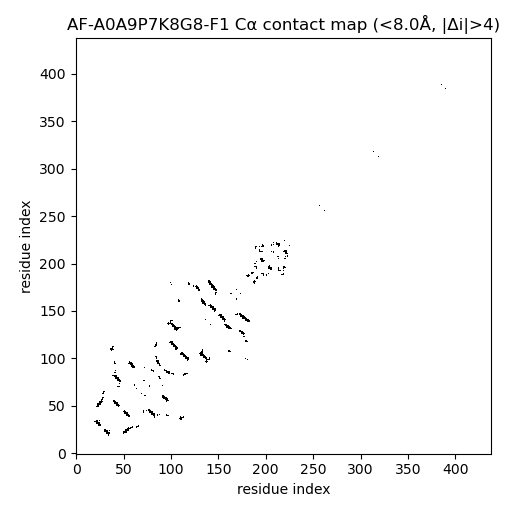.036 40.746 1.00 49.06 378 LEU A C 1
ATOM 2805 O O . LEU A 1 378 ? 3.630 -50.608 41.747 1.00 49.06 378 LEU A O 1
ATOM 2809 N N . ALA A 1 379 ? 4.009 -49.589 39.779 1.00 43.88 379 ALA A N 1
ATOM 2810 C CA . ALA A 1 379 ? 5.416 -49.240 39.990 1.00 43.88 379 ALA A CA 1
ATOM 2811 C C . ALA A 1 379 ? 5.981 -48.501 38.763 1.00 43.88 379 ALA A C 1
ATOM 2813 O O . ALA A 1 379 ? 5.873 -48.979 37.642 1.00 43.88 379 ALA A O 1
ATOM 2814 N N . SER A 1 380 ? 6.602 -47.348 39.027 1.00 46.59 380 SER A N 1
ATOM 2815 C CA . SER A 1 380 ? 7.390 -46.485 38.129 1.00 46.59 380 SER A CA 1
ATOM 2816 C C . SER A 1 380 ? 6.671 -45.860 36.924 1.00 46.59 380 SER A C 1
ATOM 2818 O O . SER A 1 380 ? 6.797 -46.325 35.797 1.00 46.59 380 SER A O 1
ATOM 2820 N N . SER A 1 381 ? 6.010 -44.721 37.143 1.00 40.03 381 SER A N 1
ATOM 2821 C CA . SER A 1 381 ? 5.620 -43.805 36.061 1.00 40.03 381 SER A CA 1
ATOM 2822 C C . SER A 1 381 ? 5.941 -42.360 36.456 1.00 40.03 381 SER A C 1
ATOM 2824 O O . SER A 1 381 ? 5.054 -41.573 36.757 1.00 40.03 381 SER A O 1
ATOM 2826 N N . HIS A 1 382 ? 7.235 -42.035 36.504 1.00 41.38 382 HIS A N 1
ATOM 2827 C CA . HIS A 1 382 ? 7.749 -40.657 36.581 1.00 41.38 382 HIS A CA 1
ATOM 2828 C C . HIS A 1 382 ? 8.815 -40.422 35.502 1.00 41.38 382 HIS A C 1
ATOM 2830 O O . HIS A 1 382 ? 9.890 -39.885 35.750 1.00 41.38 382 HIS A O 1
ATOM 2836 N N . SER A 1 383 ? 8.525 -40.865 34.286 1.00 49.06 383 SER A N 1
ATOM 2837 C CA . SER A 1 383 ? 9.192 -40.355 33.095 1.00 49.06 383 SER A CA 1
ATOM 2838 C C . SER A 1 383 ? 8.090 -39.880 32.172 1.00 49.06 383 SER A C 1
ATOM 2840 O O . SER A 1 383 ? 7.417 -40.706 31.551 1.00 49.06 383 SER A O 1
ATOM 2842 N N . ASP A 1 384 ? 7.865 -38.569 32.162 1.00 57.34 384 ASP A N 1
ATOM 2843 C CA . ASP A 1 384 ? 6.940 -37.947 31.227 1.00 57.34 384 ASP A CA 1
ATOM 2844 C C . ASP A 1 384 ? 7.270 -38.419 29.802 1.00 57.34 384 ASP A C 1
ATOM 2846 O O . ASP A 1 384 ? 8.450 -38.586 29.457 1.00 57.34 384 ASP A O 1
ATOM 2850 N N . PRO A 1 385 ? 6.253 -38.709 28.975 1.00 63.31 385 PRO A N 1
ATOM 2851 C CA . PRO A 1 385 ? 6.474 -39.157 27.613 1.00 63.31 385 PRO A CA 1
ATOM 2852 C C . PRO A 1 385 ? 7.317 -38.115 26.874 1.00 63.31 385 PRO A C 1
ATOM 2854 O O . PRO A 1 385 ? 6.948 -36.949 26.773 1.00 63.31 385 PRO A O 1
ATOM 2857 N N . SER A 1 386 ? 8.469 -38.549 26.358 1.00 65.75 386 SER A N 1
ATOM 2858 C CA . SER A 1 386 ? 9.350 -37.744 25.508 1.00 65.75 386 SER A CA 1
ATOM 2859 C C . SER A 1 386 ? 8.529 -36.960 24.475 1.00 65.75 386 SER A C 1
ATOM 2861 O O . SER A 1 386 ? 7.722 -37.559 23.759 1.00 65.75 386 SER A O 1
ATOM 2863 N N . ILE A 1 387 ? 8.766 -35.645 24.361 1.00 74.62 387 ILE A N 1
ATOM 2864 C CA . ILE A 1 387 ? 8.093 -34.723 23.415 1.00 74.62 387 ILE A CA 1
ATOM 2865 C C . ILE A 1 387 ? 8.006 -35.318 22.002 1.00 74.62 387 ILE A C 1
ATOM 2867 O O . ILE A 1 387 ? 7.023 -35.142 21.288 1.00 74.62 387 ILE A O 1
ATOM 2871 N N . TYR A 1 388 ? 9.017 -36.089 21.606 1.00 66.12 388 TYR A N 1
ATOM 2872 C CA . TYR A 1 388 ? 9.051 -36.735 20.303 1.00 66.12 388 TYR A CA 1
ATOM 2873 C C . TYR A 1 388 ? 7.954 -37.798 20.113 1.00 66.12 388 TYR A C 1
ATOM 2875 O O . TYR A 1 388 ? 7.371 -37.873 19.031 1.00 66.12 388 TYR A O 1
ATOM 2883 N N . SER A 1 389 ? 7.639 -38.596 21.142 1.00 77.06 389 SER A N 1
ATOM 2884 C CA . SER A 1 389 ? 6.517 -39.550 21.100 1.00 77.06 389 SER A CA 1
ATOM 2885 C C . SER A 1 389 ? 5.171 -38.823 21.025 1.00 77.06 389 SER A C 1
ATOM 2887 O O . SER A 1 389 ? 4.251 -39.324 20.387 1.00 77.06 389 SER A O 1
ATOM 2889 N N . HIS A 1 390 ? 5.073 -37.627 21.616 1.00 74.88 390 HIS A N 1
ATOM 2890 C CA . HIS A 1 390 ? 3.858 -36.809 21.594 1.00 74.88 390 HIS A CA 1
ATOM 2891 C C . HIS A 1 390 ? 3.572 -36.202 20.211 1.00 74.88 390 HIS A C 1
ATOM 2893 O O . HIS A 1 390 ? 2.418 -36.111 19.805 1.00 74.88 390 HIS A O 1
ATOM 2899 N N . VAL A 1 391 ? 4.617 -35.821 19.468 1.00 73.44 391 VAL A N 1
ATOM 2900 C CA . VAL A 1 391 ? 4.483 -35.215 18.129 1.00 73.44 391 VAL A CA 1
ATOM 2901 C C . VAL A 1 391 ? 4.315 -36.265 17.029 1.00 73.44 391 VAL A C 1
ATOM 2903 O O . VAL A 1 391 ? 3.622 -36.025 16.047 1.00 73.44 391 VAL A O 1
ATOM 2906 N N . THR A 1 392 ? 4.952 -37.430 17.167 1.00 80.00 392 THR A N 1
ATOM 2907 C CA . THR A 1 392 ? 4.994 -38.427 16.081 1.00 80.00 392 THR A CA 1
ATOM 2908 C C . THR A 1 392 ? 4.009 -39.580 16.251 1.00 80.00 392 THR A C 1
ATOM 2910 O O . THR A 1 392 ? 3.781 -40.312 15.294 1.00 80.00 392 THR A O 1
ATOM 2913 N N . GLY A 1 393 ? 3.442 -39.783 17.447 1.00 82.56 393 GLY A N 1
ATOM 2914 C CA . GLY A 1 393 ? 2.534 -40.899 17.740 1.00 82.56 393 GLY A CA 1
ATOM 2915 C C . GLY A 1 393 ? 3.190 -42.287 17.696 1.00 82.56 393 GLY A C 1
ATOM 2916 O O . GLY A 1 393 ? 2.516 -43.294 17.904 1.00 82.56 393 GLY A O 1
ATOM 2917 N N . VAL A 1 394 ? 4.502 -42.366 17.442 1.00 76.56 394 VAL A N 1
ATOM 2918 C CA . VAL A 1 394 ? 5.245 -43.624 17.334 1.00 76.56 394 VAL A CA 1
ATOM 2919 C C . VAL A 1 394 ? 6.086 -43.829 18.600 1.00 76.56 394 VAL A C 1
ATOM 2921 O O . VAL A 1 394 ? 6.965 -43.011 18.887 1.00 76.56 394 VAL A O 1
ATOM 2924 N N . PRO A 1 395 ? 5.874 -44.921 19.362 1.00 70.50 395 PRO A N 1
ATOM 2925 C CA . PRO A 1 395 ? 6.668 -45.205 20.550 1.00 70.50 395 PRO A CA 1
ATOM 2926 C C . PRO A 1 395 ? 8.125 -45.477 20.158 1.00 70.50 395 PRO A C 1
ATOM 2928 O O . PRO A 1 395 ? 8.423 -46.353 19.340 1.00 70.50 395 PRO A O 1
ATOM 2931 N N . ARG A 1 396 ? 9.055 -44.713 20.740 1.00 70.00 396 ARG A N 1
ATOM 2932 C CA . ARG A 1 396 ? 10.494 -44.893 20.502 1.00 70.00 396 ARG A CA 1
ATOM 2933 C C . ARG A 1 396 ? 10.946 -46.285 20.959 1.00 70.00 396 ARG A C 1
ATOM 2935 O O . ARG A 1 396 ? 10.642 -46.712 22.066 1.00 70.00 396 ARG A O 1
ATOM 2942 N N . LYS A 1 397 ? 11.731 -46.970 20.119 1.00 77.62 397 LYS A N 1
ATOM 2943 C CA . LYS A 1 397 ? 12.280 -48.315 20.392 1.00 77.62 397 LYS A CA 1
ATOM 2944 C C . LYS A 1 397 ? 13.693 -48.316 20.989 1.00 77.62 397 LYS A C 1
ATOM 2946 O O . LYS A 1 397 ? 14.289 -49.379 21.115 1.00 77.62 397 LYS A O 1
ATOM 2951 N N . VAL A 1 398 ? 14.259 -47.154 21.322 1.00 74.75 398 VAL A N 1
ATOM 2952 C CA . VAL A 1 398 ? 15.668 -47.048 21.738 1.00 74.75 398 VAL A CA 1
ATOM 2953 C C . VAL A 1 398 ? 15.834 -46.099 22.932 1.00 74.75 398 VAL A C 1
ATOM 2955 O O . VAL A 1 398 ? 15.168 -45.061 22.951 1.00 74.75 398 VAL A O 1
ATOM 2958 N N . PRO A 1 399 ? 16.700 -46.429 23.917 1.00 68.00 399 PRO A N 1
ATOM 2959 C CA . PRO A 1 399 ? 16.961 -45.590 25.088 1.00 68.00 399 PRO A CA 1
ATOM 2960 C C . PRO A 1 399 ? 17.511 -44.212 24.708 1.00 68.00 399 PRO A C 1
ATOM 2962 O O . PRO A 1 399 ? 18.340 -44.092 23.807 1.00 68.00 399 PRO A O 1
ATOM 2965 N N . GLU A 1 400 ? 17.060 -43.170 25.406 1.00 64.75 400 GLU A N 1
ATOM 2966 C CA . GLU A 1 400 ? 17.419 -41.786 25.094 1.00 64.75 400 GLU A CA 1
ATOM 2967 C C . GLU A 1 400 ? 18.924 -41.525 25.323 1.00 64.75 400 GLU A C 1
ATOM 2969 O O . GLU A 1 400 ? 19.448 -41.836 26.401 1.00 64.75 400 GLU A O 1
ATOM 2974 N N . PRO A 1 401 ? 19.652 -40.973 24.330 1.00 59.88 401 PRO A N 1
ATOM 2975 C CA . PRO A 1 401 ? 21.061 -40.639 24.490 1.00 59.88 401 PRO A CA 1
ATOM 2976 C C . PRO A 1 401 ? 21.210 -39.542 25.547 1.00 59.88 401 PRO A C 1
ATOM 2978 O O . PRO A 1 401 ? 20.786 -38.403 25.356 1.00 59.88 401 PRO A O 1
ATOM 2981 N N . ARG A 1 402 ? 21.813 -39.893 26.687 1.00 68.81 402 ARG A N 1
ATOM 2982 C CA . ARG A 1 402 ? 22.028 -38.967 27.805 1.00 68.81 402 ARG A CA 1
ATOM 2983 C C . ARG A 1 402 ? 22.948 -37.831 27.362 1.00 68.81 402 ARG A C 1
ATOM 2985 O O . ARG A 1 402 ? 24.090 -38.073 26.975 1.00 68.81 402 ARG A O 1
ATOM 2992 N N . GLN A 1 403 ? 22.465 -36.592 27.445 1.00 70.31 403 GLN A N 1
ATOM 2993 C CA . GLN A 1 403 ? 23.307 -35.420 27.225 1.00 70.31 403 GLN A CA 1
ATOM 2994 C C . GLN A 1 403 ? 24.454 -35.392 28.252 1.00 70.31 403 GLN A C 1
ATOM 2996 O O . GLN A 1 403 ? 24.218 -35.610 29.444 1.00 70.31 403 GLN A O 1
ATOM 3001 N N . PRO A 1 404 ? 25.699 -35.114 27.826 1.00 57.84 404 PRO A N 1
ATOM 3002 C CA . PRO A 1 404 ? 26.823 -35.010 28.742 1.00 57.84 404 PRO A CA 1
ATOM 3003 C C . PRO A 1 404 ? 26.651 -33.781 29.643 1.00 57.84 404 PRO A C 1
ATOM 3005 O O . PRO A 1 404 ? 26.718 -32.637 29.191 1.00 57.84 404 PRO A O 1
ATOM 3008 N N . LEU A 1 405 ? 26.443 -34.033 30.936 1.00 44.56 405 LEU A N 1
ATOM 3009 C CA . LEU A 1 405 ? 26.407 -33.014 31.981 1.00 44.56 405 LEU A CA 1
ATOM 3010 C C . LEU A 1 405 ? 27.774 -32.325 32.062 1.00 44.56 405 LEU A C 1
ATOM 3012 O O . LEU A 1 405 ? 28.759 -32.906 32.525 1.00 44.56 405 LEU A O 1
ATOM 3016 N N . LYS A 1 406 ? 27.841 -31.064 31.625 1.00 56.31 406 LYS A N 1
ATOM 3017 C CA . LYS A 1 406 ? 28.976 -30.196 31.946 1.00 56.31 406 LYS A CA 1
ATOM 3018 C C . LYS A 1 406 ? 28.963 -29.962 33.455 1.00 56.31 406 LYS A C 1
ATOM 3020 O O . LYS A 1 406 ? 28.013 -29.397 33.987 1.00 56.31 406 LYS A O 1
ATOM 3025 N N . LYS A 1 407 ? 30.017 -30.418 34.133 1.00 51.19 407 LYS A N 1
ATOM 3026 C CA . LYS A 1 407 ? 30.266 -30.168 35.557 1.00 51.19 407 LYS A CA 1
ATOM 3027 C C . LYS A 1 407 ? 30.455 -28.664 35.756 1.00 51.19 407 LYS A C 1
ATOM 3029 O O . LYS A 1 407 ? 31.544 -28.147 35.533 1.00 51.19 407 LYS A O 1
ATOM 3034 N N . GLN A 1 408 ? 29.384 -27.962 36.098 1.00 51.19 408 GLN A N 1
ATOM 3035 C CA . GLN A 1 408 ? 29.431 -26.562 36.489 1.00 51.19 408 GLN A CA 1
ATOM 3036 C C . GLN A 1 408 ? 29.403 -26.533 38.018 1.00 51.19 408 GLN A C 1
ATOM 3038 O O . GLN A 1 408 ? 28.436 -26.982 38.631 1.00 51.19 408 GLN A O 1
ATOM 3043 N N . GLU A 1 409 ? 30.506 -26.096 38.625 1.00 48.06 409 GLU A N 1
ATOM 3044 C CA . GLU A 1 409 ? 30.627 -25.914 40.071 1.00 48.06 409 GLU A CA 1
ATOM 3045 C C . GLU A 1 409 ? 29.560 -24.925 40.553 1.00 48.06 409 GLU A C 1
ATOM 3047 O O . GLU A 1 409 ? 29.614 -23.724 40.290 1.00 48.06 409 GLU A O 1
ATOM 3052 N N . LEU A 1 410 ? 28.554 -25.453 41.245 1.00 43.81 410 LEU A N 1
ATOM 3053 C CA . LEU A 1 410 ? 27.519 -24.674 41.904 1.00 43.81 410 LEU A CA 1
ATOM 3054 C C . LEU A 1 410 ? 28.109 -24.046 43.171 1.00 43.81 410 LEU A C 1
ATOM 3056 O O . LEU A 1 410 ? 28.124 -24.662 44.236 1.00 43.81 410 LEU A O 1
ATOM 3060 N N . THR A 1 411 ? 28.566 -22.797 43.081 1.00 41.47 411 THR A N 1
ATOM 3061 C CA . THR A 1 411 ? 28.769 -21.960 44.269 1.00 41.47 411 THR A CA 1
ATOM 3062 C C . THR A 1 411 ? 27.393 -21.535 44.789 1.00 41.47 411 THR A C 1
ATOM 3064 O O . THR A 1 411 ? 26.808 -20.541 44.358 1.00 41.47 411 THR A O 1
ATOM 3067 N N . SER A 1 412 ? 26.846 -22.362 45.681 1.00 39.31 412 SER A N 1
ATOM 3068 C CA . SER A 1 412 ? 25.611 -22.118 46.425 1.00 39.31 412 SER A CA 1
ATOM 3069 C C . SER A 1 412 ? 25.686 -20.782 47.170 1.00 39.31 412 SER A C 1
ATOM 3071 O O . SER A 1 412 ? 26.588 -20.555 47.974 1.00 39.31 412 SER A O 1
ATOM 3073 N N . ARG A 1 413 ? 24.733 -19.888 46.889 1.00 46.97 413 ARG A N 1
ATOM 3074 C CA . ARG A 1 413 ? 24.639 -18.534 47.459 1.00 46.97 413 ARG A CA 1
ATOM 3075 C C . ARG A 1 413 ? 23.467 -18.377 48.431 1.00 46.97 413 ARG A C 1
ATOM 3077 O O . ARG A 1 413 ? 22.954 -17.276 48.612 1.00 46.97 413 ARG A O 1
ATOM 3084 N N . PHE A 1 414 ? 23.053 -19.470 49.066 1.00 45.69 414 PHE A N 1
ATOM 3085 C CA . PHE A 1 414 ? 22.087 -19.443 50.157 1.00 45.69 414 PHE A CA 1
ATOM 3086 C C . PHE A 1 414 ? 22.813 -19.581 51.489 1.00 45.69 414 PHE A C 1
ATOM 3088 O O . PHE A 1 414 ? 23.107 -20.694 51.907 1.00 45.69 414 PHE A O 1
ATOM 3095 N N . SER A 1 415 ? 23.127 -18.445 52.118 1.00 45.69 415 SER A N 1
ATOM 3096 C CA . SER A 1 415 ? 23.190 -18.228 53.576 1.00 45.69 415 SER A CA 1
ATOM 3097 C C . SER A 1 415 ? 23.827 -16.866 53.845 1.00 45.69 415 SER A C 1
ATOM 3099 O O . SER A 1 415 ? 25.026 -16.720 53.653 1.00 45.69 415 SER A O 1
ATOM 3101 N N . MET A 1 416 ? 23.037 -15.876 54.271 1.00 39.47 416 MET A N 1
ATOM 3102 C CA . MET A 1 416 ? 23.453 -14.834 55.226 1.00 39.47 416 MET A CA 1
ATOM 3103 C C . MET A 1 416 ? 22.261 -13.920 55.519 1.00 39.47 416 MET A C 1
ATOM 3105 O O . MET A 1 416 ? 22.053 -12.886 54.889 1.00 39.47 416 MET A O 1
ATOM 3109 N N . SER A 1 417 ? 21.465 -14.330 56.499 1.00 46.88 417 SER A N 1
ATOM 3110 C CA . SER A 1 417 ? 20.680 -13.422 57.325 1.00 46.88 417 SER A CA 1
ATOM 3111 C C . SER A 1 417 ? 21.314 -13.360 58.716 1.00 46.88 417 SER A C 1
ATOM 3113 O O . SER A 1 417 ? 21.906 -14.339 59.170 1.00 46.88 417 SER A O 1
ATOM 3115 N N . THR A 1 418 ? 21.095 -12.229 59.396 1.00 44.53 418 THR A N 1
ATOM 3116 C CA . THR A 1 418 ? 21.344 -11.930 60.824 1.00 44.53 418 THR A CA 1
ATOM 3117 C C . THR A 1 418 ? 22.799 -11.756 61.285 1.00 44.53 418 THR A C 1
ATOM 3119 O O . THR A 1 418 ? 23.507 -12.736 61.452 1.00 44.53 418 THR A O 1
ATOM 3122 N N . TYR A 1 419 ? 23.200 -10.507 61.588 1.00 37.06 419 TYR A N 1
ATOM 3123 C CA . TYR A 1 419 ? 23.619 -10.072 62.939 1.00 37.06 419 TYR A CA 1
ATOM 3124 C C . TYR A 1 419 ? 23.805 -8.530 63.033 1.00 37.06 419 TYR A C 1
ATOM 3126 O O . TYR A 1 419 ? 24.545 -7.956 62.246 1.00 37.06 419 TYR A O 1
ATOM 3134 N N . MET A 1 420 ? 23.129 -7.930 64.031 1.00 35.44 420 MET A N 1
ATOM 3135 C CA . MET A 1 420 ? 23.395 -6.684 64.804 1.00 35.44 420 MET A CA 1
ATOM 3136 C C . MET A 1 420 ? 23.476 -5.312 64.103 1.00 35.44 420 MET A C 1
ATOM 3138 O O . MET A 1 420 ? 24.145 -5.150 63.097 1.00 35.44 420 MET A O 1
ATOM 3142 N N . SER A 1 421 ? 22.716 -4.275 64.488 1.00 38.06 421 SER A N 1
ATOM 3143 C CA . SER A 1 421 ? 22.415 -3.615 65.786 1.00 38.06 421 SER A CA 1
ATOM 3144 C C . SER A 1 421 ? 23.498 -2.641 66.273 1.00 38.06 421 SER A C 1
ATOM 3146 O O . SER A 1 421 ? 24.607 -3.050 66.587 1.00 38.06 421 SER A O 1
ATOM 3148 N N . GLU A 1 422 ? 23.049 -1.389 66.442 1.00 36.19 422 GLU A N 1
ATOM 3149 C CA . GLU A 1 422 ? 23.481 -0.386 67.431 1.00 36.19 422 GLU A CA 1
ATOM 3150 C C . GLU A 1 422 ? 24.568 0.639 67.054 1.00 36.19 422 GLU A C 1
ATOM 3152 O O . GLU A 1 422 ? 25.665 0.305 66.627 1.00 36.19 422 GLU A O 1
ATOM 3157 N N . GLY A 1 423 ? 24.260 1.927 67.283 1.00 33.16 423 GLY A N 1
ATOM 3158 C CA . GLY A 1 423 ? 25.265 2.996 67.331 1.00 33.16 423 GLY A CA 1
ATOM 3159 C C . GLY A 1 423 ? 24.804 4.367 66.834 1.00 33.16 423 GLY A C 1
ATOM 3160 O O . GLY A 1 423 ? 24.851 4.659 65.648 1.00 33.16 423 GLY A O 1
ATOM 3161 N N . ARG A 1 424 ? 24.393 5.222 67.774 1.00 41.44 424 ARG A N 1
ATOM 3162 C CA . ARG A 1 424 ? 24.027 6.647 67.638 1.00 41.44 424 ARG A CA 1
ATOM 3163 C C . ARG A 1 424 ? 25.096 7.482 66.911 1.00 41.44 424 ARG A C 1
ATOM 3165 O O . ARG A 1 424 ? 26.273 7.271 67.160 1.00 41.44 424 ARG A O 1
ATOM 3172 N N . HIS A 1 425 ? 24.682 8.529 66.188 1.00 36.41 425 HIS A N 1
ATOM 3173 C CA . HIS A 1 425 ? 25.002 9.938 66.504 1.00 36.41 425 HIS A CA 1
ATOM 3174 C C . HIS A 1 425 ? 24.520 10.893 65.394 1.00 36.41 425 HIS A C 1
ATOM 3176 O O . HIS A 1 425 ? 24.944 10.806 64.246 1.00 36.41 425 HIS A O 1
ATOM 3182 N N . LEU A 1 426 ? 23.666 11.851 65.771 1.00 44.94 426 LEU A N 1
ATOM 3183 C CA . LEU A 1 426 ? 23.495 13.121 65.055 1.00 44.94 426 LEU A CA 1
ATOM 3184 C C . LEU A 1 426 ? 24.826 13.900 65.089 1.00 44.94 426 LEU A C 1
ATOM 3186 O O . LEU A 1 426 ? 25.569 13.787 66.070 1.00 44.94 426 LEU A O 1
ATOM 3190 N N . PRO A 1 427 ? 25.088 14.755 64.085 1.00 52.81 427 PRO A N 1
ATOM 3191 C CA . PRO A 1 427 ? 24.876 16.169 64.383 1.00 52.81 427 PRO A CA 1
ATOM 3192 C C . PRO A 1 427 ? 24.250 16.989 63.247 1.00 52.81 427 PRO A C 1
ATOM 3194 O O . PRO A 1 427 ? 24.326 16.681 62.059 1.00 52.81 427 PRO A O 1
ATOM 3197 N N . ALA A 1 428 ? 23.647 18.089 63.690 1.00 48.91 428 ALA A N 1
ATOM 3198 C CA . ALA A 1 428 ? 23.176 19.214 62.908 1.00 48.91 428 ALA A CA 1
ATOM 3199 C C . ALA A 1 428 ? 24.262 19.799 61.988 1.00 48.91 428 ALA A C 1
ATOM 3201 O O . ALA A 1 428 ? 25.416 19.952 62.386 1.00 48.91 428 ALA A O 1
ATOM 3202 N N . ARG A 1 429 ? 23.861 20.207 60.779 1.00 42.50 429 ARG A N 1
ATOM 3203 C CA . ARG A 1 429 ? 24.625 21.127 59.928 1.00 42.50 429 ARG A CA 1
ATOM 3204 C C . ARG A 1 429 ? 23.640 21.871 59.026 1.00 42.50 429 ARG A C 1
ATOM 3206 O O . ARG A 1 429 ? 23.028 21.285 58.147 1.00 42.50 429 ARG A O 1
ATOM 3213 N N . GLU A 1 430 ? 23.176 23.032 59.458 1.00 42.25 430 GLU A N 1
ATOM 3214 C CA . GLU A 1 430 ? 23.808 24.345 59.303 1.00 42.25 430 GLU A CA 1
ATOM 3215 C C . GLU A 1 430 ? 23.406 25.032 57.995 1.00 42.25 430 GLU A C 1
ATOM 3217 O O . GLU A 1 430 ? 23.740 24.635 56.882 1.00 42.25 430 GLU A O 1
ATOM 3222 N N . SER A 1 431 ? 22.653 26.105 58.216 1.00 47.62 431 SER A N 1
ATOM 3223 C CA . SER A 1 431 ? 22.260 27.148 57.287 1.00 47.62 431 SER A CA 1
ATOM 3224 C C . SER A 1 431 ? 23.462 27.713 56.530 1.00 47.62 431 SER A C 1
ATOM 3226 O O . SER A 1 431 ? 24.383 28.263 57.131 1.00 47.62 431 SER A O 1
ATOM 3228 N N . ARG A 1 432 ? 23.407 27.687 55.196 1.00 46.72 432 ARG A N 1
ATOM 3229 C CA . ARG A 1 432 ? 24.127 28.664 54.375 1.00 46.72 432 ARG A CA 1
ATOM 3230 C C . ARG A 1 432 ? 23.184 29.323 53.384 1.00 46.72 432 ARG A C 1
ATOM 3232 O O . ARG A 1 432 ? 22.866 28.793 52.326 1.00 46.72 432 ARG A O 1
ATOM 3239 N N . ARG A 1 433 ? 22.808 30.548 53.764 1.00 46.75 433 ARG A N 1
ATOM 3240 C CA . ARG A 1 433 ? 22.740 31.713 52.874 1.00 46.75 433 ARG A CA 1
ATOM 3241 C C . ARG A 1 433 ? 23.761 31.578 51.746 1.00 46.75 433 ARG A C 1
ATOM 3243 O O . ARG A 1 433 ? 24.930 31.362 52.037 1.00 46.75 433 ARG A O 1
ATOM 3250 N N . ASN A 1 434 ? 23.343 31.862 50.520 1.00 49.25 434 ASN A N 1
ATOM 3251 C CA . ASN A 1 434 ? 24.134 32.709 49.642 1.00 49.25 434 ASN A CA 1
ATOM 3252 C C . ASN A 1 434 ? 23.208 33.590 48.806 1.00 49.25 434 ASN A C 1
ATOM 3254 O O . ASN A 1 434 ? 22.182 33.166 48.284 1.00 49.25 434 ASN A O 1
ATOM 3258 N N . ARG A 1 435 ? 23.591 34.859 48.804 1.00 52.22 435 ARG A N 1
ATOM 3259 C CA . ARG A 1 435 ? 22.990 36.042 48.205 1.00 52.22 435 ARG A CA 1
ATOM 3260 C C . ARG A 1 435 ? 24.069 36.556 47.235 1.00 52.22 435 ARG A C 1
ATOM 3262 O O . ARG A 1 435 ? 25.236 36.460 47.606 1.00 52.22 435 ARG A O 1
ATOM 3269 N N . PHE A 1 436 ? 23.670 37.173 46.116 1.00 54.66 436 PHE A N 1
ATOM 3270 C CA . PHE A 1 436 ? 24.505 37.995 45.209 1.00 54.66 436 PHE A CA 1
ATOM 3271 C C . PHE A 1 436 ? 25.560 37.244 44.360 1.00 54.66 436 PHE A C 1
ATOM 3273 O O . PHE A 1 436 ? 26.170 36.301 44.841 1.00 54.66 436 PHE A O 1
ATOM 3280 N N . TRP A 1 437 ? 25.864 37.561 43.094 1.00 51.53 437 TRP A N 1
ATOM 3281 C CA . TRP A 1 437 ? 25.685 38.708 42.169 1.00 51.53 437 TRP A CA 1
ATOM 3282 C C . TRP A 1 437 ? 25.348 38.133 40.754 1.00 51.53 437 TRP A C 1
ATOM 3284 O O . TRP A 1 437 ? 25.461 36.924 40.590 1.00 51.53 437 TRP A O 1
ATOM 3294 N N . LYS A 1 438 ? 24.970 38.832 39.676 1.00 49.72 438 LYS A N 1
ATOM 3295 C CA . LYS A 1 438 ? 25.001 40.235 39.243 1.00 49.72 438 LYS A CA 1
ATOM 3296 C C . LYS A 1 438 ? 23.966 40.397 38.127 1.00 49.72 438 LYS A C 1
ATOM 3298 O O . LYS A 1 438 ? 23.809 39.409 37.375 1.00 49.72 438 LYS A O 1
#

Secondary structure (DSSP, 8-state):
---SSSSS------------PPEEEEETTEEEEE---B-SSEEEE-TT-SS-EEEPSEEE-TT-SSHHHHHHHH-TT-EEEEPTTB-----SSEEE-B-SEEEEESSSTTBS-EEEEEPPSS---S-EEE--SEEEE-TTEEEEEEETTTTEEEEE-S-BS-GGGSTTGGG--EEEEEEEES-SSSBTTB-SSTTEEEETTEEEE----TT--B-TTT--BHHHH------TT--S-PPPP--TTTTS-------PPPHHHHHHHHHHHHHHHHHHHHHHHHHHHHHHHHHHHHHHHS-----------------HHHHHHHHHHHHHHHHHHHHHHHHHHHGGGS-PPPPPPPP---------------------------S---HHHHHH-----S----------------------------------------

Foldseek 3Di:
DPDPDDDPPPPPPPPPPPPQDWEWEDEQQDIDTGGDQAQAWKWKDFPPDPHIHHYHAAWAACPRDDPVVNCSLPDPRIDIGTAEQWDFDSDPRTHTFGHQWKKFAQAAQNGHHIYTDHADPDADPDWAKHNGFWMAHGQQKKWWKAADPVRDTDIDRGTGRGPVPPPRCPRVIIITRHMDGCDDCLRQQAHVDQQWAQDPSDTDGNPAPPPWGRDHPRRDTPVVVDPDPDPPDDPDDDPDDDDDDPPPPDDPPPPDDPPVVVVVVVVVVVVVVVVVVVVVVVVVVVVVVVVVVVVVPPPDDPPDDDDPDDPDPPDCVVVVVVVVVVVVVVVVVVVVVVVVVVVPPPDDDDDDDDDDDDDDDDDDDDDDDDDDDDDDDPDDDPDPPDVVCVVPVDDDPDDDDDDDDDPDDDPDPPDDDDDDDDDDDDDDDDDDDDDDDD

Organism: NCBI:txid117069

Mean predicted aligned error: 21.23 Å